Protein AF-0000000076785376 (afdb_homodimer)

Organism: Aegilops tauschii subsp. strangulata (NCBI:txid200361)

pLDDT: mean 77.71, std 25.61, range [21.28, 98.88]

Sequence (686 aa):
MATMLSRPASMRMRMTMRSIGTHSRRLLGVQDGGGGRSLLPSRWKSSQPQLDPVDRSDEEGGGDIDWDNLGFGLTPTDYMYVMRCTQEEGGFSRGELARYGNIELSPSSGVLNYGQGLFEGLKAYRRADGPGYTLFRPEENARRMQHGAGRMCMPSPSVEQFVHAVKQTVLANKRWVPPQGKGALYLRPLLIGSGAILGLAPAPEYTFMIYAAPVGTYFKEGMAAINLLVEEEIHRAMPGGTGGVKTISNYAPVLKAQMDARSKGFADVLYLDSVHKRYVEEASSCNLFVVKGGAVATPATAGTILPGVTRRSIIELARDSGYQVDRSLHSTPPLLSITQLCRMATMLSRPASMRMRMTMRSIGTHSRRLLGVQDGGGGRSLLPSRWKSSQPQLDPVDRSDEEGGGDIDWDNLGFGLTPTDYMYVMRCTQEEGGFSRGELARYGNIELSPSSGVLNYGQGLFEGLKAYRRADGPGYTLFRPEENARRMQHGAGRMCMPSPSVEQFVHAVKQTVLANKRWVPPQGKGALYLRPLLIGSGAILGLAPAPEYTFMIYAAPVGTYFKEGMAAINLLVEEEIHRAMPGGTGGVKTISNYAPVLKAQMDARSKGFADVLYLDSVHKRYVEEASSCNLFVVKGGAVATPATAGTILPGVTRRSIIELARDSGYQVDRSLHSTPPLLSITQLCR

Structure (mmCIF, N/CA/C/O backbone):
data_AF-0000000076785376-model_v1
#
loop_
_entity.id
_entity.type
_entity.pdbx_description
1 polymer 'Branched-chain-amino-acid aminotransferase'
#
loop_
_atom_site.group_PDB
_atom_site.id
_atom_site.type_symbol
_atom_site.label_atom_id
_atom_site.label_alt_id
_atom_site.label_comp_id
_atom_site.label_asym_id
_atom_site.label_entity_id
_atom_site.label_seq_id
_atom_site.pdbx_PDB_ins_code
_atom_site.Cartn_x
_atom_site.Cartn_y
_atom_site.Cartn_z
_atom_site.occupancy
_atom_site.B_iso_or_equiv
_atom_site.auth_seq_id
_atom_site.auth_comp_id
_atom_site.auth_asym_id
_atom_site.auth_atom_id
_atom_site.pdbx_PDB_model_num
ATOM 1 N N . MET A 1 1 ? 43.75 -15.617 16.797 1 21.53 1 MET A N 1
ATOM 2 C CA . MET A 1 1 ? 43.594 -14.344 17.484 1 21.53 1 MET A CA 1
ATOM 3 C C . MET A 1 1 ? 42.438 -13.523 16.891 1 21.53 1 MET A C 1
ATOM 5 O O . MET A 1 1 ? 42.562 -12.977 15.797 1 21.53 1 MET A O 1
ATOM 9 N N . ALA A 1 2 ? 41.188 -14.047 16.984 1 23.12 2 ALA A N 1
ATOM 10 C CA . ALA A 1 2 ? 39.906 -13.781 16.359 1 23.12 2 ALA A CA 1
ATOM 11 C C . ALA A 1 2 ? 39.406 -12.375 16.703 1 23.12 2 ALA A C 1
ATOM 13 O O . ALA A 1 2 ? 39.156 -12.062 17.875 1 23.12 2 ALA A O 1
ATOM 14 N N . THR A 1 3 ? 40 -11.32 16.109 1 22.09 3 THR A N 1
ATOM 15 C CA . THR A 1 3 ? 39.719 -9.914 16.359 1 22.09 3 THR A CA 1
ATOM 16 C C . THR A 1 3 ? 38.219 -9.633 16.25 1 22.09 3 THR A C 1
ATOM 18 O O . THR A 1 3 ? 37.594 -9.945 15.25 1 22.09 3 THR A O 1
ATOM 21 N N . MET A 1 4 ? 37.531 -9.703 17.344 1 22.89 4 MET A N 1
ATOM 22 C CA . MET A 1 4 ? 36.125 -9.43 17.625 1 22.89 4 MET A CA 1
ATOM 23 C C . MET A 1 4 ? 35.688 -8.086 17.047 1 22.89 4 MET A C 1
ATOM 25 O O . MET A 1 4 ? 36.219 -7.043 17.438 1 22.89 4 MET A O 1
ATOM 29 N N . LEU A 1 5 ? 35.562 -7.957 15.75 1 25.41 5 LEU A N 1
ATOM 30 C CA . LEU A 1 5 ? 35.125 -6.73 15.102 1 25.41 5 LEU A CA 1
ATOM 31 C C . LEU A 1 5 ? 33.938 -6.125 15.844 1 25.41 5 LEU A C 1
ATOM 33 O O . LEU A 1 5 ? 32.906 -6.793 16.047 1 25.41 5 LEU A O 1
ATOM 37 N N . SER A 1 6 ? 34.188 -5.215 16.812 1 24.45 6 SER A N 1
ATOM 38 C CA . SER A 1 6 ? 33.312 -4.43 17.672 1 24.45 6 SER A CA 1
ATOM 39 C C . SER A 1 6 ? 32.156 -3.848 16.875 1 24.45 6 SER A C 1
ATOM 41 O O . SER A 1 6 ? 32.344 -3.322 15.781 1 24.45 6 SER A O 1
ATOM 43 N N . ARG A 1 7 ? 31 -4.324 17.062 1 30.31 7 ARG A N 1
ATOM 44 C CA . ARG A 1 7 ? 29.719 -3.848 16.547 1 30.31 7 ARG A CA 1
ATOM 45 C C . ARG A 1 7 ? 29.578 -2.34 16.734 1 30.31 7 ARG A C 1
ATOM 47 O O . ARG A 1 7 ? 29.781 -1.818 17.828 1 30.31 7 ARG A O 1
ATOM 54 N N . PRO A 1 8 ? 29.812 -1.505 15.695 1 30.31 8 PRO A N 1
ATOM 55 C CA . PRO A 1 8 ? 29.656 -0.062 15.898 1 30.31 8 PRO A CA 1
ATOM 56 C C . PRO A 1 8 ? 28.438 0.291 16.734 1 30.31 8 PRO A C 1
ATOM 58 O O . PRO A 1 8 ? 27.453 -0.446 16.734 1 30.31 8 PRO A O 1
ATOM 61 N N . ALA A 1 9 ? 28.5 0.9 17.922 1 29.77 9 ALA A N 1
ATOM 62 C CA . ALA A 1 9 ? 27.531 1.416 18.891 1 29.77 9 ALA A CA 1
ATOM 63 C C . ALA A 1 9 ? 26.391 2.135 18.203 1 29.77 9 ALA A C 1
ATOM 65 O O . ALA A 1 9 ? 26.609 2.947 17.297 1 29.77 9 ALA A O 1
ATOM 66 N N . SER A 1 10 ? 25.156 1.561 18.156 1 34.41 10 SER A N 1
ATOM 67 C CA . SER A 1 10 ? 23.906 2.184 17.766 1 34.41 10 SER A CA 1
ATOM 68 C C . SER A 1 10 ? 23.812 3.627 18.25 1 34.41 10 SER A C 1
ATOM 70 O O . SER A 1 10 ? 23.984 3.893 19.438 1 34.41 10 SER A O 1
ATOM 72 N N . MET A 1 11 ? 24.219 4.582 17.547 1 35.09 11 MET A N 1
ATOM 73 C CA . MET A 1 11 ? 24.219 6 17.906 1 35.09 11 MET A CA 1
ATOM 74 C C . MET A 1 11 ? 22.844 6.465 18.328 1 35.09 11 MET A C 1
ATOM 76 O O . MET A 1 11 ? 21.859 6.254 17.609 1 35.09 11 MET A O 1
ATOM 80 N N . ARG A 1 12 ? 22.625 6.688 19.594 1 38.91 12 ARG A N 1
ATOM 81 C CA . ARG A 1 12 ? 21.453 7.293 20.234 1 38.91 12 ARG A CA 1
ATOM 82 C C . ARG A 1 12 ? 21.422 8.797 20.016 1 38.91 12 ARG A C 1
ATOM 84 O O . ARG A 1 12 ? 22.406 9.484 20.281 1 38.91 12 ARG A O 1
ATOM 91 N N . MET A 1 13 ? 20.531 9.391 19.109 1 38.62 13 MET A N 1
ATOM 92 C CA . MET A 1 13 ? 20.391 10.836 18.922 1 38.62 13 MET A CA 1
ATOM 93 C C . MET A 1 13 ? 19.219 11.367 19.75 1 38.62 13 MET A C 1
ATOM 95 O O . MET A 1 13 ? 18.141 10.781 19.75 1 38.62 13 MET A O 1
ATOM 99 N N . ARG A 1 14 ? 19.469 12.328 20.672 1 39.38 14 ARG A N 1
ATOM 100 C CA . ARG A 1 14 ? 18.438 13.016 21.438 1 39.38 14 ARG A CA 1
ATOM 101 C C . ARG A 1 14 ? 17.906 14.234 20.688 1 39.38 14 ARG A C 1
ATOM 103 O O . ARG A 1 14 ? 18.688 15.039 20.188 1 39.38 14 ARG A O 1
ATOM 110 N N . MET A 1 15 ? 16.719 14.18 20.203 1 41.31 15 MET A N 1
ATOM 111 C CA . MET A 1 15 ? 16.141 15.297 19.469 1 41.31 15 MET A CA 1
ATOM 112 C C . MET A 1 15 ? 14.977 15.914 20.234 1 41.31 15 MET A C 1
ATOM 114 O O . MET A 1 15 ? 14.234 15.211 20.922 1 41.31 15 MET A O 1
ATOM 118 N N . THR A 1 16 ? 15.031 17.266 20.438 1 34.59 16 THR A N 1
ATOM 119 C CA . THR A 1 16 ? 13.898 18 21 1 34.59 16 THR A CA 1
ATOM 120 C C . THR A 1 16 ? 12.852 18.281 19.922 1 34.59 16 THR A C 1
ATOM 122 O O . THR A 1 16 ? 13.195 18.734 18.828 1 34.59 16 THR A O 1
ATOM 125 N N . MET A 1 17 ? 11.773 17.766 20.031 1 38.75 17 MET A N 1
ATOM 126 C CA . MET A 1 17 ? 10.672 18.031 19.109 1 38.75 17 MET A CA 1
ATOM 127 C C . MET A 1 17 ? 9.938 19.312 19.469 1 38.75 17 MET A C 1
ATOM 129 O O . MET A 1 17 ? 9.453 19.453 20.594 1 38.75 17 MET A O 1
ATOM 133 N N . ARG A 1 18 ? 10.266 20.484 18.938 1 33.56 18 ARG A N 1
ATOM 134 C CA . ARG A 1 18 ? 9.484 21.688 19.156 1 33.56 18 ARG A CA 1
ATOM 135 C C . ARG A 1 18 ? 8.328 21.781 18.156 1 33.56 18 ARG A C 1
ATOM 137 O O . ARG A 1 18 ? 8.508 21.562 16.969 1 33.56 18 ARG A O 1
ATOM 144 N N . SER A 1 19 ? 7.215 21.703 18.641 1 32.38 19 SER A N 1
ATOM 145 C CA . SER A 1 19 ? 6.059 22.062 17.828 1 32.38 19 SER A CA 1
ATOM 146 C C . SER A 1 19 ? 6.094 23.531 17.438 1 32.38 19 SER A C 1
ATOM 148 O O . SER A 1 19 ? 6.23 24.406 18.297 1 32.38 19 SER A O 1
ATOM 150 N N . ILE A 1 20 ? 6.656 23.922 16.375 1 31.25 20 ILE A N 1
ATOM 151 C CA . ILE A 1 20 ? 6.535 25.328 15.977 1 31.25 20 ILE A CA 1
ATOM 152 C C . ILE A 1 20 ? 5.062 25.703 15.883 1 31.25 20 ILE A C 1
ATOM 154 O O . ILE A 1 20 ? 4.316 25.141 15.078 1 31.25 20 ILE A O 1
ATOM 158 N N . GLY A 1 21 ? 4.496 26.188 16.859 1 28.48 21 GLY A N 1
ATOM 159 C CA . GLY A 1 21 ? 3.189 26.828 16.812 1 28.48 21 GLY A CA 1
ATOM 160 C C . GLY A 1 21 ? 3.059 27.828 15.672 1 28.48 21 GLY A C 1
ATOM 161 O O . GLY A 1 21 ? 3.914 28.688 15.5 1 28.48 21 GLY A O 1
ATOM 162 N N . THR A 1 22 ? 2.496 27.453 14.516 1 31.03 22 THR A N 1
ATOM 163 C CA . THR A 1 22 ? 2.139 28.266 13.367 1 31.03 22 THR A CA 1
ATOM 164 C C . THR A 1 22 ? 1.575 29.609 13.812 1 31.03 22 THR A C 1
ATOM 166 O O . THR A 1 22 ? 0.605 29.672 14.57 1 31.03 22 THR A O 1
ATOM 169 N N . HIS A 1 23 ? 2.295 30.672 13.891 1 26.09 23 HIS A N 1
ATOM 170 C CA . HIS A 1 23 ? 1.718 32 13.977 1 26.09 23 HIS A CA 1
ATOM 171 C C . HIS A 1 23 ? 0.646 32.219 12.906 1 26.09 23 HIS A C 1
ATOM 173 O O . HIS A 1 23 ? 0.729 31.641 11.82 1 26.09 23 HIS A O 1
ATOM 179 N N . SER A 1 24 ? -0.482 33.094 13.164 1 29.61 24 SER A N 1
ATOM 180 C CA . SER A 1 24 ? -1.864 33.344 12.773 1 29.61 24 SER A CA 1
ATOM 181 C C . SER A 1 24 ? -1.94 33.938 11.367 1 29.61 24 SER A C 1
ATOM 183 O O . SER A 1 24 ? -2.986 34.438 10.953 1 29.61 24 SER A O 1
ATOM 185 N N . ARG A 1 25 ? -0.874 34.25 10.5 1 31.3 25 ARG A N 1
ATOM 186 C CA . ARG A 1 25 ? -1.379 35.281 9.617 1 31.3 25 ARG A CA 1
ATOM 187 C C . ARG A 1 25 ? -2.504 34.75 8.734 1 31.3 25 ARG A C 1
ATOM 189 O O . ARG A 1 25 ? -3.588 35.344 8.68 1 31.3 25 ARG A O 1
ATOM 196 N N . ARG A 1 26 ? -2.166 34.406 7.395 1 30.62 26 ARG A N 1
ATOM 197 C CA . ARG A 1 26 ? -3.156 34.562 6.336 1 30.62 26 ARG A CA 1
ATOM 198 C C . ARG A 1 26 ? -4.176 33.438 6.355 1 30.62 26 ARG A C 1
ATOM 200 O O . ARG A 1 26 ? -3.939 32.375 5.785 1 30.62 26 ARG A O 1
ATOM 207 N N . LEU A 1 27 ? -4.707 33.188 7.488 1 31.56 27 LEU A N 1
ATOM 208 C CA . LEU A 1 27 ? -5.773 32.219 7.695 1 31.56 27 LEU A CA 1
ATOM 209 C C . LEU A 1 27 ? -6.98 32.531 6.824 1 31.56 27 LEU A C 1
ATOM 211 O O . LEU A 1 27 ? -7.473 33.656 6.828 1 31.56 27 LEU A O 1
ATOM 215 N N . LEU A 1 28 ? -7.109 31.844 5.723 1 30.52 28 LEU A N 1
ATOM 216 C CA . LEU A 1 28 ? -8.344 32.031 4.965 1 30.52 28 LEU A CA 1
ATOM 217 C C . LEU A 1 28 ? -9.562 31.938 5.879 1 30.52 28 LEU A C 1
ATOM 219 O O . LEU A 1 28 ? -9.781 30.906 6.512 1 30.52 28 LEU A O 1
ATOM 223 N N . GLY A 1 29 ? -9.914 33.125 6.293 1 28.19 29 GLY A N 1
ATOM 224 C CA . GLY A 1 29 ? -11.148 33.219 7.047 1 28.19 29 GLY A CA 1
ATOM 225 C C . GLY A 1 29 ? -12.375 32.812 6.246 1 28.19 29 GLY A C 1
ATOM 226 O O . GLY A 1 29 ? -12.539 33.25 5.102 1 28.19 29 GLY A O 1
ATOM 227 N N . VAL A 1 30 ? -12.852 31.734 6.332 1 33.38 30 VAL A N 1
ATOM 228 C CA . VAL A 1 30 ? -14.094 31.359 5.672 1 33.38 30 VAL A CA 1
ATOM 229 C C . VAL A 1 30 ? -15.211 32.312 6.109 1 33.38 30 VAL A C 1
ATOM 231 O O . VAL A 1 30 ? -15.641 32.281 7.266 1 33.38 30 VAL A O 1
ATOM 234 N N . GLN A 1 31 ? -15.172 33.812 5.488 1 23.45 31 GLN A N 1
ATOM 235 C CA . GLN A 1 31 ? -16.25 34.75 5.75 1 23.45 31 GLN A CA 1
ATOM 236 C C . GLN A 1 31 ? -17.516 34.375 4.969 1 23.45 31 GLN A C 1
ATOM 238 O O . GLN A 1 31 ? -17.422 33.75 3.918 1 23.45 31 GLN A O 1
ATOM 243 N N . ASP A 1 32 ? -18.797 35.031 5.293 1 27.19 32 ASP A N 1
ATOM 244 C CA . ASP A 1 32 ? -20.172 34.969 4.797 1 27.19 32 ASP A CA 1
ATOM 245 C C . ASP A 1 32 ? -20.406 36 3.688 1 27.19 32 ASP A C 1
ATOM 247 O O . ASP A 1 32 ? -20.484 37.188 3.947 1 27.19 32 ASP A O 1
ATOM 251 N N . GLY A 1 33 ? -19.812 36.312 2.463 1 23.89 33 GLY A N 1
ATOM 252 C CA . GLY A 1 33 ? -19.906 37.375 1.465 1 23.89 33 GLY A CA 1
ATOM 253 C C . GLY A 1 33 ? -21.328 37.562 0.956 1 23.89 33 GLY A C 1
ATOM 254 O O . GLY A 1 33 ? -22.062 36.594 0.733 1 23.89 33 GLY A O 1
ATOM 255 N N . GLY A 1 34 ? -22.078 38.906 1.021 1 21.66 34 GLY A N 1
ATOM 256 C CA . GLY A 1 34 ? -23.281 39.562 0.505 1 21.66 34 GLY A CA 1
ATOM 257 C C . GLY A 1 34 ? -23.297 39.656 -1.008 1 21.66 34 GLY A C 1
ATOM 258 O O . GLY A 1 34 ? -22.25 39.562 -1.65 1 21.66 34 GLY A O 1
ATOM 259 N N . GLY A 1 35 ? -24.656 39.812 -1.836 1 23.88 35 GLY A N 1
ATOM 260 C CA . GLY A 1 35 ? -25.266 39.531 -3.131 1 23.88 35 GLY A CA 1
ATOM 261 C C . GLY A 1 35 ? -25.016 40.656 -4.145 1 23.88 35 GLY A C 1
ATOM 262 O O . GLY A 1 35 ? -25.672 40.688 -5.191 1 23.88 35 GLY A O 1
ATOM 263 N N . GLY A 1 36 ? -24.141 41.562 -4.273 1 23.39 36 GLY A N 1
ATOM 264 C CA . GLY A 1 36 ? -24.406 42.594 -5.246 1 23.39 36 GLY A CA 1
ATOM 265 C C . GLY A 1 36 ? -24.641 42.094 -6.648 1 23.39 36 GLY A C 1
ATOM 266 O O . GLY A 1 36 ? -23.984 41.125 -7.07 1 23.39 36 GLY A O 1
ATOM 267 N N . ARG A 1 37 ? -25.859 42.562 -7.469 1 23.09 37 ARG A N 1
ATOM 268 C CA . ARG A 1 37 ? -26.75 42.188 -8.555 1 23.09 37 ARG A CA 1
ATOM 269 C C . ARG A 1 37 ? -26.094 42.406 -9.914 1 23.09 37 ARG A C 1
ATOM 271 O O . ARG A 1 37 ? -26.75 42.344 -10.953 1 23.09 37 ARG A O 1
ATOM 278 N N . SER A 1 38 ? -24.938 42.812 -10.188 1 24.83 38 SER A N 1
ATOM 279 C CA . SER A 1 38 ? -24.75 43.344 -11.539 1 24.83 38 SER A CA 1
ATOM 280 C C . SER A 1 38 ? -25.172 42.312 -12.594 1 24.83 38 SER A C 1
ATOM 282 O O . SER A 1 38 ? -24.938 41.125 -12.438 1 24.83 38 SER A O 1
ATOM 284 N N . LEU A 1 39 ? -26.156 42.688 -13.672 1 23.2 39 LEU A N 1
ATOM 285 C CA . LEU A 1 39 ? -27.141 42.125 -14.617 1 23.2 39 LEU A CA 1
ATOM 286 C C . LEU A 1 39 ? -26.453 41.312 -15.711 1 23.2 39 LEU A C 1
ATOM 288 O O . LEU A 1 39 ? -27.109 40.844 -16.641 1 23.2 39 LEU A O 1
ATOM 292 N N . LEU A 1 40 ? -25.297 41.594 -16.156 1 25.27 40 LEU A N 1
ATOM 293 C CA . LEU A 1 40 ? -25.047 41.031 -17.469 1 25.27 40 LEU A CA 1
ATOM 294 C C . LEU A 1 40 ? -25.562 39.594 -17.562 1 25.27 40 LEU A C 1
ATOM 296 O O . LEU A 1 40 ? -25.391 38.812 -16.625 1 25.27 40 LEU A O 1
ATOM 300 N N . PRO A 1 41 ? -26.641 39.312 -18.594 1 24.88 41 PRO A N 1
ATOM 301 C CA . PRO A 1 41 ? -27.609 38.188 -18.609 1 24.88 41 PRO A CA 1
ATOM 302 C C . PRO A 1 41 ? -26.938 36.812 -18.609 1 24.88 41 PRO A C 1
ATOM 304 O O . PRO A 1 41 ? -27.625 35.812 -18.688 1 24.88 41 PRO A O 1
ATOM 307 N N . SER A 1 42 ? -25.75 36.812 -18.594 1 24.28 42 SER A N 1
ATOM 308 C CA . SER A 1 42 ? -25.172 35.531 -19.031 1 24.28 42 SER A CA 1
ATOM 309 C C . SER A 1 42 ? -25.891 34.375 -18.359 1 24.28 42 SER A C 1
ATOM 311 O O . SER A 1 42 ? -26.047 34.344 -17.141 1 24.28 42 SER A O 1
ATOM 313 N N . ARG A 1 43 ? -26.844 33.656 -19.156 1 25.61 43 ARG A N 1
ATOM 314 C CA . ARG A 1 43 ? -27.844 32.656 -18.828 1 25.61 43 ARG A CA 1
ATOM 315 C C . ARG A 1 43 ? -27.297 31.625 -17.859 1 25.61 43 ARG A C 1
ATOM 317 O O . ARG A 1 43 ? -27.922 30.594 -17.625 1 25.61 43 ARG A O 1
ATOM 324 N N . TRP A 1 44 ? -26 31.641 -17.984 1 22.11 44 TRP A N 1
ATOM 325 C CA . TRP A 1 44 ? -25.562 30.359 -17.438 1 22.11 44 TRP A CA 1
ATOM 326 C C . TRP A 1 44 ? -26.062 30.188 -16 1 22.11 44 TRP A C 1
ATOM 328 O O . TRP A 1 44 ? -25.594 30.859 -15.086 1 22.11 44 TRP A O 1
ATOM 338 N N . LYS A 1 45 ? -27.375 30.281 -15.969 1 23.09 45 LYS A N 1
ATOM 339 C CA . LYS A 1 45 ? -28.016 30.312 -14.656 1 23.09 45 LYS A CA 1
ATOM 340 C C . LYS A 1 45 ? -27.516 29.156 -13.781 1 23.09 45 LYS A C 1
ATOM 342 O O . LYS A 1 45 ? -27.625 28 -14.156 1 23.09 45 LYS A O 1
ATOM 347 N N . SER A 1 46 ? -26.406 29.406 -13.344 1 23.02 46 SER A N 1
ATOM 348 C CA . SER A 1 46 ? -25.734 28.484 -12.422 1 23.02 46 SER A CA 1
ATOM 349 C C . SER A 1 46 ? -26.703 27.969 -11.359 1 23.02 46 SER A C 1
ATOM 351 O O . SER A 1 46 ? -27.219 28.75 -10.562 1 23.02 46 SER A O 1
ATOM 353 N N . SER A 1 47 ? -27.781 27.25 -11.906 1 24.2 47 SER A N 1
ATOM 354 C CA . SER A 1 47 ? -28.844 26.828 -10.984 1 24.2 47 SER A CA 1
ATOM 355 C C . SER A 1 47 ? -28.25 26.328 -9.664 1 24.2 47 SER A C 1
ATOM 357 O O . SER A 1 47 ? -27.375 25.453 -9.664 1 24.2 47 SER A O 1
ATOM 359 N N . GLN A 1 48 ? -28.062 27.141 -8.773 1 23.25 48 GLN A N 1
ATOM 360 C CA . GLN A 1 48 ? -27.625 27.078 -7.387 1 23.25 48 GLN A CA 1
ATOM 361 C C . GLN A 1 48 ? -28.406 26.047 -6.602 1 23.25 48 GLN A C 1
ATOM 363 O O . GLN A 1 48 ? -29.594 26.234 -6.332 1 23.25 48 GLN A O 1
ATOM 368 N N . PRO A 1 49 ? -28.344 24.734 -7.031 1 25.53 49 PRO A N 1
ATOM 369 C CA . PRO A 1 49 ? -29.391 24 -6.32 1 25.53 49 PRO A CA 1
ATOM 370 C C . PRO A 1 49 ? -29.406 24.281 -4.82 1 25.53 49 PRO A C 1
ATOM 372 O O . PRO A 1 49 ? -28.344 24.531 -4.234 1 25.53 49 PRO A O 1
ATOM 375 N N . GLN A 1 50 ? -30.375 24.859 -4.246 1 23.77 50 GLN A N 1
ATOM 376 C CA . GLN A 1 50 ? -30.672 25.156 -2.85 1 23.77 50 GLN A CA 1
ATOM 377 C C . GLN A 1 50 ? -30.578 23.906 -1.987 1 23.77 50 GLN A C 1
ATOM 379 O O . GLN A 1 50 ? -31.125 22.859 -2.348 1 23.77 50 GLN A O 1
ATOM 384 N N . LEU A 1 51 ? -29.438 23.609 -1.558 1 27.97 51 LEU A N 1
ATOM 385 C CA . LEU A 1 51 ? -29.266 22.453 -0.685 1 27.97 51 LEU A CA 1
ATOM 386 C C . LEU A 1 51 ? -30.234 22.531 0.5 1 27.97 51 LEU A C 1
ATOM 388 O O . LEU A 1 51 ? -30.344 23.578 1.142 1 27.97 51 LEU A O 1
ATOM 392 N N . ASP A 1 52 ? -31.406 21.984 0.444 1 28.92 52 ASP A N 1
ATOM 393 C CA . ASP A 1 52 ? -32.406 22.047 1.513 1 28.92 52 ASP A CA 1
ATOM 394 C C . ASP A 1 52 ? -31.766 21.75 2.871 1 28.92 52 ASP A C 1
ATOM 396 O O . ASP A 1 52 ? -30.859 20.922 2.977 1 28.92 52 ASP A O 1
ATOM 400 N N . PRO A 1 53 ? -31.797 22.625 3.893 1 31.77 53 PRO A N 1
ATOM 401 C CA . PRO A 1 53 ? -31.328 22.609 5.277 1 31.77 53 PRO A CA 1
ATOM 402 C C . PRO A 1 53 ? -31.688 21.312 6.004 1 31.77 53 PRO A C 1
ATOM 404 O O . PRO A 1 53 ? -32.844 20.875 5.969 1 31.77 53 PRO A O 1
ATOM 407 N N . VAL A 1 54 ? -31.062 20.234 5.785 1 33.38 54 VAL A N 1
ATOM 408 C CA . VAL A 1 54 ? -31.562 19.219 6.707 1 33.38 54 VAL A CA 1
ATOM 409 C C . VAL A 1 54 ? -31.469 19.734 8.141 1 33.38 54 VAL A C 1
ATOM 411 O O . VAL A 1 54 ? -30.422 20.234 8.562 1 33.38 54 VAL A O 1
ATOM 414 N N . ASP A 1 55 ? -32.406 20.219 8.773 1 32.97 55 ASP A N 1
ATOM 415 C CA . ASP A 1 55 ? -32.625 20.719 10.125 1 32.97 55 ASP A CA 1
ATOM 416 C C . ASP A 1 55 ? -32.094 19.75 11.164 1 32.97 55 ASP A C 1
ATOM 418 O O . ASP A 1 55 ? -32.781 18.781 11.539 1 32.97 55 ASP A O 1
ATOM 422 N N . ARG A 1 56 ? -30.938 19.047 10.945 1 37.78 56 ARG A N 1
ATOM 423 C CA . ARG A 1 56 ? -30.547 18.062 11.953 1 37.78 56 ARG A CA 1
ATOM 424 C C . ARG A 1 56 ? -30.156 18.734 13.258 1 37.78 56 ARG A C 1
ATOM 426 O O . ARG A 1 56 ? -28.984 19.047 13.477 1 37.78 56 ARG A O 1
ATOM 433 N N . SER A 1 57 ? -30.797 19.5 13.969 1 35.91 57 SER A N 1
ATOM 434 C CA . SER A 1 57 ? -30.797 20.281 15.203 1 35.91 57 SER A CA 1
ATOM 435 C C . SER A 1 57 ? -30.344 19.438 16.391 1 35.91 57 SER A C 1
ATOM 437 O O . SER A 1 57 ? -29.641 19.922 17.281 1 35.91 57 SER A O 1
ATOM 439 N N . ASP A 1 58 ? -31.031 18.219 16.703 1 37.06 58 ASP A N 1
ATOM 440 C CA . ASP A 1 58 ? -31.156 17.688 18.047 1 37.06 58 ASP A CA 1
ATOM 441 C C . ASP A 1 58 ? -29.859 17.016 18.5 1 37.06 58 ASP A C 1
ATOM 443 O O . ASP A 1 58 ? -29.734 16.578 19.641 1 37.06 58 ASP A O 1
ATOM 447 N N . GLU A 1 59 ? -29.062 16.297 17.672 1 40.38 59 GLU A N 1
ATOM 448 C CA . GLU A 1 59 ? -28.047 15.453 18.281 1 40.38 59 GLU A CA 1
ATOM 449 C C . GLU A 1 59 ? -26.906 16.297 18.875 1 40.38 59 GLU A C 1
ATOM 451 O O . GLU A 1 59 ? -25.781 16.234 18.406 1 40.38 59 GLU A O 1
ATOM 456 N N . GLU A 1 60 ? -27.047 17.391 19.156 1 40.53 60 GLU A N 1
ATOM 457 C CA . GLU A 1 60 ? -26.188 18.188 20.031 1 40.53 60 GLU A CA 1
ATOM 458 C C . GLU A 1 60 ? -25.812 17.406 21.297 1 40.53 60 GLU A C 1
ATOM 460 O O . GLU A 1 60 ? -25.25 17.984 22.234 1 40.53 60 GLU A O 1
ATOM 465 N N . GLY A 1 61 ? -26.531 16.328 21.531 1 43.41 61 GLY A N 1
ATOM 466 C CA . GLY A 1 61 ? -26.141 15.633 22.75 1 43.41 61 GLY A CA 1
ATOM 467 C C . GLY A 1 61 ? -24.703 15.164 22.719 1 43.41 61 GLY A C 1
ATOM 468 O O . GLY A 1 61 ? -24.422 13.992 22.469 1 43.41 61 GLY A O 1
ATOM 469 N N . GLY A 1 62 ? -23.797 15.773 22.094 1 46.56 62 GLY A N 1
ATOM 470 C CA . GLY A 1 62 ? -22.406 15.375 22.219 1 46.56 62 GLY A CA 1
ATOM 471 C C . GLY A 1 62 ? -22.062 14.852 23.594 1 46.56 62 GLY A C 1
ATOM 472 O O . GLY A 1 62 ? -22.359 15.5 24.609 1 46.56 62 GLY A O 1
ATOM 473 N N . GLY A 1 63 ? -22.328 13.648 23.891 1 53.41 63 GLY A N 1
ATOM 474 C CA . GLY A 1 63 ? -21.766 13.133 25.141 1 53.41 63 GLY A CA 1
ATOM 475 C C . GLY A 1 63 ? -20.547 13.898 25.594 1 53.41 63 GLY A C 1
ATOM 476 O O . GLY A 1 63 ? -19.984 14.695 24.844 1 53.41 63 GLY A O 1
ATOM 477 N N . ASP A 1 64 ? -20.203 14.016 26.891 1 68.62 64 ASP A N 1
ATOM 478 C CA . ASP A 1 64 ? -19.094 14.68 27.562 1 68.62 64 ASP A CA 1
ATOM 479 C C . ASP A 1 64 ? -17.75 14.211 27.016 1 68.62 64 ASP A C 1
ATOM 481 O O . ASP A 1 64 ? -17.359 13.055 27.219 1 68.62 64 ASP A O 1
ATOM 485 N N . ILE A 1 65 ? -17.391 14.82 25.781 1 81.19 65 ILE A N 1
ATOM 486 C CA . ILE A 1 65 ? -16.047 14.555 25.297 1 81.19 65 ILE A CA 1
ATOM 487 C C . ILE A 1 65 ? -15.023 15.039 26.328 1 81.19 65 ILE A C 1
ATOM 489 O O . ILE A 1 65 ? -15.102 16.172 26.797 1 81.19 65 ILE A O 1
ATOM 493 N N . ASP A 1 66 ? -14.211 14.156 26.703 1 88.31 66 ASP A N 1
ATOM 494 C CA . ASP A 1 66 ? -13.133 14.508 27.625 1 88.31 66 ASP A CA 1
ATOM 495 C C . ASP A 1 66 ? -11.977 15.172 26.875 1 88.31 66 ASP A C 1
ATOM 497 O O . ASP A 1 66 ? -10.969 14.523 26.578 1 88.31 66 ASP A O 1
ATOM 501 N N . TRP A 1 67 ? -12.07 16.422 26.688 1 89.19 67 TRP A N 1
ATOM 502 C CA . TRP A 1 67 ? -11.125 17.188 25.891 1 89.19 67 TRP A CA 1
ATOM 503 C C . TRP A 1 67 ? -9.742 17.188 26.531 1 89.19 67 TRP A C 1
ATOM 505 O O . TRP A 1 67 ? -8.734 17.391 25.859 1 89.19 67 TRP A O 1
ATOM 515 N N . ASP A 1 68 ? -9.641 16.969 27.781 1 86.19 68 ASP A N 1
ATOM 516 C CA . ASP A 1 68 ? -8.383 17.109 28.516 1 86.19 68 ASP A CA 1
ATOM 517 C C . ASP A 1 68 ? -7.512 15.867 28.344 1 86.19 68 ASP A C 1
ATOM 519 O O . ASP A 1 68 ? -6.305 15.906 28.594 1 86.19 68 ASP A O 1
ATOM 523 N N . ASN A 1 69 ? -8.102 14.852 27.906 1 84.31 69 ASN A N 1
ATOM 524 C CA . ASN A 1 69 ? -7.348 13.609 27.828 1 84.31 69 ASN A CA 1
ATOM 525 C C . ASN A 1 69 ? -7.348 13.055 26.406 1 84.31 69 ASN A C 1
ATOM 527 O O . ASN A 1 69 ? -7.277 11.836 26.203 1 84.31 69 ASN A O 1
ATOM 531 N N . LEU A 1 70 ? -7.406 13.938 25.547 1 85.25 70 LEU A N 1
ATOM 532 C CA . LEU A 1 70 ? -7.344 13.492 24.156 1 85.25 70 LEU A CA 1
ATOM 533 C C . LEU A 1 70 ? -5.93 13.062 23.781 1 85.25 70 LEU A C 1
ATOM 535 O O . LEU A 1 70 ? -4.957 13.727 24.141 1 85.25 70 LEU A O 1
ATOM 539 N N . GLY A 1 71 ? -5.711 11.898 23.281 1 81.69 71 GLY A N 1
ATOM 540 C CA . GLY A 1 71 ? -4.492 11.461 22.625 1 81.69 71 GLY A CA 1
ATOM 541 C C . GLY A 1 71 ? -4.598 11.5 21.109 1 81.69 71 GLY A C 1
ATOM 542 O O . GLY A 1 71 ? -5.391 12.266 20.547 1 81.69 71 GLY A O 1
ATOM 543 N N . PHE A 1 72 ? -3.648 10.898 20.469 1 82.44 72 PHE A N 1
ATOM 544 C CA . PHE A 1 72 ? -3.74 10.688 19.031 1 82.44 72 PHE A CA 1
ATOM 545 C C . PHE A 1 72 ? -4.336 9.32 18.719 1 82.44 72 PHE A C 1
ATOM 547 O O . PHE A 1 72 ? -3.604 8.344 18.562 1 82.44 72 PHE A O 1
ATOM 554 N N . GLY A 1 73 ? -5.656 9.273 18.766 1 84.81 73 GLY A N 1
ATOM 555 C CA . GLY A 1 73 ? -6.379 8.031 18.547 1 84.81 73 GLY A CA 1
ATOM 556 C C . GLY A 1 73 ? -7.684 8.227 17.797 1 84.81 73 GLY A C 1
ATOM 557 O O . GLY A 1 73 ? -8.062 9.359 17.484 1 84.81 73 GLY A O 1
ATOM 558 N N . LEU A 1 74 ? -8.242 7.09 17.562 1 89.25 74 LEU A N 1
ATOM 559 C CA . LEU A 1 74 ? -9.469 7.121 16.766 1 89.25 74 LEU A CA 1
ATOM 560 C C . LEU A 1 74 ? -10.688 7.305 17.656 1 89.25 74 LEU A C 1
ATOM 562 O O . LEU A 1 74 ? -10.844 6.609 18.672 1 89.25 74 LEU A O 1
ATOM 566 N N . THR A 1 75 ? -11.414 8.32 17.391 1 87.94 75 THR A N 1
ATOM 567 C CA . THR A 1 75 ? -12.781 8.523 17.859 1 87.94 75 THR A CA 1
ATOM 568 C C . THR A 1 75 ? -13.734 8.703 16.688 1 87.94 75 THR A C 1
ATOM 570 O O . THR A 1 75 ? -13.578 9.617 15.875 1 87.94 75 THR A O 1
ATOM 573 N N . PRO A 1 76 ? -14.625 7.773 16.578 1 86.94 76 PRO A N 1
ATOM 574 C CA . PRO A 1 76 ? -15.562 7.941 15.469 1 86.94 76 PRO A CA 1
ATOM 575 C C . PRO A 1 76 ? -16.359 9.234 15.562 1 86.94 76 PRO A C 1
ATOM 577 O O . PRO A 1 76 ? -16.953 9.523 16.609 1 86.94 76 PRO A O 1
ATOM 580 N N . THR A 1 77 ? -16.281 9.961 14.484 1 95.25 77 THR A N 1
ATOM 581 C CA . THR A 1 77 ? -17.062 11.195 14.406 1 95.25 77 THR A CA 1
ATOM 582 C C . THR A 1 77 ? -18.391 10.953 13.695 1 95.25 77 THR A C 1
ATOM 584 O O . THR A 1 77 ? -18.812 9.812 13.523 1 95.25 77 THR A O 1
ATOM 587 N N . ASP A 1 78 ? -19.109 12.016 13.414 1 96.31 78 ASP A N 1
ATOM 588 C CA . ASP A 1 78 ? -20.484 11.867 12.953 1 96.31 78 ASP A CA 1
ATOM 589 C C . ASP A 1 78 ? -20.531 11.547 11.453 1 96.31 78 ASP A C 1
ATOM 591 O O . ASP A 1 78 ? -21.281 10.664 11.031 1 96.31 78 ASP A O 1
ATOM 595 N N . TYR A 1 79 ? -19.656 12.266 10.719 1 97.81 79 TYR A N 1
ATOM 596 C CA . TYR A 1 79 ? -19.797 12.156 9.273 1 97.81 79 TYR A CA 1
ATOM 597 C C . TYR A 1 79 ? -18.438 11.969 8.609 1 97.81 79 TYR A C 1
ATOM 599 O O . TYR A 1 79 ? -17.406 12.336 9.18 1 97.81 79 TYR A O 1
ATOM 607 N N . MET A 1 80 ? -18.516 11.336 7.453 1 98.19 80 MET A N 1
ATOM 608 C CA . MET A 1 80 ? -17.406 11.336 6.508 1 98.19 80 MET A CA 1
ATOM 609 C C . MET A 1 80 ? -17.844 11.859 5.145 1 98.19 80 MET A C 1
ATOM 611 O O . MET A 1 80 ? -19.047 11.992 4.887 1 98.19 80 MET A O 1
ATOM 615 N N . TYR A 1 81 ? -16.922 12.273 4.406 1 98.38 81 TYR A N 1
ATOM 616 C CA . TYR A 1 81 ? -17.172 12.727 3.045 1 98.38 81 TYR A CA 1
ATOM 617 C C . TYR A 1 81 ? -16.719 11.688 2.027 1 98.38 81 TYR A C 1
ATOM 619 O O . TYR A 1 81 ? -15.664 11.07 2.193 1 98.38 81 TYR A O 1
ATOM 627 N N . VAL A 1 82 ? -17.531 11.477 0.916 1 97.75 82 VAL A N 1
ATOM 628 C CA . VAL A 1 82 ? -17.188 10.461 -0.076 1 97.75 82 VAL A CA 1
ATOM 629 C C . VAL A 1 82 ? -17.469 10.992 -1.479 1 97.75 82 VAL A C 1
ATOM 631 O O . VAL A 1 82 ? -18.5 11.609 -1.719 1 97.75 82 VAL A O 1
ATOM 634 N N . MET A 1 83 ? -16.5 10.805 -2.326 1 96.69 83 MET A N 1
ATOM 635 C CA . MET A 1 83 ? -16.594 11.055 -3.762 1 96.69 83 MET A CA 1
ATOM 636 C C . MET A 1 83 ? -16.031 9.891 -4.559 1 96.69 83 MET A C 1
ATOM 638 O O . MET A 1 83 ? -15.07 9.25 -4.133 1 96.69 83 MET A O 1
ATOM 642 N N . ARG A 1 84 ? -16.578 9.664 -5.727 1 95.31 84 ARG A N 1
ATOM 643 C CA . ARG A 1 84 ? -16.125 8.555 -6.559 1 95.31 84 ARG A CA 1
ATOM 644 C C . ARG A 1 84 ? -15.789 9.023 -7.969 1 95.31 84 ARG A C 1
ATOM 646 O O . ARG A 1 84 ? -16.281 10.055 -8.422 1 95.31 84 ARG A O 1
ATOM 653 N N . CYS A 1 85 ? -14.883 8.305 -8.547 1 94.25 85 CYS A N 1
ATOM 654 C CA . CYS A 1 85 ? -14.477 8.531 -9.93 1 94.25 85 CYS A CA 1
ATOM 655 C C . CYS A 1 85 ? -14.398 7.219 -10.695 1 94.25 85 CYS A C 1
ATOM 657 O O . CYS A 1 85 ? -13.68 6.301 -10.289 1 94.25 85 CYS A O 1
ATOM 659 N N . THR A 1 86 ? -15.211 7.195 -11.758 1 86.88 86 THR A N 1
ATOM 660 C CA . THR A 1 86 ? -15.109 6.039 -12.641 1 86.88 86 THR A CA 1
ATOM 661 C C . THR A 1 86 ? -14.352 6.398 -13.914 1 86.88 86 THR A C 1
ATOM 663 O O . THR A 1 86 ? -14.375 7.551 -14.352 1 86.88 86 THR A O 1
ATOM 666 N N . GLN A 1 87 ? -13.578 5.496 -14.383 1 74.62 87 GLN A N 1
ATOM 667 C CA . GLN A 1 87 ? -12.805 5.715 -15.602 1 74.62 87 GLN A CA 1
ATOM 668 C C . GLN A 1 87 ? -13.695 6.219 -16.734 1 74.62 87 GLN A C 1
ATOM 670 O O . GLN A 1 87 ? -13.25 7 -17.578 1 74.62 87 GLN A O 1
ATOM 675 N N . GLU A 1 88 ? -14.867 5.91 -16.641 1 68.62 88 GLU A N 1
ATOM 676 C CA . GLU A 1 88 ? -15.773 6.309 -17.719 1 68.62 88 GLU A CA 1
ATOM 677 C C . GLU A 1 88 ? -16.156 7.781 -17.594 1 68.62 88 GLU A C 1
ATOM 679 O O . GLU A 1 88 ? -16.375 8.453 -18.609 1 68.62 88 GLU A O 1
ATOM 684 N N . GLU A 1 89 ? -16.219 8.336 -16.5 1 67.44 89 GLU A N 1
ATOM 685 C CA . GLU A 1 89 ? -16.766 9.664 -16.281 1 67.44 89 GLU A CA 1
ATOM 686 C C . GLU A 1 89 ? -15.672 10.734 -16.344 1 67.44 89 GLU A C 1
ATOM 688 O O . GLU A 1 89 ? -15.961 11.914 -16.531 1 67.44 89 GLU A O 1
ATOM 693 N N . GLY A 1 90 ? -14.5 10.391 -16.578 1 67.25 90 GLY A N 1
ATOM 694 C CA . GLY A 1 90 ? -13.383 11.305 -16.75 1 67.25 90 GLY A CA 1
ATOM 695 C C . GLY A 1 90 ? -13.109 12.141 -15.508 1 67.25 90 GLY A C 1
ATOM 696 O O . GLY A 1 90 ? -12.203 12.984 -15.516 1 67.25 90 GLY A O 1
ATOM 697 N N . GLY A 1 91 ? -13.984 12.125 -14.438 1 84.25 91 GLY A N 1
ATOM 698 C CA . GLY A 1 91 ? -13.742 12.938 -13.266 1 84.25 91 GLY A CA 1
ATOM 699 C C . GLY A 1 91 ? -14.523 12.484 -12.047 1 84.25 91 GLY A C 1
ATOM 700 O O . GLY A 1 91 ? -15.273 11.508 -12.117 1 84.25 91 GLY A O 1
ATOM 701 N N . PHE A 1 92 ? -14.203 13.172 -10.945 1 92.62 92 PHE A N 1
ATOM 702 C CA . PHE A 1 92 ? -14.875 12.82 -9.703 1 92.62 92 PHE A CA 1
ATOM 703 C C . PHE A 1 92 ? -16.297 13.359 -9.688 1 92.62 92 PHE A C 1
ATOM 705 O O . PHE A 1 92 ? -16.562 14.469 -10.164 1 92.62 92 PHE A O 1
ATOM 712 N N . SER A 1 93 ? -17.234 12.586 -9.188 1 85.19 93 SER A N 1
ATOM 713 C CA . SER A 1 93 ? -18.625 12.961 -9.023 1 85.19 93 SER A CA 1
ATOM 714 C C . SER A 1 93 ? -18.797 14.055 -7.973 1 85.19 93 SER A C 1
ATOM 716 O O . SER A 1 93 ? -17.812 14.492 -7.371 1 85.19 93 SER A O 1
ATOM 718 N N . ARG A 1 94 ? -20.078 14.391 -7.902 1 85.38 94 ARG A N 1
ATOM 719 C CA . ARG A 1 94 ? -20.391 15.258 -6.766 1 85.38 94 ARG A CA 1
ATOM 720 C C . ARG A 1 94 ? -20.281 14.492 -5.449 1 85.38 94 ARG A C 1
ATOM 722 O O . ARG A 1 94 ? -20.828 13.398 -5.305 1 85.38 94 ARG A O 1
ATOM 729 N N . GLY A 1 95 ? -19.547 14.93 -4.617 1 93.12 95 GLY A N 1
ATOM 730 C CA . GLY A 1 95 ? -19.344 14.32 -3.311 1 93.12 95 GLY A CA 1
ATOM 731 C C . GLY A 1 95 ? -20.547 14.453 -2.398 1 93.12 95 GLY A C 1
ATOM 732 O O . GLY A 1 95 ? -21.469 15.234 -2.672 1 93.12 95 GLY A O 1
ATOM 733 N N . GLU A 1 96 ? -20.562 13.602 -1.384 1 95.19 96 GLU A N 1
ATOM 734 C CA . GLU A 1 96 ? -21.641 13.641 -0.393 1 95.19 96 GLU A CA 1
ATOM 735 C C . GLU A 1 96 ? -21.109 13.336 1.006 1 95.19 96 GLU A C 1
ATOM 737 O O . GLU A 1 96 ? -20.094 12.648 1.156 1 95.19 96 GLU A O 1
ATOM 742 N N . LEU A 1 97 ? -21.781 13.922 1.918 1 97.75 97 LEU A N 1
ATOM 743 C CA . LEU A 1 97 ? -21.562 13.523 3.305 1 97.75 97 LEU A CA 1
ATOM 744 C C . LEU A 1 97 ? -22.297 12.227 3.627 1 97.75 97 LEU A C 1
ATOM 746 O O . LEU A 1 97 ? -23.422 12.023 3.182 1 97.75 97 LEU A O 1
ATOM 750 N N . ALA A 1 98 ? -21.641 11.359 4.289 1 95.94 98 ALA A N 1
ATOM 751 C CA . ALA A 1 98 ? -22.219 10.125 4.805 1 95.94 98 ALA A CA 1
ATOM 752 C C . ALA A 1 98 ? -21.906 9.945 6.289 1 95.94 98 ALA A C 1
ATOM 754 O O . ALA A 1 98 ? -20.922 10.5 6.789 1 95.94 98 ALA A O 1
ATOM 755 N N . ARG A 1 99 ? -22.797 9.266 6.949 1 96.38 99 ARG A N 1
ATOM 756 C CA . ARG A 1 99 ? -22.453 8.93 8.328 1 96.38 99 ARG A CA 1
ATOM 757 C C . ARG A 1 99 ? -21.141 8.156 8.383 1 96.38 99 ARG A C 1
ATOM 759 O O . ARG A 1 99 ? -20.875 7.316 7.52 1 96.38 99 ARG A O 1
ATOM 766 N N . TYR A 1 100 ? -20.406 8.477 9.414 1 95.94 100 TYR A N 1
ATOM 767 C CA . TYR A 1 100 ? -19.172 7.711 9.586 1 95.94 100 TYR A CA 1
ATOM 768 C C . TYR A 1 100 ? -19.469 6.223 9.734 1 95.94 100 TYR A C 1
ATOM 770 O O . TYR A 1 100 ? -20.375 5.836 10.492 1 95.94 100 TYR A O 1
ATOM 778 N N . GLY A 1 101 ? -18.703 5.395 9.008 1 94.94 101 GLY A N 1
ATOM 779 C CA . GLY A 1 101 ? -18.906 3.957 9.07 1 94.94 101 GLY A CA 1
ATOM 780 C C . GLY A 1 101 ? -18 3.186 8.133 1 94.94 101 GLY A C 1
ATOM 781 O O . GLY A 1 101 ? -17.188 3.777 7.422 1 94.94 101 GLY A O 1
ATOM 782 N N . ASN A 1 102 ? -18.172 1.928 8.203 1 96.12 102 ASN A N 1
ATOM 783 C CA . ASN A 1 102 ? -17.375 1.059 7.34 1 96.12 102 ASN A CA 1
ATOM 784 C C . ASN A 1 102 ? -17.719 1.264 5.867 1 96.12 102 ASN A C 1
ATOM 786 O O . ASN A 1 102 ? -18.844 1.663 5.535 1 96.12 102 ASN A O 1
ATOM 790 N N . ILE A 1 103 ? -16.75 0.997 5.07 1 96.19 103 ILE A N 1
ATOM 791 C CA . ILE A 1 103 ? -16.953 1.076 3.629 1 96.19 103 ILE A CA 1
ATOM 792 C C . ILE A 1 103 ? -16.922 -0.325 3.023 1 96.19 103 ILE A C 1
ATOM 794 O O . ILE A 1 103 ? -16.359 -1.248 3.615 1 96.19 103 ILE A O 1
ATOM 798 N N . GLU A 1 104 ? -17.484 -0.408 1.84 1 95.62 104 GLU A N 1
ATOM 799 C CA . GLU A 1 104 ? -17.5 -1.669 1.104 1 95.62 104 GLU A CA 1
ATOM 800 C C . GLU A 1 104 ? -16.5 -1.644 -0.049 1 95.62 104 GLU A C 1
ATOM 802 O O . GLU A 1 104 ? -16.469 -0.695 -0.835 1 95.62 104 GLU A O 1
ATOM 807 N N . LEU A 1 105 ? -15.695 -2.686 -0.143 1 97.19 105 LEU A N 1
ATOM 808 C CA . LEU A 1 105 ? -14.719 -2.842 -1.221 1 97.19 105 LEU A CA 1
ATOM 809 C C . LEU A 1 105 ? -14.711 -4.277 -1.739 1 97.19 105 LEU A C 1
ATOM 811 O O . LEU A 1 105 ? -14.844 -5.223 -0.96 1 97.19 105 LEU A O 1
ATOM 815 N N . SER A 1 106 ? -14.578 -4.332 -3.004 1 97.44 106 SER A N 1
ATOM 816 C CA . SER A 1 106 ? -14.273 -5.656 -3.529 1 97.44 106 SER A CA 1
ATOM 817 C C . SER A 1 106 ? -12.969 -6.195 -2.947 1 97.44 106 SER A C 1
ATOM 819 O O . SER A 1 106 ? -12 -5.453 -2.801 1 97.44 106 SER A O 1
ATOM 821 N N . PRO A 1 107 ? -12.945 -7.512 -2.65 1 97.31 107 PRO A N 1
ATOM 822 C CA . PRO A 1 107 ? -11.656 -8.086 -2.236 1 97.31 107 PRO A CA 1
ATOM 823 C C . PRO A 1 107 ? -10.57 -7.93 -3.299 1 97.31 107 PRO A C 1
ATOM 825 O O . PRO A 1 107 ? -9.383 -8.008 -2.984 1 97.31 107 PRO A O 1
ATOM 828 N N . SER A 1 108 ? -10.961 -7.648 -4.539 1 97.81 108 SER A N 1
ATOM 829 C CA . SER A 1 108 ? -10.008 -7.523 -5.633 1 97.81 108 SER A CA 1
ATOM 830 C C . SER A 1 108 ? -9.734 -6.062 -5.969 1 97.81 108 SER A C 1
ATOM 832 O O . SER A 1 108 ? -9.203 -5.75 -7.039 1 97.81 108 SER A O 1
ATOM 834 N N . SER A 1 109 ? -10.109 -5.152 -5.098 1 98.38 109 SER A N 1
ATOM 835 C CA . SER A 1 109 ? -9.898 -3.736 -5.379 1 98.38 109 SER A CA 1
ATOM 836 C C . SER A 1 109 ? -8.414 -3.424 -5.543 1 98.38 109 SER A C 1
ATOM 838 O O . SER A 1 109 ? -7.562 -4.074 -4.93 1 98.38 109 SER A O 1
ATOM 840 N N . GLY A 1 110 ? -8.117 -2.42 -6.293 1 98.38 110 GLY A N 1
ATOM 841 C CA . GLY A 1 110 ? -6.746 -2.018 -6.574 1 98.38 110 GLY A CA 1
ATOM 842 C C . GLY A 1 110 ? -5.965 -1.666 -5.324 1 98.38 110 GLY A C 1
ATOM 843 O O . GLY A 1 110 ? -4.773 -1.971 -5.223 1 98.38 110 GLY A O 1
ATOM 844 N N . VAL A 1 111 ? -6.613 -1.056 -4.395 1 98.81 111 VAL A N 1
ATOM 845 C CA . VAL A 1 111 ? -5.922 -0.637 -3.178 1 98.81 111 VAL A CA 1
ATOM 846 C C . VAL A 1 111 ? -5.559 -1.862 -2.344 1 98.81 111 VAL A C 1
ATOM 848 O O . VAL A 1 111 ? -4.484 -1.909 -1.736 1 98.81 111 VAL A O 1
ATOM 851 N N . LEU A 1 112 ? -6.359 -2.906 -2.326 1 98.81 112 LEU A N 1
ATOM 852 C CA . LEU A 1 112 ? -6.133 -4.059 -1.458 1 98.81 112 LEU A CA 1
ATOM 853 C C . LEU A 1 112 ? -5.109 -5.008 -2.072 1 98.81 112 LEU A C 1
ATOM 855 O O . LEU A 1 112 ? -4.496 -5.809 -1.363 1 98.81 112 LEU A O 1
ATOM 859 N N . ASN A 1 113 ? -4.961 -4.926 -3.361 1 98.44 113 ASN A N 1
ATOM 860 C CA . ASN A 1 113 ? -4.121 -5.91 -4.039 1 98.44 113 ASN A CA 1
ATOM 861 C C . ASN A 1 113 ? -2.807 -5.293 -4.508 1 98.44 113 ASN A C 1
ATOM 863 O O . ASN A 1 113 ? -1.787 -5.98 -4.582 1 98.44 113 ASN A O 1
ATOM 867 N N . TYR A 1 114 ? -2.838 -3.98 -4.734 1 98.19 114 TYR A N 1
ATOM 868 C CA . TYR A 1 114 ? -1.647 -3.41 -5.355 1 98.19 114 TYR A CA 1
ATOM 869 C C . TYR A 1 114 ? -1.245 -2.111 -4.672 1 98.19 114 TYR A C 1
ATOM 871 O O . TYR A 1 114 ? -0.302 -1.441 -5.102 1 98.19 114 TYR A O 1
ATOM 879 N N . GLY A 1 115 ? -1.925 -1.709 -3.648 1 98.5 115 GLY A N 1
ATOM 880 C CA . GLY A 1 115 ? -1.521 -0.58 -2.828 1 98.5 115 GLY A CA 1
ATOM 881 C C . GLY A 1 115 ? -1.737 0.76 -3.506 1 98.5 115 GLY A C 1
ATOM 882 O O . GLY A 1 115 ? -1.02 1.724 -3.232 1 98.5 115 GLY A O 1
ATOM 883 N N . GLN A 1 116 ? -2.684 0.823 -4.391 1 98.44 116 GLN A N 1
ATOM 884 C CA . GLN A 1 116 ? -2.979 2.105 -5.02 1 98.44 116 GLN A CA 1
ATOM 885 C C . GLN A 1 116 ? -3.744 3.021 -4.066 1 98.44 116 GLN A C 1
ATOM 887 O O . GLN A 1 116 ? -4.969 3.119 -4.145 1 98.44 116 GLN A O 1
ATOM 892 N N . GLY A 1 117 ? -3.006 3.734 -3.273 1 98.81 117 GLY A N 1
ATOM 893 C CA . GLY A 1 117 ? -3.605 4.586 -2.26 1 98.81 117 GLY A CA 1
ATOM 894 C C . GLY A 1 117 ? -2.736 5.773 -1.885 1 98.81 117 GLY A C 1
ATOM 895 O O . GLY A 1 117 ? -1.512 5.652 -1.81 1 98.81 117 GLY A O 1
ATOM 896 N N . LEU A 1 118 ? -3.387 6.887 -1.717 1 98.88 118 LEU A N 1
ATOM 897 C CA . LEU A 1 118 ? -2.805 8.133 -1.227 1 98.88 118 LEU A CA 1
ATOM 898 C C . LEU A 1 118 ? -3.576 8.656 -0.022 1 98.88 118 LEU A C 1
ATOM 900 O O . LEU A 1 118 ? -4.77 8.383 0.125 1 98.88 118 LEU A O 1
ATOM 904 N N . PHE A 1 119 ? -2.889 9.391 0.788 1 98.56 119 PHE A N 1
ATOM 905 C CA . PHE A 1 119 ? -3.602 10.055 1.873 1 98.56 119 PHE A CA 1
ATOM 906 C C . PHE A 1 119 ? -2.994 11.422 2.166 1 98.56 119 PHE A C 1
ATOM 908 O O . PHE A 1 119 ? -1.93 11.758 1.644 1 98.56 119 PHE A O 1
ATOM 915 N N . GLU A 1 120 ? -3.678 12.219 2.838 1 98.19 120 GLU A N 1
ATOM 916 C CA . GLU A 1 120 ? -3.24 13.492 3.412 1 98.19 120 GLU A CA 1
ATOM 917 C C . GLU A 1 120 ? -3.607 13.586 4.891 1 98.19 120 GLU A C 1
ATOM 919 O O . GLU A 1 120 ? -4.266 12.688 5.43 1 98.19 120 GLU A O 1
ATOM 924 N N . GLY A 1 121 ? -3.115 14.578 5.523 1 96.19 121 GLY A N 1
ATOM 925 C CA . GLY A 1 121 ? -3.42 14.922 6.902 1 96.19 121 GLY A CA 1
ATOM 926 C C . GLY A 1 121 ? -3.422 16.406 7.16 1 96.19 121 GLY A C 1
ATOM 927 O O . GLY A 1 121 ? -2.486 17.109 6.773 1 96.19 121 GLY A O 1
ATOM 928 N N . LEU A 1 122 ? -4.449 16.812 7.719 1 95.75 122 LEU A N 1
ATOM 929 C CA . LEU A 1 122 ? -4.496 18.219 8.125 1 95.75 122 LEU A CA 1
ATOM 930 C C . LEU A 1 122 ? -5.387 18.391 9.352 1 95.75 122 LEU A C 1
ATOM 932 O O . LEU A 1 122 ? -6.031 17.438 9.797 1 95.75 122 LEU A O 1
ATOM 936 N N . LYS A 1 123 ? -5.344 19.547 9.906 1 94.69 123 LYS A N 1
ATOM 937 C CA . LYS A 1 123 ? -6.047 19.797 11.164 1 94.69 123 LYS A CA 1
ATOM 938 C C . LYS A 1 123 ? -6.934 21.047 11.055 1 94.69 123 LYS A C 1
ATOM 940 O O . LYS A 1 123 ? -6.562 22.016 10.398 1 94.69 123 LYS A O 1
ATOM 945 N N . ALA A 1 124 ? -8.031 20.969 11.695 1 96.88 124 ALA A N 1
ATOM 946 C CA . ALA A 1 124 ? -8.93 22.109 11.875 1 96.88 124 ALA A CA 1
ATOM 947 C C . ALA A 1 124 ? -8.953 22.562 13.336 1 96.88 124 ALA A C 1
ATOM 949 O O . ALA A 1 124 ? -9.023 21.734 14.25 1 96.88 124 ALA A O 1
ATOM 950 N N . TYR A 1 125 ? -8.906 23.875 13.492 1 94.44 125 TYR A N 1
ATOM 951 C CA . TYR A 1 125 ? -8.922 24.484 14.812 1 94.44 125 TYR A CA 1
ATOM 952 C C . TYR A 1 125 ? -10.078 25.469 14.938 1 94.44 125 TYR A C 1
ATOM 954 O O . TYR A 1 125 ? -10.484 26.094 13.961 1 94.44 125 TYR A O 1
ATOM 962 N N . ARG A 1 126 ? -10.516 25.562 16.172 1 93.25 126 ARG A N 1
ATOM 963 C CA . ARG A 1 126 ? -11.43 26.672 16.438 1 93.25 126 ARG A CA 1
ATOM 964 C C . ARG A 1 126 ? -10.695 28.016 16.375 1 93.25 126 ARG A C 1
ATOM 966 O O . ARG A 1 126 ? -9.578 28.125 16.875 1 93.25 126 ARG A O 1
ATOM 973 N N . ARG A 1 127 ? -11.383 28.922 15.758 1 90.44 127 ARG A N 1
ATOM 974 C CA . ARG A 1 127 ? -10.773 30.25 15.68 1 90.44 127 ARG A CA 1
ATOM 975 C C . ARG A 1 127 ? -10.703 30.906 17.047 1 90.44 127 ARG A C 1
ATOM 977 O O . ARG A 1 127 ? -11.633 30.781 17.859 1 90.44 127 ARG A O 1
ATOM 984 N N . ALA A 1 128 ? -9.664 31.688 17.266 1 85.25 128 ALA A N 1
ATOM 985 C CA . ALA A 1 128 ? -9.469 32.375 18.547 1 85.25 128 ALA A CA 1
ATOM 986 C C . ALA A 1 128 ? -10.336 33.625 18.625 1 85.25 128 ALA A C 1
ATOM 988 O O . ALA A 1 128 ? -10.812 33.969 19.703 1 85.25 128 ALA A O 1
ATOM 989 N N . ASP A 1 129 ? -10.508 34.281 17.625 1 85.69 129 ASP A N 1
ATOM 990 C CA . ASP A 1 129 ? -11.109 35.625 17.641 1 85.69 129 ASP A CA 1
ATOM 991 C C . ASP A 1 129 ? -12.555 35.562 17.156 1 85.69 129 ASP A C 1
ATOM 993 O O . ASP A 1 129 ? -13.078 36.562 16.656 1 85.69 129 ASP A O 1
ATOM 997 N N . GLY A 1 130 ? -13.25 34.531 17.25 1 80 130 GLY A N 1
ATOM 998 C CA . GLY A 1 130 ? -14.633 34.531 16.797 1 80 130 GLY A CA 1
ATOM 999 C C . GLY A 1 130 ? -15.094 33.156 16.344 1 80 130 GLY A C 1
ATOM 1000 O O . GLY A 1 130 ? -14.391 32.156 16.547 1 80 130 GLY A O 1
ATOM 1001 N N . PRO A 1 131 ? -16.344 33.188 15.789 1 85.75 131 PRO A N 1
ATOM 1002 C CA . PRO A 1 131 ? -16.891 31.938 15.312 1 85.75 131 PRO A CA 1
ATOM 1003 C C . PRO A 1 131 ? -16.188 31.422 14.055 1 85.75 131 PRO A C 1
ATOM 1005 O O . PRO A 1 131 ? -15.688 32.219 13.258 1 85.75 131 PRO A O 1
ATOM 1008 N N . GLY A 1 132 ? -16.031 30.188 14.016 1 91.06 132 GLY A N 1
ATOM 1009 C CA . GLY A 1 132 ? -15.477 29.594 12.812 1 91.06 132 GLY A CA 1
ATOM 1010 C C . GLY A 1 132 ? -14.281 28.703 13.078 1 91.06 132 GLY A C 1
ATOM 1011 O O . GLY A 1 132 ? -13.953 28.422 14.234 1 91.06 132 GLY A O 1
ATOM 1012 N N . TYR A 1 133 ? -13.766 28.156 11.984 1 95.12 133 TYR A N 1
ATOM 1013 C CA . TYR A 1 133 ? -12.672 27.203 12.055 1 95.12 133 TYR A CA 1
ATOM 1014 C C . TYR A 1 133 ? -11.539 27.594 11.117 1 95.12 133 TYR A C 1
ATOM 1016 O O . TYR A 1 133 ? -11.758 28.281 10.117 1 95.12 133 TYR A O 1
ATOM 1024 N N . THR A 1 134 ? -10.336 27.188 11.523 1 94.38 134 THR A N 1
ATOM 1025 C CA . THR A 1 134 ? -9.164 27.484 10.703 1 94.38 134 THR A CA 1
ATOM 1026 C C . THR A 1 134 ? -8.531 26.203 10.18 1 94.38 134 THR A C 1
ATOM 1028 O O . THR A 1 134 ? -8.445 25.203 10.906 1 94.38 134 THR A O 1
ATOM 1031 N N . LEU A 1 135 ? -8.227 26.219 8.906 1 94.75 135 LEU A N 1
ATOM 1032 C CA . LEU A 1 135 ? -7.465 25.172 8.227 1 94.75 135 LEU A CA 1
ATOM 1033 C C . LEU A 1 135 ? -6.121 25.719 7.742 1 94.75 135 LEU A C 1
ATOM 1035 O O . LEU A 1 135 ? -6.035 26.844 7.27 1 94.75 135 LEU A O 1
ATOM 1039 N N . PHE A 1 136 ? -5.129 24.906 7.879 1 91.56 136 PHE A N 1
ATOM 1040 C CA . PHE A 1 136 ? -3.799 25.328 7.465 1 91.56 136 PHE A CA 1
ATOM 1041 C C . PHE A 1 136 ? -3.502 24.875 6.043 1 91.56 136 PHE A C 1
ATOM 1043 O O . PHE A 1 136 ? -3.129 23.719 5.82 1 91.56 136 PHE A O 1
ATOM 1050 N N . ARG A 1 137 ? -3.6 25.625 5.062 1 93.38 137 ARG A N 1
ATOM 1051 C CA . ARG A 1 137 ? -3.221 25.547 3.656 1 93.38 137 ARG A CA 1
ATOM 1052 C C . ARG A 1 137 ? -3.736 24.266 3.023 1 93.38 137 ARG A C 1
ATOM 1054 O O . ARG A 1 137 ? -2.971 23.516 2.41 1 93.38 137 ARG A O 1
ATOM 1061 N N . PRO A 1 138 ? -5.047 24.062 3.092 1 97.5 138 PRO A N 1
ATOM 1062 C CA . PRO A 1 138 ? -5.598 22.828 2.504 1 97.5 138 PRO A CA 1
ATOM 1063 C C . PRO A 1 138 ? -5.348 22.734 1 1 97.5 138 PRO A C 1
ATOM 1065 O O . PRO A 1 138 ? -5.316 21.641 0.444 1 97.5 138 PRO A O 1
ATOM 1068 N N . GLU A 1 139 ? -5.113 23.844 0.307 1 97.88 139 GLU A N 1
ATOM 1069 C CA . GLU A 1 139 ? -4.828 23.844 -1.125 1 97.88 139 GLU A CA 1
ATOM 1070 C C . GLU A 1 139 ? -3.5 23.156 -1.425 1 97.88 139 GLU A C 1
ATOM 1072 O O . GLU A 1 139 ? -3.344 22.531 -2.477 1 97.88 139 GLU A O 1
ATOM 1077 N N . GLU A 1 140 ? -2.549 23.297 -0.482 1 96.75 140 GLU A N 1
ATOM 1078 C CA . GLU A 1 140 ? -1.255 22.656 -0.66 1 96.75 140 GLU A CA 1
ATOM 1079 C C . GLU A 1 140 ? -1.375 21.141 -0.505 1 96.75 140 GLU A C 1
ATOM 1081 O O . GLU A 1 140 ? -0.696 20.375 -1.203 1 96.75 140 GLU A O 1
ATOM 1086 N N . ASN A 1 141 ? -2.229 20.719 0.424 1 97.88 141 ASN A N 1
ATOM 1087 C CA . ASN A 1 141 ? -2.527 19.297 0.516 1 97.88 141 ASN A CA 1
ATOM 1088 C C . ASN A 1 141 ? -3.133 18.766 -0.781 1 97.88 141 ASN A C 1
ATOM 1090 O O . ASN A 1 141 ? -2.768 17.688 -1.245 1 97.88 141 ASN A O 1
ATOM 1094 N N . ALA A 1 142 ? -4.016 19.562 -1.331 1 98.62 142 ALA A N 1
ATOM 1095 C CA . ALA A 1 142 ? -4.668 19.172 -2.58 1 98.62 142 ALA A CA 1
ATOM 1096 C C . ALA A 1 142 ? -3.65 19.016 -3.705 1 98.62 142 ALA A C 1
ATOM 1098 O O . ALA A 1 142 ? -3.676 18.031 -4.441 1 98.62 142 ALA A O 1
ATOM 1099 N N . ARG A 1 143 ? -2.811 19.938 -3.82 1 98.06 143 ARG A N 1
ATOM 1100 C CA . ARG A 1 143 ? -1.802 19.906 -4.875 1 98.06 143 ARG A CA 1
ATOM 1101 C C . ARG A 1 143 ? -0.838 18.75 -4.684 1 98.06 143 ARG A C 1
ATOM 1103 O O . ARG A 1 143 ? -0.419 18.109 -5.656 1 98.06 143 ARG A O 1
ATOM 1110 N N . ARG A 1 144 ? -0.472 18.531 -3.459 1 97.44 144 ARG A N 1
ATOM 1111 C CA . ARG A 1 144 ? 0.404 17.406 -3.184 1 97.44 144 ARG A CA 1
ATOM 1112 C C . ARG A 1 144 ? -0.272 16.094 -3.555 1 97.44 144 ARG A C 1
ATOM 1114 O O . ARG A 1 144 ? 0.369 15.188 -4.102 1 97.44 144 ARG A O 1
ATOM 1121 N N . MET A 1 145 ? -1.527 15.992 -3.25 1 98.44 145 MET A N 1
ATOM 1122 C CA . MET A 1 145 ? -2.246 14.781 -3.639 1 98.44 145 MET A CA 1
ATOM 1123 C C . MET A 1 145 ? -2.295 14.641 -5.156 1 98.44 145 MET A C 1
ATOM 1125 O O . MET A 1 145 ? -2.148 13.539 -5.688 1 98.44 145 MET A O 1
ATOM 1129 N N . GLN A 1 146 ? -2.502 15.719 -5.84 1 98.19 146 GLN A N 1
ATOM 1130 C CA . GLN A 1 146 ? -2.516 15.688 -7.301 1 98.19 146 GLN A CA 1
ATOM 1131 C C . GLN A 1 146 ? -1.184 15.195 -7.852 1 98.19 146 GLN A C 1
ATOM 1133 O O . GLN A 1 146 ? -1.154 14.375 -8.773 1 98.19 146 GLN A O 1
ATOM 1138 N N . HIS A 1 147 ? -0.159 15.688 -7.277 1 97.44 147 HIS A N 1
ATOM 1139 C CA . HIS A 1 147 ? 1.168 15.25 -7.695 1 97.44 147 HIS A CA 1
ATOM 1140 C C . HIS A 1 147 ? 1.354 13.758 -7.461 1 97.44 147 HIS A C 1
ATOM 1142 O O . HIS A 1 147 ? 1.823 13.039 -8.344 1 97.44 147 HIS A O 1
ATOM 1148 N N . GLY A 1 148 ? 1.018 13.344 -6.301 1 98.12 148 GLY A N 1
ATOM 1149 C CA . GLY A 1 148 ? 1.115 11.93 -5.984 1 98.12 148 GLY A CA 1
ATOM 1150 C C . GLY A 1 148 ? 0.246 11.055 -6.871 1 98.12 148 GLY A C 1
ATOM 1151 O O . GLY A 1 148 ? 0.659 9.969 -7.281 1 98.12 148 GLY A O 1
ATOM 1152 N N . ALA A 1 149 ? -0.933 11.531 -7.117 1 98.06 149 ALA A N 1
ATOM 1153 C CA . ALA A 1 149 ? -1.853 10.789 -7.977 1 98.06 149 ALA A CA 1
ATOM 1154 C C . ALA A 1 149 ? -1.258 10.586 -9.367 1 98.06 149 ALA A C 1
ATOM 1156 O O . ALA A 1 149 ? -1.37 9.5 -9.938 1 98.06 149 ALA A O 1
ATOM 1157 N N . GLY A 1 150 ? -0.676 11.578 -9.883 1 97.31 150 GLY A N 1
ATOM 1158 C CA . GLY A 1 150 ? 0.006 11.43 -11.164 1 97.31 150 GLY A CA 1
ATOM 1159 C C . GLY A 1 150 ? 1.061 10.344 -11.156 1 97.31 150 GLY A C 1
ATOM 1160 O O . GLY A 1 150 ? 1.103 9.5 -12.055 1 97.31 150 GLY A O 1
ATOM 1161 N N . ARG A 1 151 ? 1.868 10.312 -10.125 1 97 151 ARG A N 1
ATOM 1162 C CA . ARG A 1 151 ? 2.939 9.328 -9.992 1 97 151 ARG A CA 1
ATOM 1163 C C . ARG A 1 151 ? 2.377 7.926 -9.812 1 97 151 ARG A C 1
ATOM 1165 O O . ARG A 1 151 ? 2.98 6.949 -10.266 1 97 151 ARG A O 1
ATOM 1172 N N . MET A 1 152 ? 1.208 7.828 -9.242 1 97.69 152 MET A N 1
ATOM 1173 C CA . MET A 1 152 ? 0.617 6.531 -8.922 1 97.69 152 MET A CA 1
ATOM 1174 C C . MET A 1 152 ? -0.418 6.137 -9.969 1 97.69 152 MET A C 1
ATOM 1176 O O . MET A 1 152 ? -1.187 5.195 -9.766 1 97.69 152 MET A O 1
ATOM 1180 N N . CYS A 1 153 ? -0.493 6.875 -11.078 1 96.75 153 CYS A N 1
ATOM 1181 C CA . CYS A 1 153 ? -1.419 6.613 -12.172 1 96.75 153 CYS A CA 1
ATOM 1182 C C . CYS A 1 153 ? -2.861 6.605 -11.672 1 96.75 153 CYS A C 1
ATOM 1184 O O . CYS A 1 153 ? -3.615 5.676 -11.969 1 96.75 153 CYS A O 1
ATOM 1186 N N . MET A 1 154 ? -3.232 7.609 -10.969 1 96.94 154 MET A N 1
ATOM 1187 C CA . MET A 1 154 ? -4.578 7.805 -10.438 1 96.94 154 MET A CA 1
ATOM 1188 C C . MET A 1 154 ? -5.145 9.156 -10.867 1 96.94 154 MET A C 1
ATOM 1190 O O . MET A 1 154 ? -4.395 10.117 -11.055 1 96.94 154 MET A O 1
ATOM 1194 N N . PRO A 1 155 ? -6.453 9.195 -10.992 1 96.56 155 PRO A N 1
ATOM 1195 C CA . PRO A 1 155 ? -7.051 10.531 -11.008 1 96.56 155 PRO A CA 1
ATOM 1196 C C . PRO A 1 155 ? -7.066 11.195 -9.633 1 96.56 155 PRO A C 1
ATOM 1198 O O . PRO A 1 155 ? -6.832 10.523 -8.625 1 96.56 155 PRO A O 1
ATOM 1201 N N . SER A 1 156 ? -7.258 12.469 -9.617 1 96.56 156 SER A N 1
ATOM 1202 C CA . SER A 1 156 ? -7.352 13.188 -8.352 1 96.56 156 SER A CA 1
ATOM 1203 C C . SER A 1 156 ? -8.453 14.242 -8.398 1 96.56 156 SER A C 1
ATOM 1205 O O . SER A 1 156 ? -8.773 14.773 -9.469 1 96.56 156 SER A O 1
ATOM 1207 N N . PRO A 1 157 ? -9.047 14.531 -7.254 1 97.38 157 PRO A N 1
ATOM 1208 C CA . PRO A 1 157 ? -9.914 15.711 -7.223 1 97.38 157 PRO A CA 1
ATOM 1209 C C . PRO A 1 157 ? -9.172 17 -7.578 1 97.38 157 PRO A C 1
ATOM 1211 O O . PRO A 1 157 ? -7.961 17.094 -7.371 1 97.38 157 PRO A O 1
ATOM 1214 N N . SER A 1 158 ? -9.945 17.922 -8.133 1 96.88 158 SER A N 1
ATOM 1215 C CA . SER A 1 158 ? -9.375 19.266 -8.281 1 96.88 158 SER A CA 1
ATOM 1216 C C . SER A 1 158 ? -9.094 19.891 -6.926 1 96.88 158 SER A C 1
ATOM 1218 O O . SER A 1 158 ? -9.57 19.422 -5.898 1 96.88 158 SER A O 1
ATOM 1220 N N . VAL A 1 159 ? -8.305 20.984 -6.969 1 98.19 159 VAL A N 1
ATOM 1221 C CA . VAL A 1 159 ? -8.023 21.719 -5.734 1 98.19 159 VAL A CA 1
ATOM 1222 C C . VAL A 1 159 ? -9.328 22.188 -5.105 1 98.19 159 VAL A C 1
ATOM 1224 O O . VAL A 1 159 ? -9.523 22.062 -3.896 1 98.19 159 VAL A O 1
ATOM 1227 N N . GLU A 1 160 ? -10.242 22.656 -5.922 1 97.44 160 GLU A N 1
ATOM 1228 C CA . GLU A 1 160 ? -11.531 23.156 -5.445 1 97.44 160 GLU A CA 1
ATOM 1229 C C . GLU A 1 160 ? -12.367 22.047 -4.82 1 97.44 160 GLU A C 1
ATOM 1231 O O . GLU A 1 160 ? -12.961 22.234 -3.758 1 97.44 160 GLU A O 1
ATOM 1236 N N . GLN A 1 161 ? -12.406 20.922 -5.473 1 97.31 161 GLN A N 1
ATOM 1237 C CA . GLN A 1 161 ? -13.156 19.781 -4.957 1 97.31 161 GLN A CA 1
ATOM 1238 C C . GLN A 1 161 ? -12.594 19.312 -3.617 1 97.31 161 GLN A C 1
ATOM 1240 O O . GLN A 1 161 ? -13.352 19.016 -2.686 1 97.31 161 GLN A O 1
ATOM 1245 N N . PHE A 1 162 ? -11.305 19.266 -3.574 1 98.56 162 PHE A N 1
ATOM 1246 C CA . PHE A 1 162 ? -10.625 18.828 -2.357 1 98.56 162 PHE A CA 1
ATOM 1247 C C . PHE A 1 162 ? -10.938 19.766 -1.201 1 98.56 162 PHE A C 1
ATOM 1249 O O . PHE A 1 162 ? -11.359 19.328 -0.13 1 98.56 162 PHE A O 1
ATOM 1256 N N . VAL A 1 163 ? -10.727 21.016 -1.424 1 98.56 163 VAL A N 1
ATOM 1257 C CA . VAL A 1 163 ? -10.914 22.016 -0.381 1 98.56 163 VAL A CA 1
ATOM 1258 C C . VAL A 1 163 ? -12.375 22.047 0.048 1 98.56 163 VAL A C 1
ATOM 1260 O O . VAL A 1 163 ? -12.68 22.141 1.24 1 98.56 163 VAL A O 1
ATOM 1263 N N . HIS A 1 164 ? -13.242 21.953 -0.896 1 98.19 164 HIS A N 1
ATOM 1264 C CA . HIS A 1 164 ? -14.664 21.891 -0.583 1 98.19 164 HIS A CA 1
ATOM 1265 C C . HIS A 1 164 ? -14.984 20.703 0.312 1 98.19 164 HIS A C 1
ATOM 1267 O O . HIS A 1 164 ? -15.711 20.828 1.3 1 98.19 164 HIS A O 1
ATOM 1273 N N . ALA A 1 165 ? -14.484 19.578 -0.052 1 98.62 165 ALA A N 1
ATOM 1274 C CA . ALA A 1 165 ? -14.711 18.359 0.724 1 98.62 165 ALA A CA 1
ATOM 1275 C C . ALA A 1 165 ? -14.203 18.531 2.154 1 98.62 165 ALA A C 1
ATOM 1277 O O . ALA A 1 165 ? -14.875 18.109 3.105 1 98.62 165 ALA A O 1
ATOM 1278 N N . VAL A 1 166 ? -13.031 19.094 2.295 1 98.69 166 VAL A N 1
ATOM 1279 C CA . VAL A 1 166 ? -12.438 19.328 3.609 1 98.69 166 VAL A CA 1
ATOM 1280 C C . VAL A 1 166 ? -13.344 20.234 4.438 1 98.69 166 VAL A C 1
ATOM 1282 O O . VAL A 1 166 ? -13.664 19.922 5.586 1 98.69 166 VAL A O 1
ATOM 1285 N N . LYS A 1 167 ? -13.781 21.297 3.885 1 98.31 167 LYS A N 1
ATOM 1286 C CA . LYS A 1 167 ? -14.641 22.25 4.582 1 98.31 167 LYS A CA 1
ATOM 1287 C C . LYS A 1 167 ? -15.953 21.609 5.004 1 98.31 167 LYS A C 1
ATOM 1289 O O . LYS A 1 167 ? -16.391 21.766 6.148 1 98.31 167 LYS A O 1
ATOM 1294 N N . GLN A 1 168 ? -16.547 20.844 4.098 1 98.25 168 GLN A N 1
ATOM 1295 C CA . GLN A 1 168 ? -17.797 20.172 4.406 1 98.25 168 GLN A CA 1
ATOM 1296 C C . GLN A 1 168 ? -17.625 19.172 5.551 1 98.25 168 GLN A C 1
ATOM 1298 O O . GLN A 1 168 ? -18.5 19.062 6.41 1 98.25 168 GLN A O 1
ATOM 1303 N N . THR A 1 169 ? -16.562 18.531 5.523 1 98.56 169 THR A N 1
ATOM 1304 C CA . THR A 1 169 ? -16.297 17.547 6.566 1 98.56 169 THR A CA 1
ATOM 1305 C C . THR A 1 169 ? -16.141 18.219 7.926 1 98.56 169 THR A C 1
ATOM 1307 O O . THR A 1 169 ? -16.688 17.734 8.93 1 98.56 169 THR A O 1
ATOM 1310 N N . VAL A 1 170 ? -15.375 19.297 7.973 1 98.19 170 VAL A N 1
ATOM 1311 C CA . VAL A 1 170 ? -15.18 20.031 9.219 1 98.19 170 VAL A CA 1
ATOM 1312 C C . VAL A 1 170 ? -16.531 20.531 9.742 1 98.19 170 VAL A C 1
ATOM 1314 O O . VAL A 1 170 ? -16.859 20.312 10.914 1 98.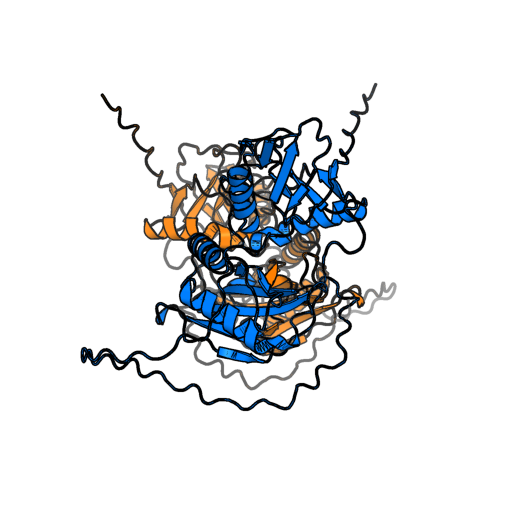19 170 VAL A O 1
ATOM 1317 N N . LEU A 1 171 ? -17.312 21.109 8.883 1 97.5 171 LEU A N 1
ATOM 1318 C CA . LEU A 1 171 ? -18.594 21.688 9.297 1 97.5 171 LEU A CA 1
ATOM 1319 C C . LEU A 1 171 ? -19.547 20.609 9.773 1 97.5 171 LEU A C 1
ATOM 1321 O O . LEU A 1 171 ? -20.297 20.812 10.734 1 97.5 171 LEU A O 1
ATOM 1325 N N . ALA A 1 172 ? -19.547 19.484 9.141 1 97.75 172 ALA A N 1
ATOM 1326 C CA . ALA A 1 172 ? -20.422 18.391 9.5 1 97.75 172 ALA A CA 1
ATOM 1327 C C . ALA A 1 172 ? -20.016 17.75 10.82 1 97.75 172 ALA A C 1
ATOM 1329 O O . ALA A 1 172 ? -20.781 17.031 11.438 1 97.75 172 ALA A O 1
ATOM 1330 N N . ASN A 1 173 ? -18.781 17.984 11.195 1 97.5 173 ASN A N 1
ATOM 1331 C CA . ASN A 1 173 ? -18.25 17.438 12.438 1 97.5 173 ASN A CA 1
ATOM 1332 C C . ASN A 1 173 ? -17.844 18.547 13.406 1 97.5 173 ASN A C 1
ATOM 1334 O O . ASN A 1 173 ? -16.891 18.375 14.172 1 97.5 173 ASN A O 1
ATOM 1338 N N . LYS A 1 174 ? -18.422 19.641 13.359 1 95.62 174 LYS A N 1
ATOM 1339 C CA . LYS A 1 174 ? -18 20.828 14.086 1 95.62 174 LYS A CA 1
ATOM 1340 C C . LYS A 1 174 ? -18 20.578 15.594 1 95.62 174 LYS A C 1
ATOM 1342 O O . LYS A 1 174 ? -17.172 21.141 16.312 1 95.62 174 LYS A O 1
ATOM 1347 N N . ARG A 1 175 ? -18.859 19.766 16.109 1 94.19 175 ARG A N 1
ATOM 1348 C CA . ARG A 1 175 ? -18.938 19.516 17.547 1 94.19 175 ARG A CA 1
ATOM 1349 C C . ARG A 1 175 ? -17.688 18.781 18.031 1 94.19 175 ARG A C 1
ATOM 1351 O O . ARG A 1 175 ? -17.406 18.734 19.219 1 94.19 175 ARG A O 1
ATOM 1358 N N . TRP A 1 176 ? -17 18.172 17.109 1 95.62 176 TRP A N 1
ATOM 1359 C CA . TRP A 1 176 ? -15.828 17.375 17.469 1 95.62 176 TRP A CA 1
ATOM 1360 C C . TRP A 1 176 ? -14.555 18.203 17.391 1 95.62 176 TRP A C 1
ATOM 1362 O O . TRP A 1 176 ? -13.469 17.703 17.688 1 95.62 176 TRP A O 1
ATOM 1372 N N . VAL A 1 177 ? -14.641 19.453 16.969 1 95.81 177 VAL A N 1
ATOM 1373 C CA . VAL A 1 177 ? -13.469 20.312 17.016 1 95.81 177 VAL A CA 1
ATOM 1374 C C . VAL A 1 177 ? -13.188 20.75 18.453 1 95.81 177 VAL A C 1
ATOM 1376 O O . VAL A 1 177 ? -14.016 21.406 19.094 1 95.81 177 VAL A O 1
ATOM 1379 N N . PRO A 1 178 ? -12.07 20.406 18.938 1 94 178 PRO A N 1
ATOM 1380 C CA . PRO A 1 178 ? -11.781 20.719 20.344 1 94 178 PRO A CA 1
ATOM 1381 C C . PRO A 1 178 ? -11.789 22.219 20.625 1 94 178 PRO A C 1
ATOM 1383 O O . PRO A 1 178 ? -11.555 23.031 19.719 1 94 178 PRO A O 1
ATOM 1386 N N . PRO A 1 179 ? -12.062 22.516 21.938 1 91.88 179 PRO A N 1
ATOM 1387 C CA . PRO A 1 179 ? -11.883 23.922 22.328 1 91.88 179 PRO A CA 1
ATOM 1388 C C . PRO A 1 179 ? -10.453 24.406 22.156 1 91.88 179 PRO A C 1
ATOM 1390 O O . PRO A 1 179 ? -9.531 23.594 22.047 1 91.88 179 PRO A O 1
ATOM 1393 N N . GLN A 1 180 ? -10.344 25.688 22.141 1 88.94 180 GLN A N 1
ATOM 1394 C CA . GLN A 1 180 ? -9.023 26.281 21.969 1 88.94 180 GLN A CA 1
ATOM 1395 C C . GLN A 1 180 ? -8.031 25.75 23 1 88.94 180 GLN A C 1
ATOM 1397 O O . GLN A 1 180 ? -8.344 25.703 24.188 1 88.94 180 GLN A O 1
ATOM 1402 N N . GLY A 1 181 ? -6.898 25.344 22.484 1 86.31 181 GLY A N 1
ATOM 1403 C CA . GLY A 1 181 ? -5.828 24.891 23.359 1 86.31 181 GLY A CA 1
ATOM 1404 C C . GLY A 1 181 ? -5.934 23.422 23.734 1 86.31 181 GLY A C 1
ATOM 1405 O O . GLY A 1 181 ? -5.02 22.859 24.328 1 86.31 181 GLY A O 1
ATOM 1406 N N . LYS A 1 182 ? -6.957 22.766 23.391 1 89.31 182 LYS A N 1
ATOM 1407 C CA . LYS A 1 182 ? -7.168 21.391 23.828 1 89.31 182 LYS A CA 1
ATOM 1408 C C . LYS A 1 182 ? -6.883 20.406 22.703 1 89.31 182 LYS A C 1
ATOM 1410 O O . LYS A 1 182 ? -6.965 19.188 22.906 1 89.31 182 LYS A O 1
ATOM 1415 N N . GLY A 1 183 ? -6.605 20.953 21.562 1 92.12 183 GLY A N 1
ATOM 1416 C CA . GLY A 1 183 ? -6.32 20.078 20.438 1 92.12 183 GLY A CA 1
ATOM 1417 C C . GLY A 1 183 ? -6.906 20.562 19.125 1 92.12 183 GLY A C 1
ATOM 1418 O O . GLY A 1 183 ? -7 21.766 18.891 1 92.12 183 GLY A O 1
ATOM 1419 N N . ALA A 1 184 ? -7.133 19.594 18.188 1 94.81 184 ALA A N 1
ATOM 1420 C CA . ALA A 1 184 ? -7.645 19.906 16.844 1 94.81 184 ALA A CA 1
ATOM 1421 C C . ALA A 1 184 ? -8.492 18.75 16.312 1 94.81 184 ALA A C 1
ATOM 1423 O O . ALA A 1 184 ? -8.469 17.641 16.859 1 94.81 184 ALA A O 1
ATOM 1424 N N . LEU A 1 185 ? -9.305 19.031 15.367 1 96.69 185 LEU A N 1
ATOM 1425 C CA . LEU A 1 185 ? -9.906 17.969 14.57 1 96.69 185 LEU A CA 1
ATOM 1426 C C . LEU A 1 185 ? -8.984 17.547 13.438 1 96.69 185 LEU A C 1
ATOM 1428 O O . LEU A 1 185 ? -8.727 18.328 12.516 1 96.69 185 LEU A O 1
ATOM 1432 N N . TYR A 1 186 ? -8.5 16.406 13.602 1 96.75 186 TYR A N 1
ATOM 1433 C CA . TYR A 1 186 ? -7.637 15.844 12.562 1 96.75 186 TYR A CA 1
ATOM 1434 C C . TYR A 1 186 ? -8.469 15.305 11.398 1 96.75 186 TYR A C 1
ATOM 1436 O O . TYR A 1 186 ? -9.438 14.57 11.609 1 96.75 186 TYR A O 1
ATOM 1444 N N . LEU A 1 187 ? -8.133 15.703 10.18 1 98.06 187 LEU A N 1
ATOM 1445 C CA . LEU A 1 187 ? -8.781 15.234 8.961 1 98.06 187 LEU A CA 1
ATOM 1446 C C . LEU A 1 187 ? -7.844 14.336 8.164 1 98.06 187 LEU A C 1
ATOM 1448 O O . LEU A 1 187 ? -6.668 14.656 7.984 1 98.06 187 LEU A O 1
ATOM 1452 N N . ARG A 1 188 ? -8.398 13.219 7.688 1 98.19 188 ARG A N 1
ATOM 1453 C CA . ARG A 1 188 ? -7.648 12.25 6.891 1 98.19 188 ARG A CA 1
ATOM 1454 C C . ARG A 1 188 ? -8.289 12.055 5.523 1 98.19 188 ARG A C 1
ATOM 1456 O O . ARG A 1 188 ? -9.07 11.125 5.324 1 98.19 188 ARG A O 1
ATOM 1463 N N . PRO A 1 189 ? -7.918 12.914 4.531 1 98.75 189 PRO A N 1
ATOM 1464 C CA . PRO A 1 189 ? -8.305 12.586 3.152 1 98.75 189 PRO A CA 1
ATOM 1465 C C . PRO A 1 189 ? -7.602 11.336 2.625 1 98.75 189 PRO A C 1
ATOM 1467 O O . PRO A 1 189 ? -6.387 11.188 2.785 1 98.75 189 PRO A O 1
ATOM 1470 N N . LEU A 1 190 ? -8.367 10.453 2.014 1 98.81 190 LEU A N 1
ATOM 1471 C CA . LEU A 1 190 ? -7.875 9.234 1.374 1 98.81 190 LEU A CA 1
ATOM 1472 C C . LEU A 1 190 ? -8.312 9.18 -0.087 1 98.81 190 LEU A C 1
ATOM 1474 O O . LEU A 1 190 ? -9.445 9.516 -0.416 1 98.81 190 LEU A O 1
ATOM 1478 N N . LEU A 1 191 ? -7.418 8.859 -0.934 1 98.81 191 LEU A N 1
ATOM 1479 C CA . LEU A 1 191 ? -7.691 8.516 -2.324 1 98.81 191 LEU A CA 1
ATOM 1480 C C . LEU A 1 191 ? -7.246 7.09 -2.633 1 98.81 191 LEU A C 1
ATOM 1482 O O . LEU A 1 191 ? -6.051 6.793 -2.613 1 98.81 191 LEU A O 1
ATOM 1486 N N . ILE A 1 192 ? -8.242 6.199 -3 1 98.81 192 ILE A N 1
ATOM 1487 C CA . ILE A 1 192 ? -7.879 4.793 -3.123 1 98.81 192 ILE A CA 1
ATOM 1488 C C . ILE A 1 192 ? -8.414 4.234 -4.438 1 98.81 192 ILE A C 1
ATOM 1490 O O . ILE A 1 192 ? -9.469 4.656 -4.914 1 98.81 192 ILE A O 1
ATOM 1494 N N . GLY A 1 193 ? -7.629 3.328 -5.051 1 98.5 193 GLY A N 1
ATOM 1495 C CA . GLY A 1 193 ? -8.172 2.52 -6.129 1 98.5 193 GLY A CA 1
ATOM 1496 C C . GLY A 1 193 ? -9.203 1.51 -5.66 1 98.5 193 GLY A C 1
ATOM 1497 O O . GLY A 1 193 ? -8.852 0.389 -5.281 1 98.5 193 GLY A O 1
ATOM 1498 N N . SER A 1 194 ? -10.469 1.874 -5.793 1 98.06 194 SER A N 1
ATOM 1499 C CA . SER A 1 194 ? -11.539 1.08 -5.199 1 98.06 194 SER A CA 1
ATOM 1500 C C . SER A 1 194 ? -12.078 0.054 -6.191 1 98.06 194 SER A C 1
ATOM 1502 O O . SER A 1 194 ? -12.766 -0.893 -5.797 1 98.06 194 SER A O 1
ATOM 1504 N N . GLY A 1 195 ? -11.781 0.226 -7.434 1 96.88 195 GLY A N 1
ATOM 1505 C CA . GLY A 1 195 ? -12.297 -0.682 -8.445 1 96.88 195 GLY A CA 1
ATOM 1506 C C . GLY A 1 195 ? -11.633 -2.045 -8.422 1 96.88 195 GLY A C 1
ATOM 1507 O O . GLY A 1 195 ? -10.438 -2.154 -8.133 1 96.88 195 GLY A O 1
ATOM 1508 N N . ALA A 1 196 ? -12.398 -3.027 -8.82 1 96.5 196 ALA A N 1
ATOM 1509 C CA . ALA A 1 196 ? -11.914 -4.402 -8.891 1 96.5 196 ALA A CA 1
ATOM 1510 C C . ALA A 1 196 ? -11.008 -4.609 -10.094 1 96.5 196 ALA A C 1
ATOM 1512 O O . ALA A 1 196 ? -11.312 -4.141 -11.195 1 96.5 196 ALA A O 1
ATOM 1513 N N . ILE A 1 197 ? -9.906 -5.336 -9.836 1 95.06 197 ILE A N 1
ATOM 1514 C CA . ILE A 1 197 ? -8.945 -5.586 -10.906 1 95.06 197 ILE A CA 1
ATOM 1515 C C . ILE A 1 197 ? -8.062 -6.773 -10.531 1 95.06 197 ILE A C 1
ATOM 1517 O O . ILE A 1 197 ? -7.598 -6.879 -9.398 1 95.06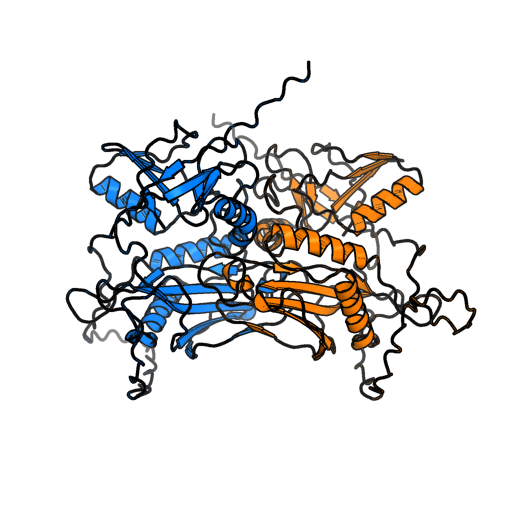 197 ILE A O 1
ATOM 1521 N N . LEU A 1 198 ? -7.828 -7.648 -11.445 1 94.06 198 LEU A N 1
ATOM 1522 C CA . LEU A 1 198 ? -7.012 -8.82 -11.148 1 94.06 198 LEU A CA 1
ATOM 1523 C C . LEU A 1 198 ? -5.562 -8.594 -11.562 1 94.06 198 LEU A C 1
ATOM 1525 O O . LEU A 1 198 ? -4.645 -8.82 -10.773 1 94.06 198 LEU A O 1
ATOM 1529 N N . GLY A 1 199 ? -5.375 -8.133 -12.805 1 91.69 199 GLY A N 1
ATOM 1530 C CA . GLY A 1 199 ? -4.031 -7.875 -13.297 1 91.69 199 GLY A CA 1
ATOM 1531 C C . GLY A 1 199 ? -3.459 -6.555 -12.812 1 91.69 199 GLY A C 1
ATOM 1532 O O . GLY A 1 199 ? -4.207 -5.641 -12.453 1 91.69 199 GLY A O 1
ATOM 1533 N N . LEU A 1 200 ? -2.189 -6.461 -12.844 1 91.69 200 LEU A N 1
ATOM 1534 C CA . LEU A 1 200 ? -1.527 -5.234 -12.406 1 91.69 200 LEU A CA 1
ATOM 1535 C C . LEU A 1 200 ? -1.771 -4.102 -13.398 1 91.69 200 LEU A C 1
ATOM 1537 O O . LEU A 1 200 ? -1.228 -4.113 -14.508 1 91.69 200 LEU A O 1
ATOM 1541 N N . ALA A 1 201 ? -2.557 -3.195 -13.023 1 94.06 201 ALA A N 1
ATOM 1542 C CA . ALA A 1 201 ? -2.932 -2.008 -13.789 1 94.06 201 ALA A CA 1
ATOM 1543 C C . ALA A 1 201 ? -3.67 -1.001 -12.906 1 94.06 201 ALA A C 1
ATOM 1545 O O . ALA A 1 201 ? -4.102 -1.332 -11.797 1 94.06 201 ALA A O 1
ATOM 1546 N N . PRO A 1 202 ? -3.738 0.249 -13.406 1 95.69 202 PRO A N 1
ATOM 1547 C CA . PRO A 1 202 ? -4.551 1.202 -12.648 1 95.69 202 PRO A CA 1
ATOM 1548 C C . PRO A 1 202 ? -5.988 0.73 -12.453 1 95.69 202 PRO A C 1
ATOM 1550 O O . PRO A 1 202 ? -6.574 0.138 -13.367 1 95.69 202 PRO A O 1
ATOM 1553 N N . ALA A 1 203 ? -6.508 0.941 -11.266 1 96.88 203 ALA A N 1
ATOM 1554 C CA . ALA A 1 203 ? -7.867 0.514 -10.945 1 96.88 203 ALA A CA 1
ATOM 1555 C C . ALA A 1 203 ? -8.883 1.169 -11.875 1 96.88 203 ALA A C 1
ATOM 1557 O O . ALA A 1 203 ? -8.656 2.279 -12.367 1 96.88 203 ALA A O 1
ATOM 1558 N N . PRO A 1 204 ? -10.008 0.51 -12.078 1 95.69 204 PRO A N 1
ATOM 1559 C CA . PRO A 1 204 ? -11.023 1.087 -12.961 1 95.69 204 PRO A CA 1
ATOM 1560 C C . PRO A 1 204 ? -11.906 2.111 -12.258 1 95.69 204 PRO A C 1
ATOM 1562 O O . PRO A 1 204 ? -12.656 2.842 -12.906 1 95.69 204 PRO A O 1
ATOM 1565 N N . GLU A 1 205 ? -11.898 2.082 -10.945 1 96.19 205 GLU A N 1
ATOM 1566 C CA . GLU A 1 205 ? -12.664 3.027 -10.141 1 96.19 205 GLU A CA 1
ATOM 1567 C C . GLU A 1 205 ? -11.852 3.531 -8.953 1 96.19 205 GLU A C 1
ATOM 1569 O O . GLU A 1 205 ? -11.023 2.799 -8.406 1 96.19 205 GLU A O 1
ATOM 1574 N N . TYR A 1 206 ? -12.211 4.812 -8.547 1 97.62 206 TYR A N 1
ATOM 1575 C CA . TYR A 1 206 ? -11.5 5.438 -7.441 1 97.62 206 TYR A CA 1
ATOM 1576 C C . TYR A 1 206 ? -12.477 6.086 -6.465 1 97.62 206 TYR A C 1
ATOM 1578 O O . TYR A 1 206 ? -13.531 6.582 -6.867 1 97.62 206 TYR A O 1
ATOM 1586 N N . THR A 1 207 ? -12.117 6.027 -5.23 1 98 207 THR A N 1
ATOM 1587 C CA . THR A 1 207 ? -12.883 6.672 -4.168 1 98 207 THR A CA 1
ATOM 1588 C C . THR A 1 207 ? -12.016 7.664 -3.402 1 98 207 THR A C 1
ATOM 1590 O O . THR A 1 207 ? -10.898 7.336 -2.99 1 98 207 THR A O 1
ATOM 1593 N N . PHE A 1 208 ? -12.484 8.898 -3.373 1 98.62 208 PHE A N 1
ATOM 1594 C CA . PHE A 1 208 ? -11.961 9.906 -2.465 1 98.62 208 PHE A CA 1
ATOM 1595 C C . PHE A 1 208 ? -12.852 10.055 -1.238 1 98.62 208 PHE A C 1
ATOM 1597 O O . PHE A 1 208 ? -14.062 10.203 -1.362 1 98.62 208 PHE A O 1
ATOM 1604 N N . MET A 1 209 ? -12.211 9.945 -0.059 1 98.62 209 MET A N 1
ATOM 1605 C CA . MET A 1 209 ? -13.008 10.086 1.153 1 98.62 209 MET A CA 1
ATOM 1606 C C . MET A 1 209 ? -12.227 10.812 2.244 1 98.62 209 MET A C 1
ATOM 1608 O O . MET A 1 209 ? -10.992 10.82 2.225 1 98.62 209 MET A O 1
ATOM 1612 N N . ILE A 1 210 ? -12.93 11.445 3.139 1 98.75 210 ILE A N 1
ATOM 1613 C CA . ILE A 1 210 ? -12.328 12.117 4.285 1 98.75 210 ILE A CA 1
ATOM 1614 C C . ILE A 1 210 ? -13.016 11.664 5.57 1 98.75 210 ILE A C 1
ATOM 1616 O O . ILE A 1 210 ? -14.242 11.75 5.688 1 98.75 210 ILE A O 1
ATOM 1620 N N . TYR A 1 211 ? -12.258 11.148 6.461 1 98.25 211 TYR A N 1
ATOM 1621 C CA . TYR A 1 211 ? -12.758 10.961 7.82 1 98.25 211 TYR A CA 1
ATOM 1622 C C . TYR A 1 211 ? -11.984 11.82 8.812 1 98.25 211 TYR A C 1
ATOM 1624 O O . TYR A 1 211 ? -10.961 12.414 8.453 1 98.25 211 TYR A O 1
ATOM 1632 N N . ALA A 1 212 ? -12.516 11.953 10.016 1 97.88 212 ALA A N 1
ATOM 1633 C CA . ALA A 1 212 ? -11.922 12.867 10.984 1 97.88 212 ALA A CA 1
ATOM 1634 C C . ALA A 1 212 ? -11.906 12.242 12.375 1 97.88 212 ALA A C 1
ATOM 1636 O O . ALA A 1 212 ? -12.609 11.273 12.641 1 97.88 212 ALA A O 1
ATOM 1637 N N . ALA A 1 213 ? -11.031 12.781 13.195 1 96.38 213 ALA A N 1
ATOM 1638 C CA . ALA A 1 213 ? -10.938 12.414 14.609 1 96.38 213 ALA A CA 1
ATOM 1639 C C . ALA A 1 213 ? -10.375 13.562 15.438 1 96.38 213 ALA A C 1
ATOM 1641 O O . ALA A 1 213 ? -9.375 14.18 15.062 1 96.38 213 ALA A O 1
ATOM 1642 N N . PRO A 1 214 ? -11.047 13.836 16.594 1 96.06 214 PRO A N 1
ATOM 1643 C CA . PRO A 1 214 ? -10.414 14.805 17.484 1 96.06 214 PRO A CA 1
ATOM 1644 C C . PRO A 1 214 ? -9.125 14.266 18.109 1 96.06 214 PRO A C 1
ATOM 1646 O O . PRO A 1 214 ? -9.078 13.117 18.547 1 96.06 214 PRO A O 1
ATOM 1649 N N . VAL A 1 215 ? -8.109 15.102 18.141 1 93.38 215 VAL A N 1
ATOM 1650 C CA . VAL A 1 215 ? -6.82 14.68 18.688 1 93.38 215 VAL A CA 1
ATOM 1651 C C . VAL A 1 215 ? -6.281 15.758 19.625 1 93.38 215 VAL A C 1
ATOM 1653 O O . VAL A 1 215 ? -6.586 16.938 19.469 1 93.38 215 VAL A O 1
ATOM 1656 N N . GLY A 1 216 ? -5.57 15.242 20.578 1 88.88 216 GLY A N 1
ATOM 1657 C CA . GLY A 1 216 ? -4.965 16.141 21.531 1 88.88 216 GLY A CA 1
ATOM 1658 C C . GLY A 1 216 ? -3.711 16.828 21 1 88.88 216 GLY A C 1
ATOM 1659 O O . GLY A 1 216 ? -3.289 16.562 19.875 1 88.88 216 GLY A O 1
ATOM 1660 N N . THR A 1 217 ? -3.314 17.734 21.906 1 77.25 217 THR A N 1
ATOM 1661 C CA . THR A 1 217 ? -2.062 18.406 21.578 1 77.25 217 THR A CA 1
ATOM 1662 C C . THR A 1 217 ? -0.87 17.484 21.828 1 77.25 217 THR A C 1
ATOM 1664 O O . THR A 1 217 ? -0.897 16.656 22.75 1 77.25 217 THR A O 1
ATOM 1667 N N . TYR A 1 218 ? -0.158 17.156 20.875 1 58.59 218 TYR A N 1
ATOM 1668 C CA . TYR A 1 218 ? 0.987 16.25 21 1 58.59 218 TYR A CA 1
ATOM 1669 C C . TYR A 1 218 ? 1.853 16.625 22.188 1 58.59 218 TYR A C 1
ATOM 1671 O O . TYR A 1 218 ? 2.438 15.742 22.828 1 58.59 218 TYR A O 1
ATOM 1679 N N . PHE A 1 219 ? 2.064 17.953 22.453 1 51.34 219 PHE A N 1
ATOM 1680 C CA . PHE A 1 219 ? 3.082 18.344 23.406 1 51.34 219 PHE A CA 1
ATOM 1681 C C . PHE A 1 219 ? 2.445 18.766 24.734 1 51.34 219 PHE A C 1
ATOM 1683 O O . PHE A 1 219 ? 1.947 19.891 24.859 1 51.34 219 PHE A O 1
ATOM 1690 N N . LYS A 1 220 ? 1.658 17.719 25.375 1 47.62 220 LYS A N 1
ATOM 1691 C CA . LYS A 1 220 ? 1.242 18.203 26.688 1 47.62 220 LYS A CA 1
ATOM 1692 C C . LYS A 1 220 ? 2.334 19.047 27.344 1 47.62 220 LYS A C 1
ATOM 1694 O O . LYS A 1 220 ? 3.168 19.625 26.641 1 47.62 220 LYS A O 1
ATOM 1699 N N . GLU A 1 221 ? 2.85 18.422 28.578 1 39.38 221 GLU A N 1
ATOM 1700 C CA . GLU A 1 221 ? 3.814 19.062 29.469 1 39.38 221 GLU A CA 1
ATOM 1701 C C . GLU A 1 221 ? 5.23 18.953 28.906 1 39.38 221 GLU A C 1
ATOM 1703 O O . GLU A 1 221 ? 5.738 17.844 28.703 1 39.38 221 GLU A O 1
ATOM 1708 N N . GLY A 1 222 ? 5.961 19.938 28.406 1 45.16 222 GLY A N 1
ATOM 1709 C CA . GLY A 1 222 ? 7.348 20.344 28.234 1 45.16 222 GLY A CA 1
ATOM 1710 C C . GLY A 1 222 ? 8.023 19.672 27.047 1 45.16 222 GLY A C 1
ATOM 1711 O O . GLY A 1 222 ? 7.508 18.688 26.516 1 45.16 222 GLY A O 1
ATOM 1712 N N . MET A 1 223 ? 8.75 20.406 26.219 1 50.91 223 MET A N 1
ATOM 1713 C CA . MET A 1 223 ? 9.703 20.047 25.188 1 50.91 223 MET A CA 1
ATOM 1714 C C . MET A 1 223 ? 10.516 18.828 25.578 1 50.91 223 MET A C 1
ATOM 1716 O O . MET A 1 223 ? 11.539 18.938 26.266 1 50.91 223 MET A O 1
ATOM 1720 N N . ALA A 1 224 ? 9.898 17.734 25.844 1 55.06 224 ALA A N 1
ATOM 1721 C CA . ALA A 1 224 ? 10.812 16.656 26.219 1 55.06 224 ALA A CA 1
ATOM 1722 C C . ALA A 1 224 ? 11.586 16.141 25 1 55.06 224 ALA A C 1
ATOM 1724 O O . ALA A 1 224 ? 11.016 15.977 23.922 1 55.06 224 ALA A O 1
ATOM 1725 N N . ALA A 1 225 ? 12.828 16.172 25.094 1 65.62 225 ALA A N 1
ATOM 1726 C CA . ALA A 1 225 ? 13.758 15.609 24.109 1 65.62 225 ALA A CA 1
ATOM 1727 C C . ALA A 1 225 ? 13.406 14.164 23.781 1 65.62 225 ALA A C 1
ATOM 1729 O O . ALA A 1 225 ? 12.93 13.422 24.656 1 65.62 225 ALA A O 1
ATOM 1730 N N . ILE A 1 226 ? 13.25 13.82 22.422 1 73.62 226 ILE A N 1
ATOM 1731 C CA . ILE A 1 226 ? 13.039 12.422 22.047 1 73.62 226 ILE A CA 1
ATOM 1732 C C . ILE A 1 226 ? 14.336 11.828 21.516 1 73.62 226 ILE A C 1
ATOM 1734 O O . ILE A 1 226 ? 15.211 12.555 21.031 1 73.62 226 ILE A O 1
ATOM 1738 N N . ASN A 1 227 ? 14.531 10.547 21.797 1 81.19 227 ASN A N 1
ATOM 1739 C CA . ASN A 1 227 ? 15.664 9.789 21.266 1 81.19 227 ASN A CA 1
ATOM 1740 C C . ASN A 1 227 ? 15.297 9.062 19.969 1 81.19 227 ASN A C 1
ATOM 1742 O O . ASN A 1 227 ? 14.25 8.422 19.891 1 81.19 227 ASN A O 1
ATOM 1746 N N . LEU A 1 228 ? 16.125 9.305 18.984 1 85.62 228 LEU A N 1
ATOM 1747 C CA . LEU A 1 228 ? 15.914 8.648 17.703 1 85.62 228 LEU A CA 1
ATOM 1748 C C . LEU A 1 228 ? 17 7.621 17.438 1 85.62 228 LEU A C 1
ATOM 1750 O O . LEU A 1 228 ? 18.156 7.832 17.797 1 85.62 228 LEU A O 1
ATOM 1754 N N . LEU A 1 229 ? 16.641 6.516 16.828 1 88.12 229 LEU A N 1
ATOM 1755 C CA . LEU A 1 229 ? 17.594 5.504 16.391 1 88.12 229 LEU A CA 1
ATOM 1756 C C . LEU A 1 229 ? 17.938 5.699 14.914 1 88.12 229 LEU A C 1
ATOM 1758 O O . LEU A 1 229 ? 17.047 5.82 14.07 1 88.12 229 LEU A O 1
ATOM 1762 N N . VAL A 1 230 ? 19.203 5.789 14.594 1 88.19 230 VAL A N 1
ATOM 1763 C CA . VAL A 1 230 ? 19.625 5.863 13.195 1 88.19 230 VAL A CA 1
ATOM 1764 C C . VAL A 1 230 ? 19.578 4.469 12.578 1 88.19 230 VAL A C 1
ATOM 1766 O O . VAL A 1 230 ? 20.234 3.545 13.062 1 88.19 230 VAL A O 1
ATOM 1769 N N . GLU A 1 231 ? 18.797 4.312 11.539 1 86.94 231 GLU A N 1
ATOM 1770 C CA . GLU A 1 231 ? 18.625 3.029 10.867 1 86.94 231 GLU A CA 1
ATOM 1771 C C . GLU A 1 231 ? 19.594 2.879 9.703 1 86.94 231 GLU A C 1
ATOM 1773 O O . GLU A 1 231 ? 19.609 3.701 8.789 1 86.94 231 GLU A O 1
ATOM 1778 N N . GLU A 1 232 ? 20.297 1.781 9.648 1 82.75 232 GLU A N 1
ATOM 1779 C CA . GLU A 1 232 ? 21.312 1.605 8.617 1 82.75 232 GLU A CA 1
ATOM 1780 C C . GLU A 1 232 ? 20.953 0.466 7.668 1 82.75 232 GLU A C 1
ATOM 1782 O O . GLU A 1 232 ? 21.516 0.362 6.574 1 82.75 232 GLU A O 1
ATOM 1787 N N . GLU A 1 233 ? 20.109 -0.352 8.055 1 87.25 233 GLU A N 1
ATOM 1788 C CA . GLU A 1 233 ? 19.828 -1.555 7.273 1 87.25 233 GLU A CA 1
ATOM 1789 C C . GLU A 1 233 ? 18.531 -1.419 6.484 1 87.25 233 GLU A C 1
ATOM 1791 O O . GLU A 1 233 ? 18.453 -1.859 5.336 1 87.25 233 GLU A O 1
ATOM 1796 N N . ILE A 1 234 ? 17.594 -0.865 7.133 1 90.62 234 ILE A N 1
ATOM 1797 C CA . ILE A 1 234 ? 16.297 -0.646 6.484 1 90.62 234 ILE A CA 1
ATOM 1798 C C . ILE A 1 234 ? 16.188 0.811 6.035 1 90.62 234 ILE A C 1
ATOM 1800 O O . ILE A 1 234 ? 16.453 1.728 6.816 1 90.62 234 ILE A O 1
ATOM 1804 N N . HIS A 1 235 ? 15.828 0.977 4.805 1 89.75 235 HIS A N 1
ATOM 1805 C CA . HIS A 1 235 ? 15.711 2.326 4.266 1 89.75 235 HIS A CA 1
ATOM 1806 C C . HIS A 1 235 ? 14.266 2.682 3.965 1 89.75 235 HIS A C 1
ATOM 1808 O O . HIS A 1 235 ? 13.484 1.82 3.549 1 89.75 235 HIS A O 1
ATOM 1814 N N . ARG A 1 236 ? 13.977 3.92 4.109 1 88.25 236 ARG A N 1
ATOM 1815 C CA . ARG A 1 236 ? 12.609 4.398 3.93 1 88.25 236 ARG A CA 1
ATOM 1816 C C . ARG A 1 236 ? 12.297 4.609 2.451 1 88.25 236 ARG A C 1
ATOM 1818 O O . ARG A 1 236 ? 11.156 4.391 2.018 1 88.25 236 ARG A O 1
ATOM 1825 N N . ALA A 1 237 ? 13.242 5.102 1.744 1 90.56 237 ALA A N 1
ATOM 1826 C CA . ALA A 1 237 ? 13.023 5.484 0.352 1 90.56 237 ALA A CA 1
ATOM 1827 C C . ALA A 1 237 ? 14.312 5.371 -0.458 1 90.56 237 ALA A C 1
ATOM 1829 O O . ALA A 1 237 ? 15.398 5.242 0.109 1 90.56 237 ALA A O 1
ATOM 1830 N N . MET A 1 238 ? 14.133 5.371 -1.727 1 90.38 238 MET A N 1
ATOM 1831 C CA . MET A 1 238 ? 15.258 5.352 -2.654 1 90.38 238 MET A CA 1
ATOM 1832 C C . MET A 1 238 ? 15.008 6.277 -3.838 1 90.38 238 MET A C 1
ATOM 1834 O O . MET A 1 238 ? 13.859 6.512 -4.219 1 90.38 238 MET A O 1
ATOM 1838 N N . PRO A 1 239 ? 16.172 6.793 -4.371 1 90.38 239 PRO A N 1
ATOM 1839 C CA . PRO A 1 239 ? 15.977 7.531 -5.621 1 90.38 239 PRO A CA 1
ATOM 1840 C C . PRO A 1 239 ? 15.25 6.711 -6.684 1 90.38 239 PRO A C 1
ATOM 1842 O O . PRO A 1 239 ? 15.547 5.527 -6.863 1 90.38 239 PRO A O 1
ATOM 1845 N N . GLY A 1 240 ? 14.289 7.332 -7.32 1 91.62 240 GLY A N 1
ATOM 1846 C CA . GLY A 1 240 ? 13.508 6.617 -8.32 1 91.62 240 GLY A CA 1
ATOM 1847 C C . GLY A 1 240 ? 12.273 5.938 -7.738 1 91.62 240 GLY A C 1
ATOM 1848 O O . GLY A 1 240 ? 11.406 5.48 -8.477 1 91.62 240 GLY A O 1
ATOM 1849 N N . GLY A 1 241 ? 12.211 5.887 -6.441 1 93.88 241 GLY A N 1
ATOM 1850 C CA . GLY A 1 241 ? 11.047 5.328 -5.777 1 93.88 241 GLY A CA 1
ATOM 1851 C C . GLY A 1 241 ? 9.977 6.363 -5.492 1 93.88 241 GLY A C 1
ATOM 1852 O O . GLY A 1 241 ? 9.867 7.367 -6.195 1 93.88 241 GLY A O 1
ATOM 1853 N N . THR A 1 242 ? 9.172 6.02 -4.488 1 95.81 242 THR A N 1
ATOM 1854 C CA . THR A 1 242 ? 8.031 6.891 -4.223 1 95.81 242 THR A CA 1
ATOM 1855 C C . THR A 1 242 ? 8.203 7.621 -2.893 1 95.81 242 THR A C 1
ATOM 1857 O O . THR A 1 242 ? 7.223 7.988 -2.246 1 95.81 242 THR A O 1
ATOM 1860 N N . GLY A 1 243 ? 9.336 7.855 -2.508 1 94 243 GLY A N 1
ATOM 1861 C CA . GLY A 1 243 ? 9.594 8.547 -1.257 1 94 243 GLY A CA 1
ATOM 1862 C C . GLY A 1 243 ? 9.031 9.961 -1.225 1 94 243 GLY A C 1
ATOM 1863 O O . GLY A 1 243 ? 8.703 10.477 -0.156 1 94 243 GLY A O 1
ATOM 1864 N N . GLY A 1 244 ? 8.898 10.57 -2.299 1 94.56 244 GLY A N 1
ATOM 1865 C CA . GLY A 1 244 ? 8.383 11.922 -2.391 1 94.56 244 GLY A CA 1
ATOM 1866 C C . GLY A 1 244 ? 6.875 11.977 -2.564 1 94.56 244 GLY A C 1
ATOM 1867 O O . GLY A 1 244 ? 6.305 13.047 -2.754 1 94.56 244 GLY A O 1
ATOM 1868 N N . VAL A 1 245 ? 6.277 10.859 -2.551 1 96.75 245 VAL A N 1
ATOM 1869 C CA . VAL A 1 245 ? 4.832 10.727 -2.697 1 96.75 245 VAL A CA 1
ATOM 1870 C C . VAL A 1 245 ? 4.219 10.266 -1.378 1 96.75 245 VAL A C 1
ATOM 1872 O O . VAL A 1 245 ? 4.738 9.352 -0.732 1 96.75 245 VAL A O 1
ATOM 1875 N N . LYS A 1 246 ? 3.15 10.938 -0.969 1 97.19 246 LYS A N 1
ATOM 1876 C CA . LYS A 1 246 ? 2.502 10.508 0.266 1 97.19 246 LYS A CA 1
ATOM 1877 C C . LYS A 1 246 ? 1.562 9.336 0.012 1 97.19 246 LYS A C 1
ATOM 1879 O O . LYS A 1 246 ? 0.359 9.43 0.27 1 97.19 246 LYS A O 1
ATOM 1884 N N . THR A 1 247 ? 2.078 8.258 -0.391 1 98.19 247 THR A N 1
ATOM 1885 C CA . THR A 1 247 ? 1.36 7.027 -0.694 1 98.19 247 THR A CA 1
ATOM 1886 C C . THR A 1 247 ? 1.377 6.082 0.505 1 98.19 247 THR A C 1
ATOM 1888 O O . THR A 1 247 ? 2.326 6.086 1.291 1 98.19 247 THR A O 1
ATOM 1891 N N . ILE A 1 248 ? 0.346 5.266 0.597 1 98.38 248 ILE A N 1
ATOM 1892 C CA . ILE A 1 248 ? 0.254 4.289 1.677 1 98.38 248 ILE A CA 1
ATOM 1893 C C . ILE A 1 248 ? 1.396 3.281 1.56 1 98.38 248 ILE A C 1
ATOM 1895 O O . ILE A 1 248 ? 1.799 2.672 2.553 1 98.38 248 ILE A O 1
ATOM 1899 N N . SER A 1 249 ? 1.984 3.141 0.445 1 97.31 249 SER A N 1
ATOM 1900 C CA . SER A 1 249 ? 2.988 2.129 0.131 1 97.31 249 SER A CA 1
ATOM 1901 C C . SER A 1 249 ? 4.312 2.432 0.824 1 97.31 249 SER A C 1
ATOM 1903 O O . SER A 1 249 ? 5.203 1.581 0.868 1 97.31 249 SER A O 1
ATOM 1905 N N . ASN A 1 250 ? 4.441 3.602 1.44 1 96.19 250 ASN A N 1
ATOM 1906 C CA . ASN A 1 250 ? 5.707 3.982 2.053 1 96.19 250 ASN A CA 1
ATOM 1907 C C . ASN A 1 250 ? 5.719 3.686 3.549 1 96.19 250 ASN A C 1
ATOM 1909 O O . ASN A 1 2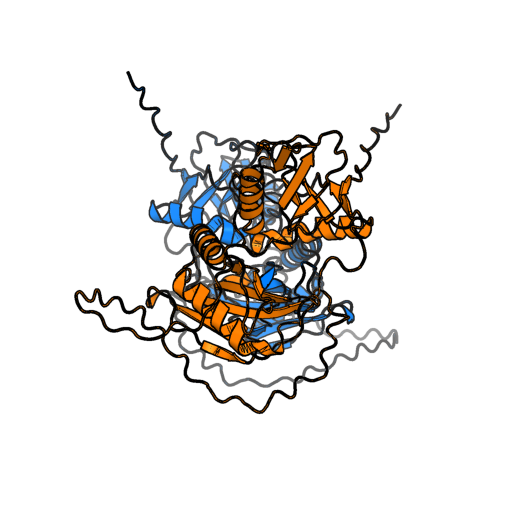50 ? 6.738 3.871 4.215 1 96.19 250 ASN A O 1
ATOM 1913 N N . TYR A 1 251 ? 4.676 3.174 4.102 1 96.5 251 TYR A N 1
ATOM 1914 C CA . TYR A 1 251 ? 4.574 3.273 5.555 1 96.5 251 TYR A CA 1
ATOM 1915 C C . TYR A 1 251 ? 4.664 1.897 6.203 1 96.5 251 TYR A C 1
ATOM 1917 O O . TYR A 1 251 ? 5.441 1.694 7.137 1 96.5 251 TYR A O 1
ATOM 1925 N N . ALA A 1 252 ? 3.961 0.933 5.676 1 96.62 252 ALA A N 1
ATOM 1926 C CA . ALA A 1 252 ? 4.07 -0.403 6.254 1 96.62 252 ALA A CA 1
ATOM 1927 C C . ALA A 1 252 ? 5.488 -0.946 6.117 1 96.62 252 ALA A C 1
ATOM 1929 O O . ALA A 1 252 ? 6.004 -1.595 7.035 1 96.62 252 ALA A O 1
ATOM 1930 N N . PRO A 1 253 ? 6.168 -0.69 5.027 1 95.56 253 PRO A N 1
ATOM 1931 C CA . PRO A 1 253 ? 7.512 -1.238 4.84 1 95.56 253 PRO A CA 1
ATOM 1932 C C . PRO A 1 253 ? 8.492 -0.775 5.914 1 95.56 253 PRO A C 1
ATOM 1934 O O . PRO A 1 253 ? 9.539 -1.398 6.109 1 95.56 253 PRO A O 1
ATOM 1937 N N . VAL A 1 254 ? 8.195 0.289 6.609 1 94.62 254 VAL A N 1
ATOM 1938 C CA . VAL A 1 254 ? 9.172 0.785 7.578 1 94.62 254 VAL A CA 1
ATOM 1939 C C . VAL A 1 254 ? 8.695 0.462 8.992 1 94.62 254 VAL A C 1
ATOM 1941 O O . VAL A 1 254 ? 9.344 0.847 9.969 1 94.62 254 VAL A O 1
ATOM 1944 N N . LEU A 1 255 ? 7.629 -0.251 9.117 1 96.25 255 LEU A N 1
ATOM 1945 C CA . LEU A 1 255 ? 7.105 -0.587 10.438 1 96.25 255 LEU A CA 1
ATOM 1946 C C . LEU A 1 255 ? 8.117 -1.407 11.234 1 96.25 255 LEU A C 1
ATOM 1948 O O . LEU A 1 255 ? 8.266 -1.218 12.445 1 96.25 255 LEU A O 1
ATOM 1952 N N . LYS A 1 256 ? 8.789 -2.326 10.531 1 96.25 256 LYS A N 1
ATOM 1953 C CA . LYS A 1 256 ? 9.758 -3.172 11.227 1 96.25 256 LYS A CA 1
ATOM 1954 C C . LYS A 1 256 ? 10.844 -2.334 11.891 1 96.25 256 LYS A C 1
ATOM 1956 O O . LYS A 1 256 ? 11.211 -2.572 13.039 1 96.25 256 LYS A O 1
ATOM 1961 N N . ALA A 1 257 ? 11.375 -1.38 11.148 1 94.88 257 ALA A N 1
ATOM 1962 C CA . ALA A 1 257 ? 12.391 -0.487 11.703 1 94.88 257 ALA A CA 1
ATOM 1963 C C . ALA A 1 257 ? 11.852 0.287 12.898 1 94.88 257 ALA A C 1
ATOM 1965 O O . ALA A 1 257 ? 12.531 0.433 13.914 1 94.88 257 ALA A O 1
ATOM 1966 N N . GLN A 1 258 ? 10.672 0.709 12.805 1 94.5 258 GLN A N 1
ATOM 1967 C CA . GLN A 1 258 ? 10.047 1.486 13.875 1 94.5 258 GLN A CA 1
ATOM 1968 C C . GLN A 1 258 ? 9.82 0.63 15.117 1 94.5 258 GLN A C 1
ATOM 1970 O O . GLN A 1 258 ? 10.109 1.056 16.234 1 94.5 258 GLN A O 1
ATOM 1975 N N . MET A 1 259 ? 9.266 -0.525 14.875 1 95.12 259 MET A N 1
ATOM 1976 C CA . MET A 1 259 ? 8.992 -1.416 16 1 95.12 259 MET A CA 1
ATOM 1977 C C . MET A 1 259 ? 10.281 -1.847 16.688 1 95.12 259 MET A C 1
ATOM 1979 O O . MET A 1 259 ? 10.336 -1.938 17.906 1 95.12 259 MET A O 1
ATOM 1983 N N . ASP A 1 260 ? 11.336 -2.135 15.914 1 94.5 260 ASP A N 1
ATOM 1984 C CA . ASP A 1 260 ? 12.641 -2.475 16.469 1 94.5 260 ASP A CA 1
ATOM 1985 C C . ASP A 1 260 ? 13.188 -1.325 17.312 1 94.5 260 ASP A C 1
ATOM 1987 O O . ASP A 1 260 ? 13.711 -1.545 18.406 1 94.5 260 ASP A O 1
ATOM 1991 N N . ALA A 1 261 ? 13.086 -0.107 16.859 1 92.94 261 ALA A N 1
ATOM 1992 C CA . ALA A 1 261 ? 13.539 1.071 17.594 1 92.94 261 ALA A CA 1
ATOM 1993 C C . ALA A 1 261 ? 12.773 1.235 18.906 1 92.94 261 ALA A C 1
ATOM 1995 O O . ALA A 1 261 ? 13.375 1.477 19.953 1 92.94 261 ALA A O 1
ATOM 1996 N N . ARG A 1 262 ? 11.492 1.051 18.797 1 92.56 262 ARG A N 1
ATOM 1997 C CA . ARG A 1 262 ? 10.656 1.182 19.984 1 92.56 262 ARG A CA 1
ATOM 1998 C C . ARG A 1 262 ? 11.016 0.129 21.031 1 92.56 262 ARG A C 1
ATOM 2000 O O . ARG A 1 262 ? 11.047 0.421 22.234 1 92.56 262 ARG A O 1
ATOM 2007 N N . SER A 1 263 ? 11.25 -1.046 20.562 1 94.5 263 SER A N 1
ATOM 2008 C CA . SER A 1 263 ? 11.594 -2.131 21.469 1 94.5 263 SER A CA 1
ATOM 2009 C C . SER A 1 263 ? 12.914 -1.848 22.188 1 94.5 263 SER A C 1
ATOM 2011 O O . SER A 1 263 ? 13.172 -2.404 23.25 1 94.5 263 SER A O 1
ATOM 2013 N N . LYS A 1 264 ? 13.711 -0.955 21.641 1 93.62 264 LYS A N 1
ATOM 2014 C CA . LYS A 1 264 ? 14.992 -0.583 22.234 1 93.62 264 LYS A CA 1
ATOM 2015 C C . LYS A 1 264 ? 14.883 0.726 23 1 93.62 264 LYS A C 1
ATOM 2017 O O . LYS A 1 264 ? 15.891 1.273 23.453 1 93.62 264 LYS A O 1
ATOM 2022 N N . GLY A 1 265 ? 13.625 1.285 23.031 1 90.75 265 GLY A N 1
ATOM 2023 C CA . GLY A 1 265 ? 13.375 2.455 23.859 1 90.75 265 GLY A CA 1
ATOM 2024 C C . GLY A 1 265 ? 13.484 3.76 23.094 1 90.75 265 GLY A C 1
ATOM 2025 O O . GLY A 1 265 ? 13.492 4.836 23.688 1 90.75 265 GLY A O 1
ATOM 2026 N N . PHE A 1 266 ? 13.633 3.674 21.844 1 88.31 266 PHE A N 1
ATOM 2027 C CA . PHE A 1 266 ? 13.703 4.887 21.047 1 88.31 266 PHE A CA 1
ATOM 2028 C C . PHE A 1 266 ? 12.312 5.309 20.578 1 88.31 266 PHE A C 1
ATOM 2030 O O . PHE A 1 266 ? 11.438 4.469 20.375 1 88.31 266 PHE A O 1
ATOM 2037 N N . ALA A 1 267 ? 12.094 6.594 20.375 1 84.12 267 ALA A N 1
ATOM 2038 C CA . ALA A 1 267 ? 10.781 7.133 20.031 1 84.12 267 ALA A CA 1
ATOM 2039 C C . ALA A 1 267 ? 10.508 6.969 18.531 1 84.12 267 ALA A C 1
ATOM 2041 O O . ALA A 1 267 ? 9.359 6.84 18.125 1 84.12 267 ALA A O 1
ATOM 2042 N N . ASP A 1 268 ? 11.555 7.074 17.75 1 88.62 268 ASP A N 1
ATOM 2043 C CA . ASP A 1 268 ? 11.414 6.98 16.297 1 88.62 268 ASP A CA 1
ATOM 2044 C C . ASP A 1 268 ? 12.742 6.629 15.641 1 88.62 268 ASP A C 1
ATOM 2046 O O . ASP A 1 268 ? 13.727 6.352 16.328 1 88.62 268 ASP A O 1
ATOM 2050 N N . VAL A 1 269 ? 12.648 6.523 14.336 1 90.31 269 VAL A N 1
ATOM 2051 C CA . VAL A 1 269 ? 13.812 6.145 13.539 1 90.31 269 VAL A CA 1
ATOM 2052 C C . VAL A 1 269 ? 14.242 7.32 12.664 1 90.31 269 VAL A C 1
ATOM 2054 O O . VAL A 1 269 ? 13.406 8.023 12.102 1 90.31 269 VAL A O 1
ATOM 2057 N N . LEU A 1 270 ? 15.5 7.57 12.633 1 89.31 270 LEU A N 1
ATOM 2058 C CA . LEU A 1 270 ? 16.094 8.484 11.664 1 89.31 270 LEU A CA 1
ATOM 2059 C C . LEU A 1 270 ? 16.703 7.723 10.5 1 89.31 270 LEU A C 1
ATOM 2061 O O . LEU A 1 270 ? 17.641 6.941 10.68 1 89.31 270 LEU A O 1
ATOM 2065 N N . TYR A 1 271 ? 16.266 8.008 9.344 1 90.31 271 TYR A N 1
ATOM 2066 C CA . TYR A 1 271 ? 16.703 7.25 8.18 1 90.31 271 TYR A CA 1
ATOM 2067 C C . TYR A 1 271 ? 17.812 7.984 7.434 1 90.31 271 TYR A C 1
ATOM 2069 O O . TYR A 1 271 ? 17.766 9.203 7.281 1 90.31 271 TYR A O 1
ATOM 2077 N N . LEU A 1 272 ? 18.734 7.16 6.941 1 88.62 272 LEU A N 1
ATOM 2078 C CA . LEU A 1 272 ? 19.797 7.652 6.059 1 88.62 272 LEU A CA 1
ATOM 2079 C C . LEU A 1 272 ? 19.438 7.391 4.598 1 88.62 272 LEU A C 1
ATOM 2081 O O . LEU A 1 272 ? 18.516 6.617 4.305 1 88.62 272 LEU A O 1
ATOM 2085 N N . ASP A 1 273 ? 20.125 8.109 3.766 1 88.06 273 ASP A N 1
ATOM 2086 C CA . ASP A 1 273 ? 19.953 7.852 2.34 1 88.06 273 ASP A CA 1
ATOM 2087 C C . ASP A 1 273 ? 20.328 6.41 1.994 1 88.06 273 ASP A C 1
ATOM 2089 O O . ASP A 1 273 ? 21.25 5.848 2.572 1 88.06 273 ASP A O 1
ATOM 2093 N N . SER A 1 274 ? 19.734 5.902 1.03 1 87.75 274 SER A N 1
ATOM 2094 C CA . SER A 1 274 ? 19.859 4.48 0.731 1 87.75 274 SER A CA 1
ATOM 2095 C C . SER A 1 274 ? 21.047 4.207 -0.171 1 87.75 274 SER A C 1
ATOM 2097 O O . SER A 1 274 ? 21.469 3.059 -0.323 1 87.75 274 SER A O 1
ATOM 2099 N N . VAL A 1 275 ? 21.547 5.156 -0.77 1 85.88 275 VAL A N 1
ATOM 2100 C CA . VAL A 1 275 ? 22.609 4.957 -1.733 1 85.88 275 VAL A CA 1
ATOM 2101 C C . VAL A 1 275 ? 23.969 5 -1.019 1 85.88 275 VAL A C 1
ATOM 2103 O O . VAL A 1 275 ? 24.75 4.047 -1.087 1 85.88 275 VAL A O 1
ATOM 2106 N N . HIS A 1 276 ? 24.172 6.078 -0.272 1 85.75 276 HIS A N 1
ATOM 2107 C CA . HIS A 1 276 ? 25.469 6.281 0.373 1 85.75 276 HIS A CA 1
ATOM 2108 C C . HIS A 1 276 ? 25.422 5.844 1.834 1 85.75 276 HIS A C 1
ATOM 2110 O O . HIS A 1 276 ? 26.469 5.66 2.459 1 85.75 276 HIS A O 1
ATOM 2116 N N . LYS A 1 277 ? 24.219 5.766 2.385 1 87.38 277 LYS A N 1
ATOM 2117 C CA . LYS A 1 277 ? 24 5.414 3.785 1 87.38 277 LYS A CA 1
ATOM 2118 C C . LYS A 1 277 ? 24.766 6.359 4.711 1 87.38 277 LYS A C 1
ATOM 2120 O O . LYS A 1 277 ? 25.406 5.918 5.66 1 87.38 277 LYS A O 1
ATOM 2125 N N . ARG A 1 278 ? 24.719 7.621 4.352 1 85.81 278 ARG A N 1
ATOM 2126 C CA . ARG A 1 278 ? 25.531 8.602 5.074 1 85.81 278 ARG A CA 1
ATOM 2127 C C . ARG A 1 278 ? 24.719 9.852 5.383 1 85.81 278 ARG A C 1
ATOM 2129 O O . ARG A 1 278 ? 24.922 10.492 6.418 1 85.81 278 ARG A O 1
ATOM 2136 N N . TYR A 1 279 ? 23.828 10.148 4.594 1 86.19 279 TYR A N 1
ATOM 2137 C CA . TYR A 1 279 ? 23.109 11.406 4.711 1 86.19 279 TYR A CA 1
ATOM 2138 C C . TYR A 1 279 ? 21.75 11.203 5.359 1 86.19 279 TYR A C 1
ATOM 2140 O O . TYR A 1 279 ? 20.984 10.312 4.961 1 86.19 279 TYR A O 1
ATOM 2148 N N . VAL A 1 280 ? 21.438 12.086 6.281 1 85.94 280 VAL A N 1
ATOM 2149 C CA . VAL A 1 280 ? 20.172 12.016 6.984 1 85.94 280 VAL A CA 1
ATOM 2150 C C . VAL A 1 280 ? 19.047 12.484 6.066 1 85.94 280 VAL A C 1
ATOM 2152 O O . VAL A 1 280 ? 19.188 13.5 5.371 1 85.94 280 VAL A O 1
ATOM 2155 N N . GLU A 1 281 ? 18.031 11.805 6.059 1 88.19 281 GLU A N 1
ATOM 2156 C CA . GLU A 1 281 ? 16.875 12.195 5.246 1 88.19 281 GLU A CA 1
ATOM 2157 C C . GLU A 1 281 ? 15.703 12.617 6.117 1 88.19 281 GLU A C 1
ATOM 2159 O O . GLU A 1 281 ? 15.453 13.805 6.305 1 88.19 281 GLU A O 1
ATOM 2164 N N . GLU A 1 282 ? 15 11.695 6.707 1 86.56 282 GLU A N 1
ATOM 2165 C CA . GLU A 1 282 ? 13.828 12.047 7.512 1 86.56 282 GLU A CA 1
ATOM 2166 C C . GLU A 1 282 ? 13.516 10.961 8.531 1 86.56 282 GLU A C 1
ATOM 2168 O O . GLU A 1 282 ? 14.141 9.898 8.531 1 86.56 282 GLU A O 1
ATOM 2173 N N . ALA A 1 283 ? 12.664 11.359 9.453 1 86.12 283 ALA A N 1
ATOM 2174 C CA . ALA A 1 283 ? 12.125 10.352 10.359 1 86.12 283 ALA A CA 1
ATOM 2175 C C . ALA A 1 283 ? 10.984 9.578 9.711 1 86.12 283 ALA A C 1
ATOM 2177 O O . ALA A 1 283 ? 10.758 9.695 8.5 1 86.12 283 ALA A O 1
ATOM 2178 N N . SER A 1 284 ? 10.359 8.703 10.469 1 80.12 284 SER A N 1
ATOM 2179 C CA . SER A 1 284 ? 9.352 7.809 9.906 1 80.12 284 SER A CA 1
ATOM 2180 C C . SER A 1 284 ? 8.172 8.586 9.336 1 80.12 284 SER A C 1
ATOM 2182 O O . SER A 1 284 ? 7.602 8.203 8.312 1 80.12 284 SER A O 1
ATOM 2184 N N . SER A 1 285 ? 7.836 9.672 9.953 1 76.25 285 SER A N 1
ATOM 2185 C CA . SER A 1 285 ? 6.648 10.383 9.484 1 76.25 285 SER A CA 1
ATOM 2186 C C . SER A 1 285 ? 6.859 11.891 9.531 1 76.25 285 SER A C 1
ATOM 2188 O O . SER A 1 285 ? 5.895 12.656 9.484 1 76.25 285 SER A O 1
ATOM 2190 N N . CYS A 1 286 ? 8.141 12.297 9.672 1 81.44 286 CYS A N 1
ATOM 2191 C CA . CYS A 1 286 ? 8.359 13.719 9.867 1 81.44 286 CYS A CA 1
ATOM 2192 C C . CYS A 1 286 ? 9.609 14.188 9.133 1 81.44 286 CYS A C 1
ATOM 2194 O O . CYS A 1 286 ? 10.594 13.453 9.031 1 81.44 286 CYS A O 1
ATOM 2196 N N . ASN A 1 287 ? 9.531 15.453 8.703 1 83.88 287 ASN A N 1
ATOM 2197 C CA . ASN A 1 287 ? 10.727 16.094 8.172 1 83.88 287 ASN A CA 1
ATOM 2198 C C . ASN A 1 287 ? 11.664 16.547 9.289 1 83.88 287 ASN A C 1
ATOM 2200 O O . ASN A 1 287 ? 11.234 16.75 10.422 1 83.88 287 ASN A O 1
ATOM 2204 N N . LEU A 1 288 ? 12.906 16.688 8.906 1 83.88 288 LEU A N 1
ATOM 2205 C CA . LEU A 1 288 ? 13.914 17.062 9.891 1 83.88 288 LEU A CA 1
ATOM 2206 C C . LEU A 1 288 ? 14.43 18.469 9.633 1 83.88 288 LEU A C 1
ATOM 2208 O O . LEU A 1 288 ? 14.68 18.844 8.484 1 83.88 288 LEU A O 1
ATOM 2212 N N . PHE A 1 289 ? 14.516 19.234 10.719 1 84.69 289 PHE A N 1
ATOM 2213 C CA . PHE A 1 289 ? 15.172 20.531 10.703 1 84.69 289 PHE A CA 1
ATOM 2214 C C . PHE A 1 289 ? 16.234 20.625 11.797 1 84.69 289 PHE A C 1
ATOM 2216 O O . PHE A 1 289 ? 16.016 20.141 12.914 1 84.69 289 PHE A O 1
ATOM 2223 N N . VAL A 1 290 ? 17.359 21.141 11.445 1 80.44 290 VAL A N 1
ATOM 2224 C CA . VAL A 1 290 ? 18.406 21.469 12.414 1 80.44 290 VAL A CA 1
ATOM 2225 C C . VAL A 1 290 ? 18.594 22.969 12.484 1 80.44 290 VAL A C 1
ATOM 2227 O O . VAL A 1 290 ? 18.828 23.625 11.461 1 80.44 290 VAL A O 1
ATOM 2230 N N . VAL A 1 291 ? 18.359 23.438 13.68 1 81.56 291 VAL A N 1
ATOM 2231 C CA . VAL A 1 291 ? 18.516 24.875 13.875 1 81.56 291 VAL A CA 1
ATOM 2232 C C . VAL A 1 291 ? 19.781 25.156 14.695 1 81.56 291 VAL A C 1
ATOM 2234 O O . VAL A 1 291 ? 19.969 24.578 15.766 1 81.56 291 VAL A O 1
ATOM 2237 N N . LYS A 1 292 ? 20.625 25.922 14.148 1 77.69 292 LYS A N 1
ATOM 2238 C CA . LYS A 1 292 ? 21.828 26.375 14.836 1 77.69 292 LYS A CA 1
ATOM 2239 C C . LYS A 1 292 ? 22.094 27.859 14.57 1 77.69 292 LYS A C 1
ATOM 2241 O O . LYS A 1 292 ? 22.391 28.25 13.445 1 77.69 292 LYS A O 1
ATOM 2246 N N . GLY A 1 293 ? 21.969 28.625 15.734 1 79.62 293 GLY A N 1
ATOM 2247 C CA . GLY A 1 293 ? 22.141 30.062 15.57 1 79.62 293 GLY A CA 1
ATOM 2248 C C . GLY A 1 293 ? 21.172 30.672 14.586 1 79.62 293 GLY A C 1
ATOM 2249 O O . GLY A 1 293 ? 19.953 30.469 14.703 1 79.62 293 GLY A O 1
ATOM 2250 N N . GLY A 1 294 ? 21.531 31.219 13.617 1 81.81 294 GLY A N 1
ATOM 2251 C CA . GLY A 1 294 ? 20.703 31.875 12.617 1 81.81 294 GLY A CA 1
ATOM 2252 C C . GLY A 1 294 ? 20.516 31.047 11.359 1 81.81 294 GLY A C 1
ATOM 2253 O O . GLY A 1 294 ? 20.078 31.547 10.328 1 81.81 294 GLY A O 1
ATOM 2254 N N . ALA A 1 295 ? 20.828 29.781 11.555 1 84.88 295 ALA A N 1
ATOM 2255 C CA . ALA A 1 295 ? 20.75 28.922 10.375 1 84.88 295 ALA A CA 1
ATOM 2256 C C . ALA A 1 295 ? 19.828 27.734 10.633 1 84.88 295 ALA A C 1
ATOM 2258 O O . ALA A 1 295 ? 19.797 27.203 11.742 1 84.88 295 ALA A O 1
ATOM 2259 N N . VAL A 1 296 ? 19.047 27.453 9.602 1 85.94 296 VAL A N 1
ATOM 2260 C CA . VAL A 1 296 ? 18.188 26.266 9.602 1 85.94 296 VAL A CA 1
ATOM 2261 C C . VAL A 1 296 ? 18.609 25.328 8.477 1 85.94 296 VAL A C 1
ATOM 2263 O O . VAL A 1 296 ? 18.766 25.734 7.328 1 85.94 296 VAL A O 1
ATOM 2266 N N . ALA A 1 297 ? 18.891 24.047 8.875 1 85.56 297 ALA A N 1
ATOM 2267 C CA . ALA A 1 297 ? 19.25 23.031 7.883 1 85.56 297 ALA A CA 1
ATOM 2268 C C . ALA A 1 297 ? 18.172 21.953 7.789 1 85.56 297 ALA A C 1
ATOM 2270 O O . ALA A 1 297 ? 17.625 21.531 8.805 1 85.56 297 ALA A O 1
ATOM 2271 N N . THR A 1 298 ? 17.828 21.625 6.559 1 88 298 THR A N 1
ATOM 2272 C CA . THR A 1 298 ? 16.906 20.531 6.285 1 88 298 THR A CA 1
ATOM 2273 C C . THR A 1 298 ? 17.266 19.828 4.98 1 88 298 THR A C 1
ATOM 2275 O O . THR A 1 298 ? 17.656 20.484 4.004 1 88 298 THR A O 1
ATOM 2278 N N . PRO A 1 299 ? 17.203 18.547 4.953 1 86.62 299 PRO A N 1
ATOM 2279 C CA . PRO A 1 299 ? 17.594 17.844 3.727 1 86.62 299 PRO A CA 1
ATOM 2280 C C . PRO A 1 299 ? 16.719 18.219 2.533 1 86.62 299 PRO A C 1
ATOM 2282 O O . PRO A 1 299 ? 15.523 18.469 2.697 1 86.62 299 PRO A O 1
ATOM 2285 N N . ALA A 1 300 ? 17.359 18.172 1.348 1 83.19 300 ALA A N 1
ATOM 2286 C CA . ALA A 1 300 ? 16.594 18.375 0.123 1 83.19 300 ALA A CA 1
ATOM 2287 C C . ALA A 1 300 ? 15.68 17.203 -0.16 1 83.19 300 ALA A C 1
ATOM 2289 O O . ALA A 1 300 ? 15.992 16.062 0.189 1 83.19 300 ALA A O 1
ATOM 2290 N N . THR A 1 301 ? 14.461 17.344 -0.77 1 81.31 301 THR A N 1
ATOM 2291 C CA . THR A 1 301 ? 13.453 16.312 -0.982 1 81.31 301 THR A CA 1
ATOM 2292 C C . THR A 1 301 ? 13.75 15.531 -2.252 1 81.31 301 THR A C 1
ATOM 2294 O O . THR A 1 301 ? 13.227 14.43 -2.439 1 81.31 301 THR A O 1
ATOM 2297 N N . ALA A 1 302 ? 14.68 15.656 -3.004 1 80.31 302 ALA A N 1
ATOM 2298 C CA . ALA A 1 302 ? 15.07 15.125 -4.309 1 80.31 302 ALA A CA 1
ATOM 2299 C C . ALA A 1 302 ? 14.445 13.75 -4.551 1 80.31 302 ALA A C 1
ATOM 2301 O O . ALA A 1 302 ? 15.141 12.82 -4.973 1 80.31 302 ALA A O 1
ATOM 2302 N N . GLY A 1 303 ? 13.117 13.539 -4.176 1 86.75 303 GLY A N 1
ATOM 2303 C CA . GLY A 1 303 ? 12.391 12.328 -4.523 1 86.75 303 GLY A CA 1
ATOM 2304 C C . GLY A 1 303 ? 12.375 11.305 -3.41 1 86.75 303 GLY A C 1
ATOM 2305 O O . GLY A 1 303 ? 11.609 10.336 -3.459 1 86.75 303 GLY A O 1
ATOM 2306 N N . THR A 1 304 ? 13.148 11.492 -2.404 1 89.81 304 THR A N 1
ATOM 2307 C CA . THR A 1 304 ? 13.242 10.492 -1.348 1 89.81 304 THR A CA 1
ATOM 2308 C C . THR A 1 304 ? 12.617 11.008 -0.055 1 89.81 304 THR A C 1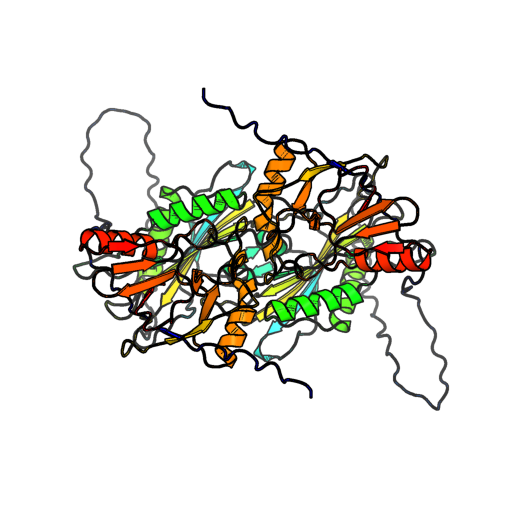
ATOM 2310 O O . THR A 1 304 ? 12.391 10.242 0.882 1 89.81 304 THR A O 1
ATOM 2313 N N . ILE A 1 305 ? 12.344 12.266 0.001 1 89.94 305 ILE A N 1
ATOM 2314 C CA . ILE A 1 305 ? 11.766 12.906 1.176 1 89.94 305 ILE A CA 1
ATOM 2315 C C . ILE A 1 305 ? 10.43 13.555 0.808 1 89.94 305 ILE A C 1
ATOM 2317 O O . ILE A 1 305 ? 10.312 14.18 -0.249 1 89.94 305 ILE A O 1
ATOM 2321 N N . LEU A 1 306 ? 9.492 13.32 1.623 1 92 306 LEU A N 1
ATOM 2322 C CA . LEU A 1 306 ? 8.188 13.914 1.367 1 92 306 LEU A CA 1
ATOM 2323 C C . LEU A 1 306 ? 8.258 15.438 1.422 1 92 306 LEU A C 1
ATOM 2325 O O . LEU A 1 306 ? 8.797 16 2.377 1 92 306 LEU A O 1
ATOM 2329 N N . PRO A 1 307 ? 7.797 16.078 0.361 1 92 307 PRO A N 1
ATOM 2330 C CA . PRO A 1 307 ? 7.691 17.547 0.445 1 92 307 PRO A CA 1
ATOM 2331 C C . PRO A 1 307 ? 6.531 18 1.322 1 92 307 PRO A C 1
ATOM 2333 O O . PRO A 1 307 ? 5.473 18.375 0.808 1 92 307 PRO A O 1
ATOM 2336 N N . GLY A 1 308 ? 6.793 18.094 2.531 1 90.88 308 GLY A N 1
ATOM 2337 C CA . GLY A 1 308 ? 5.754 18.406 3.502 1 90.88 308 GLY A CA 1
ATOM 2338 C C . GLY A 1 308 ? 5.234 19.828 3.398 1 90.88 308 GLY A C 1
ATOM 2339 O O . GLY A 1 308 ? 6 20.75 3.119 1 90.88 308 GLY A O 1
ATOM 2340 N N . VAL A 1 309 ? 3.977 19.938 3.688 1 88.56 309 VAL A N 1
ATOM 2341 C CA . VAL A 1 309 ? 3.346 21.266 3.689 1 88.56 309 VAL A CA 1
ATOM 2342 C C . VAL A 1 309 ? 3.902 22.094 4.84 1 88.56 309 VAL A C 1
ATOM 2344 O O . VAL A 1 309 ? 4.254 23.266 4.648 1 88.56 309 VAL A O 1
ATOM 2347 N N . THR A 1 310 ? 3.994 21.469 6 1 85.25 310 THR A N 1
ATOM 2348 C CA . THR A 1 310 ? 4.574 22.141 7.152 1 85.25 310 THR A CA 1
ATOM 2349 C C . THR A 1 310 ? 6.031 22.516 6.883 1 85.25 310 THR A C 1
ATOM 2351 O O . THR A 1 310 ? 6.469 23.625 7.223 1 85.25 310 THR A O 1
ATOM 2354 N N . ARG A 1 311 ? 6.742 21.609 6.32 1 86.88 311 ARG A N 1
ATOM 2355 C CA . ARG A 1 311 ? 8.141 21.844 5.973 1 86.88 311 ARG A CA 1
ATOM 2356 C C . ARG A 1 311 ? 8.273 23.094 5.105 1 86.88 311 ARG A C 1
ATOM 2358 O O . ARG A 1 311 ? 9.109 23.969 5.383 1 86.88 311 ARG A O 1
ATOM 2365 N N . ARG A 1 312 ? 7.492 23.172 4.102 1 88.06 312 ARG A N 1
ATOM 2366 C CA . ARG A 1 312 ? 7.527 24.312 3.189 1 88.06 312 ARG A CA 1
ATOM 2367 C C . ARG A 1 312 ? 7.23 25.609 3.926 1 88.06 312 ARG A C 1
ATOM 2369 O O . ARG A 1 312 ? 7.875 26.625 3.68 1 88.06 312 ARG A O 1
ATOM 2376 N N . SER A 1 313 ? 6.297 25.547 4.75 1 87.31 313 SER A N 1
ATOM 2377 C CA . SER A 1 313 ? 5.902 26.734 5.504 1 87.31 313 SER A CA 1
ATOM 2378 C C . SER A 1 313 ? 7.012 27.172 6.453 1 87.31 313 SER A C 1
ATOM 2380 O O . SER A 1 313 ? 7.273 28.375 6.586 1 87.31 313 SER A O 1
ATOM 2382 N N . ILE A 1 314 ? 7.625 26.266 7.102 1 86.5 314 ILE A N 1
ATOM 2383 C CA . ILE A 1 314 ? 8.711 26.578 8.023 1 86.5 314 ILE A CA 1
ATOM 2384 C C . ILE A 1 314 ? 9.859 27.219 7.266 1 86.5 314 ILE A C 1
ATOM 2386 O O . ILE A 1 314 ? 10.453 28.203 7.738 1 86.5 314 ILE A O 1
ATOM 2390 N N . ILE A 1 315 ? 10.203 26.688 6.164 1 88.31 315 ILE A N 1
ATOM 2391 C CA . ILE A 1 315 ? 11.281 27.25 5.348 1 88.31 315 ILE A CA 1
ATOM 2392 C C . ILE A 1 315 ? 10.953 28.688 4.969 1 88.31 315 ILE A C 1
ATOM 2394 O O . ILE A 1 315 ? 11.797 29.578 5.098 1 88.31 315 ILE A O 1
ATOM 2398 N N . GLU A 1 316 ? 9.727 28.922 4.512 1 88.94 316 GLU A N 1
ATOM 2399 C CA . GLU A 1 316 ? 9.289 30.25 4.129 1 88.94 316 GLU A CA 1
ATOM 2400 C C . GLU A 1 316 ? 9.344 31.219 5.316 1 88.94 316 GLU A C 1
ATOM 2402 O O . GLU A 1 316 ? 9.859 32.312 5.199 1 88.94 316 GLU A O 1
ATOM 2407 N N . LEU A 1 317 ? 8.844 30.781 6.43 1 88.31 317 LEU A N 1
ATOM 2408 C CA . LEU A 1 317 ? 8.828 31.594 7.633 1 88.31 317 LEU A CA 1
ATOM 2409 C C . LEU A 1 317 ? 10.25 31.891 8.109 1 88.31 317 LEU A C 1
ATOM 2411 O O . LEU A 1 317 ? 10.539 33 8.562 1 88.31 317 LEU A O 1
ATOM 2415 N N . ALA A 1 318 ? 11.078 30.875 8.07 1 89.06 318 ALA A N 1
ATOM 2416 C CA . ALA A 1 318 ? 12.469 31.062 8.484 1 89.06 318 ALA A CA 1
ATOM 2417 C C . ALA A 1 318 ? 13.172 32.094 7.613 1 89.06 318 ALA A C 1
ATOM 2419 O O . ALA A 1 318 ? 13.852 33 8.125 1 89.06 318 ALA A O 1
ATOM 2420 N N . ARG A 1 319 ? 12.953 32.031 6.379 1 91.56 319 ARG A N 1
ATOM 2421 C CA . ARG A 1 319 ? 13.547 33 5.461 1 91.56 319 ARG A CA 1
ATOM 2422 C C . ARG A 1 319 ? 13.016 34.406 5.727 1 91.56 319 ARG A C 1
ATOM 2424 O O . ARG A 1 319 ? 13.781 35.375 5.77 1 91.56 319 ARG A O 1
ATOM 2431 N N . ASP A 1 320 ? 11.766 34.5 5.93 1 92 320 ASP A N 1
ATOM 2432 C CA . ASP A 1 320 ? 11.133 35.781 6.199 1 92 320 ASP A CA 1
ATOM 2433 C C . ASP A 1 320 ? 11.641 36.375 7.508 1 92 320 ASP A C 1
ATOM 2435 O O . ASP A 1 320 ? 11.664 37.594 7.672 1 92 320 ASP A O 1
ATOM 2439 N N . SER A 1 321 ? 12.039 35.531 8.398 1 92.38 321 SER A N 1
ATOM 2440 C CA . SER A 1 321 ? 12.523 35.969 9.703 1 92.38 321 SER A CA 1
ATOM 2441 C C . SER A 1 321 ? 14.031 36.188 9.688 1 92.38 321 SER A C 1
ATOM 2443 O O . SER A 1 321 ? 14.633 36.438 10.727 1 92.38 321 SER A O 1
ATOM 2445 N N . GLY A 1 322 ? 14.648 35.906 8.539 1 91.31 322 GLY A N 1
ATOM 2446 C CA . GLY A 1 322 ? 16.047 36.281 8.375 1 91.31 322 GLY A CA 1
ATOM 2447 C C . GLY A 1 322 ? 17 35.094 8.562 1 91.31 322 GLY A C 1
ATOM 2448 O O . GLY A 1 322 ? 18.219 35.25 8.539 1 91.31 322 GLY A O 1
ATOM 2449 N N . TYR A 1 323 ? 16.422 33.938 8.773 1 90.06 323 TYR A N 1
ATOM 2450 C CA . TYR A 1 323 ? 17.281 32.781 8.898 1 90.06 323 TYR A CA 1
ATOM 2451 C C . TYR A 1 323 ? 17.844 32.375 7.547 1 90.06 323 TYR A C 1
ATOM 2453 O O . TYR A 1 323 ? 17.188 32.5 6.52 1 90.06 323 TYR A O 1
ATOM 2461 N N . GLN A 1 324 ? 19.125 31.875 7.562 1 89.31 324 GLN A N 1
ATOM 2462 C CA . GLN A 1 324 ? 19.672 31.203 6.395 1 89.31 324 GLN A CA 1
ATOM 2463 C C . GLN A 1 324 ? 19.203 29.75 6.336 1 89.31 324 GLN A C 1
ATOM 2465 O O . GLN A 1 324 ? 19.406 28.984 7.285 1 89.31 324 GLN A O 1
ATOM 2470 N N . VAL A 1 325 ? 18.531 29.453 5.285 1 86.56 325 VAL A N 1
ATOM 2471 C CA . VAL A 1 325 ? 18.047 28.094 5.152 1 86.56 325 VAL A CA 1
ATOM 2472 C C . VAL A 1 325 ? 18.938 27.312 4.184 1 86.56 325 VAL A C 1
ATOM 2474 O O . VAL A 1 325 ? 19.125 27.719 3.037 1 86.56 325 VAL A O 1
ATOM 2477 N N . ASP A 1 326 ? 19.531 26.234 4.711 1 83.31 326 ASP A N 1
ATOM 2478 C CA . ASP A 1 326 ? 20.375 25.344 3.928 1 83.31 326 ASP A CA 1
ATOM 2479 C C . ASP A 1 326 ? 19.672 24.016 3.666 1 83.31 326 ASP A C 1
ATOM 2481 O O . ASP A 1 326 ? 19.297 23.312 4.605 1 83.31 326 ASP A O 1
ATOM 2485 N N . ARG A 1 327 ? 19.578 23.656 2.408 1 76.56 327 ARG A N 1
ATOM 2486 C CA . ARG A 1 327 ? 18.859 22.438 2.045 1 76.56 327 ARG A CA 1
ATOM 2487 C C . ARG A 1 327 ? 19.828 21.391 1.502 1 76.56 327 ARG A C 1
ATOM 2489 O O . ARG A 1 327 ? 19.422 20.484 0.761 1 76.56 327 ARG A O 1
ATOM 2496 N N . SER A 1 328 ? 21.062 21.422 1.962 1 73.31 328 SER A N 1
ATOM 2497 C CA . SER A 1 328 ? 22.078 20.5 1.463 1 73.31 328 SER A CA 1
ATOM 2498 C C . SER A 1 328 ? 22.031 19.172 2.217 1 73.31 328 SER A C 1
ATOM 2500 O O . SER A 1 328 ? 21.297 19.047 3.203 1 73.31 328 SER A O 1
ATOM 2502 N N . LEU A 1 329 ? 22.703 18.172 1.609 1 66.81 329 LEU A N 1
ATOM 2503 C CA . LEU A 1 329 ? 22.891 16.875 2.23 1 66.81 329 LEU A CA 1
ATOM 2504 C C . LEU A 1 329 ? 23.812 16.969 3.445 1 66.81 329 LEU A C 1
ATOM 2506 O O . LEU A 1 329 ? 24.859 17.609 3.381 1 66.81 329 LEU A O 1
ATOM 2510 N N . HIS A 1 330 ? 23.297 16.609 4.539 1 68.75 330 HIS A N 1
ATOM 2511 C CA . HIS A 1 330 ? 24.156 16.641 5.719 1 68.75 330 HIS A CA 1
ATOM 2512 C C . HIS A 1 330 ? 24.5 15.227 6.18 1 68.75 330 HIS A C 1
ATOM 2514 O O . HIS A 1 330 ? 23.625 14.359 6.262 1 68.75 330 HIS A O 1
ATOM 2520 N N . SER A 1 331 ? 25.844 14.984 6.078 1 65.44 331 SER A N 1
ATOM 2521 C CA . SER A 1 331 ? 26.312 13.727 6.652 1 65.44 331 SER A CA 1
ATOM 2522 C C . SER A 1 331 ? 25.984 13.641 8.141 1 65.44 331 SER A C 1
ATOM 2524 O O . SER A 1 331 ? 25.719 14.664 8.781 1 65.44 331 SER A O 1
ATOM 2526 N N . THR A 1 332 ? 25.844 12.469 8.625 1 56.12 332 THR A N 1
ATOM 2527 C CA . THR A 1 332 ? 25.594 12.305 10.055 1 56.12 332 THR A CA 1
ATOM 2528 C C . THR A 1 332 ? 26.516 13.203 10.875 1 56.12 332 THR A C 1
ATOM 2530 O O . THR A 1 332 ? 27.734 13.023 10.867 1 56.12 332 THR A O 1
ATOM 2533 N N . PRO A 1 333 ? 26.422 14.398 10.758 1 46.38 333 PRO A N 1
ATOM 2534 C CA . PRO A 1 333 ? 27.312 15.164 11.625 1 46.38 333 PRO A CA 1
ATOM 2535 C C . PRO A 1 333 ? 27.438 14.57 13.023 1 46.38 333 PRO A C 1
ATOM 2537 O O . PRO A 1 333 ? 26.594 13.758 13.43 1 46.38 333 PRO A O 1
ATOM 2540 N N . PRO A 1 334 ? 28.641 14.773 13.75 1 41.81 334 PRO A N 1
ATOM 2541 C CA . PRO A 1 334 ? 28.438 14.664 15.195 1 41.81 334 PRO A CA 1
ATOM 2542 C C . PRO A 1 334 ? 27.031 15.102 15.617 1 41.81 334 PRO A C 1
ATOM 2544 O O . PRO A 1 334 ? 26.672 16.266 15.453 1 41.81 334 PRO A O 1
ATOM 2547 N N . LEU A 1 335 ? 26.078 14.5 15.125 1 46.59 335 LEU A N 1
ATOM 2548 C CA . LEU A 1 335 ? 24.625 14.523 15.336 1 46.59 335 LEU A CA 1
ATOM 2549 C C . LEU A 1 335 ? 24.281 15.172 16.672 1 46.59 335 LEU A C 1
ATOM 2551 O O . LEU A 1 335 ? 24.203 14.492 17.703 1 46.59 335 LEU A O 1
ATOM 2555 N N . LEU A 1 336 ? 25.125 16.078 17.062 1 42.81 336 LEU A N 1
ATOM 2556 C CA . LEU A 1 336 ? 24.781 16.844 18.266 1 42.81 336 LEU A CA 1
ATOM 2557 C C . LEU A 1 336 ? 23.297 17.156 18.297 1 42.81 336 LEU A C 1
ATOM 2559 O O . LEU A 1 336 ? 22.562 16.797 17.359 1 42.81 336 LEU A O 1
ATOM 2563 N N . SER A 1 337 ? 22.953 18.375 18.891 1 43.72 337 SER A N 1
ATOM 2564 C CA . SER A 1 337 ? 21.688 18.906 19.391 1 43.72 337 SER A CA 1
ATOM 2565 C C . SER A 1 337 ? 20.719 19.188 18.266 1 43.72 337 SER A C 1
ATOM 2567 O O . SER A 1 337 ? 20.859 20.188 17.547 1 43.72 337 SER A O 1
ATOM 2569 N N . ILE A 1 338 ? 20.359 18.125 17.5 1 49.94 338 ILE A N 1
ATOM 2570 C CA . ILE A 1 338 ? 19.234 18.328 16.609 1 49.94 338 ILE A CA 1
ATOM 2571 C C . ILE A 1 338 ? 18.062 18.922 17.391 1 49.94 338 ILE A C 1
ATOM 2573 O O . ILE A 1 338 ? 17.609 18.344 18.375 1 49.94 338 ILE A O 1
ATOM 257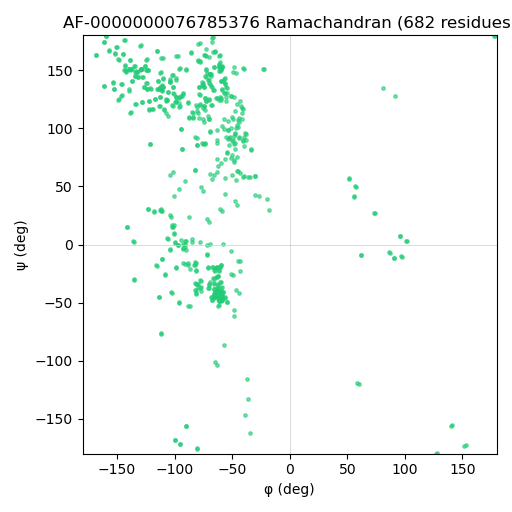7 N N . THR A 1 339 ? 17.719 20.172 17.156 1 46.5 339 THR A N 1
ATOM 2578 C CA . THR A 1 339 ? 16.812 20.938 18.016 1 46.5 339 THR A CA 1
ATOM 2579 C C . THR A 1 339 ? 15.359 20.609 17.672 1 46.5 339 THR A C 1
ATOM 2581 O O . THR A 1 339 ? 14.492 20.625 18.562 1 46.5 339 THR A O 1
ATOM 2584 N N . GLN A 1 340 ? 15 20.281 16.266 1 48.38 340 GLN A N 1
ATOM 2585 C CA . GLN A 1 340 ? 13.547 20.297 16.125 1 48.38 340 GLN A CA 1
ATOM 2586 C C . GLN A 1 340 ? 13.102 19.297 15.047 1 48.38 340 GLN A C 1
ATOM 2588 O O . GLN A 1 340 ? 13.766 19.141 14.023 1 48.38 340 GLN A O 1
ATOM 2593 N N . LEU A 1 341 ? 12.18 18.344 15.414 1 47.75 341 LEU A N 1
ATOM 2594 C CA . LEU A 1 341 ? 11.438 17.516 14.484 1 47.75 341 LEU A CA 1
ATOM 2595 C C . LEU A 1 341 ? 10.07 18.109 14.18 1 47.75 341 LEU A C 1
ATOM 2597 O O . LEU A 1 341 ? 9.414 18.656 15.078 1 47.75 341 LEU A O 1
ATOM 2601 N N . CYS A 1 342 ? 9.836 18.422 12.859 1 44.5 342 CYS A N 1
ATOM 2602 C CA . CYS A 1 342 ? 8.555 19.016 12.492 1 44.5 342 CYS A CA 1
ATOM 2603 C C . CYS A 1 342 ? 7.68 18.016 11.75 1 44.5 342 CYS A C 1
ATOM 2605 O O . CYS A 1 342 ? 8.117 17.406 10.773 1 44.5 342 CYS A O 1
ATOM 2607 N N . ARG A 1 343 ? 6.504 17.578 12.406 1 47.12 343 ARG A N 1
ATOM 2608 C CA . ARG A 1 343 ? 5.488 16.734 11.766 1 47.12 343 ARG A CA 1
ATOM 2609 C C . ARG A 1 343 ? 4.445 17.594 11.062 1 47.12 343 ARG A C 1
ATOM 2611 O O . ARG A 1 343 ? 4.023 18.625 11.586 1 47.12 343 ARG A O 1
ATOM 2618 N N . MET B 1 1 ? 29.031 26.094 -29.719 1 21.28 1 MET B N 1
ATOM 2619 C CA . MET B 1 1 ? 28.906 24.812 -30.422 1 21.28 1 MET B CA 1
ATOM 2620 C C . MET B 1 1 ? 28.375 23.734 -29.5 1 21.28 1 MET B C 1
ATOM 2622 O O . MET B 1 1 ? 29.062 23.297 -28.578 1 21.28 1 MET B O 1
ATOM 2626 N N . ALA B 1 2 ? 27.062 23.875 -29.109 1 23.12 2 ALA B N 1
ATOM 2627 C CA . ALA B 1 2 ? 26.188 23.234 -28.125 1 23.12 2 ALA B CA 1
ATOM 2628 C C . ALA B 1 2 ? 26.062 21.734 -28.406 1 23.12 2 ALA B C 1
ATOM 2630 O O . ALA B 1 2 ? 25.516 21.328 -29.438 1 23.12 2 ALA B O 1
ATOM 2631 N N . THR B 1 3 ? 27.125 20.953 -28.188 1 22.28 3 THR B N 1
ATOM 2632 C CA . THR B 1 3 ? 27.188 19.516 -28.422 1 22.28 3 THR B CA 1
ATOM 2633 C C . THR B 1 3 ? 26 18.797 -27.797 1 22.28 3 THR B C 1
ATOM 2635 O O . THR B 1 3 ? 25.75 18.938 -26.594 1 22.28 3 THR B O 1
ATOM 2638 N N . MET B 1 4 ? 24.938 18.656 -28.547 1 23.11 4 MET B N 1
ATOM 2639 C CA . MET B 1 4 ? 23.672 17.969 -28.297 1 23.11 4 MET B CA 1
ATOM 2640 C C . MET B 1 4 ? 23.906 16.578 -27.75 1 23.11 4 MET B C 1
ATOM 2642 O O . MET B 1 4 ? 24.516 15.734 -28.406 1 23.11 4 MET B O 1
ATOM 2646 N N . LEU B 1 5 ? 24.328 16.453 -26.5 1 25.23 5 LEU B N 1
ATOM 2647 C CA . LEU B 1 5 ? 24.516 15.148 -25.859 1 25.23 5 LEU B CA 1
ATOM 2648 C C . LEU B 1 5 ? 23.344 14.219 -26.172 1 25.23 5 LEU B C 1
ATOM 2650 O O . LEU B 1 5 ? 22.188 14.57 -25.922 1 25.23 5 LEU B O 1
ATOM 2654 N N . SER B 1 6 ? 23.469 13.414 -27.234 1 24.94 6 SER B N 1
ATOM 2655 C CA . SER B 1 6 ? 22.578 12.391 -27.766 1 24.94 6 SER B CA 1
ATOM 2656 C C . SER B 1 6 ? 22.016 11.516 -26.656 1 24.94 6 SER B C 1
ATOM 2658 O O . SER B 1 6 ? 22.766 11.07 -25.766 1 24.94 6 SER B O 1
ATOM 2660 N N . ARG B 1 7 ? 20.797 11.664 -26.297 1 30.78 7 ARG B N 1
ATOM 2661 C CA . ARG B 1 7 ? 20.016 10.852 -25.375 1 30.78 7 ARG B CA 1
ATOM 2662 C C . ARG B 1 7 ? 20.219 9.359 -25.656 1 30.78 7 ARG B C 1
ATOM 2664 O O . ARG B 1 7 ? 20.094 8.914 -26.797 1 30.78 7 ARG B O 1
ATOM 2671 N N . PRO B 1 8 ? 21.062 8.641 -24.875 1 29.97 8 PRO B N 1
ATOM 2672 C CA . PRO B 1 8 ? 21.203 7.207 -25.156 1 29.97 8 PRO B CA 1
ATOM 2673 C C . PRO B 1 8 ? 19.875 6.543 -25.5 1 29.97 8 PRO B C 1
ATOM 2675 O O . PRO B 1 8 ? 18.828 6.965 -25 1 29.97 8 PRO B O 1
ATOM 2678 N N . ALA B 1 9 ? 19.609 5.988 -26.688 1 30.98 9 ALA B N 1
ATOM 2679 C CA . ALA B 1 9 ? 18.516 5.238 -27.281 1 30.98 9 ALA B CA 1
ATOM 2680 C C . ALA B 1 9 ? 17.953 4.207 -26.312 1 30.98 9 ALA B C 1
ATOM 2682 O O . ALA B 1 9 ? 18.719 3.498 -25.641 1 30.98 9 ALA B O 1
ATOM 2683 N N . SER B 1 10 ? 16.672 4.328 -25.812 1 34.88 10 SER B N 1
ATOM 2684 C CA . SER B 1 10 ? 15.875 3.367 -25.062 1 34.88 10 SER B CA 1
ATOM 2685 C C . SER B 1 10 ? 16.062 1.952 -25.609 1 34.88 10 SER B C 1
ATOM 2687 O O . SER B 1 10 ? 15.898 1.706 -26.797 1 34.88 10 SER B O 1
ATOM 2689 N N . MET B 1 11 ? 16.938 1.181 -25.125 1 34.78 11 MET B N 1
ATOM 2690 C CA . MET B 1 11 ? 17.25 -0.176 -25.578 1 34.78 11 MET B CA 1
ATOM 2691 C C . MET B 1 11 ? 15.992 -1.052 -25.531 1 34.78 11 MET B C 1
ATOM 2693 O O . MET B 1 11 ? 15.305 -1.108 -24.516 1 34.78 11 MET B O 1
ATOM 2697 N N . ARG B 1 12 ? 15.445 -1.387 -26.672 1 39.31 12 ARG B N 1
ATOM 2698 C CA . ARG B 1 12 ? 14.359 -2.338 -26.891 1 39.31 12 ARG B CA 1
ATOM 2699 C C . ARG B 1 12 ? 14.859 -3.773 -26.766 1 39.31 12 ARG B C 1
ATOM 2701 O O . ARG B 1 12 ? 15.859 -4.148 -27.391 1 39.31 12 ARG B O 1
ATOM 2708 N N . MET B 1 13 ? 14.523 -4.57 -25.656 1 38.25 13 MET B N 1
ATOM 2709 C CA . MET B 1 13 ? 14.875 -5.98 -25.531 1 38.25 13 MET B CA 1
ATOM 2710 C C . MET B 1 13 ? 13.695 -6.871 -25.922 1 38.25 13 MET B C 1
ATOM 2712 O O . MET B 1 13 ? 12.562 -6.613 -25.516 1 38.25 13 MET B O 1
ATOM 2716 N N . ARG B 1 14 ? 13.883 -7.797 -26.922 1 39.12 14 ARG B N 1
ATOM 2717 C CA . ARG B 1 14 ? 12.891 -8.797 -27.312 1 39.12 14 ARG B CA 1
ATOM 2718 C C . ARG B 1 14 ? 13.039 -10.062 -26.469 1 39.12 14 ARG B C 1
ATOM 2720 O O . ARG B 1 14 ? 14.141 -10.578 -26.297 1 39.12 14 ARG B O 1
ATOM 2727 N N . MET B 1 15 ? 12.133 -10.32 -25.609 1 41.09 15 MET B N 1
ATOM 2728 C CA . MET B 1 15 ? 12.195 -11.508 -24.766 1 41.09 15 MET B CA 1
ATOM 2729 C C . MET B 1 15 ? 11.07 -12.477 -25.125 1 41.09 15 MET B C 1
ATOM 2731 O O . MET B 1 15 ? 9.969 -12.055 -25.484 1 41.09 15 MET B O 1
ATOM 2735 N N . THR B 1 16 ? 11.445 -13.758 -25.406 1 34.41 16 THR B N 1
ATOM 2736 C CA . THR B 1 16 ? 10.461 -14.82 -25.578 1 34.41 16 THR B CA 1
ATOM 2737 C C . THR B 1 16 ? 9.977 -15.336 -24.234 1 34.41 16 THR B C 1
ATOM 2739 O O . THR B 1 16 ? 10.781 -15.617 -23.344 1 34.41 16 THR B O 1
ATOM 2742 N N . MET B 1 17 ? 8.828 -15.133 -23.938 1 38.56 17 MET B N 1
ATOM 2743 C CA . MET B 1 17 ? 8.234 -15.648 -22.703 1 38.56 17 MET B CA 1
ATOM 2744 C C . MET B 1 17 ? 7.828 -17.109 -22.859 1 38.56 17 MET B C 1
ATOM 2746 O O . MET B 1 17 ? 7.055 -17.453 -23.766 1 38.56 17 MET B O 1
ATOM 2750 N N . ARG B 1 18 ? 8.641 -18.094 -22.547 1 33.56 18 ARG B N 1
ATOM 2751 C CA . ARG B 1 18 ? 8.219 -19.484 -22.547 1 33.56 18 ARG B CA 1
ATOM 2752 C C . ARG B 1 18 ? 7.543 -19.875 -21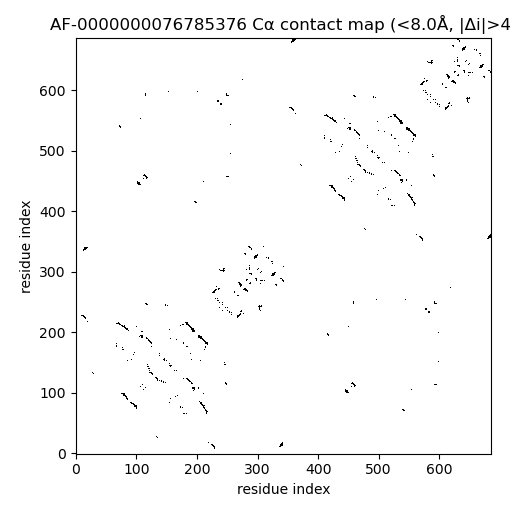.234 1 33.56 18 ARG B C 1
ATOM 2754 O O . ARG B 1 18 ? 8.047 -19.547 -20.156 1 33.56 18 ARG B O 1
ATOM 2761 N N . SER B 1 19 ? 6.367 -20.141 -21.328 1 32.28 19 SER B N 1
ATOM 2762 C CA . SER B 1 19 ? 5.715 -20.781 -20.188 1 32.28 19 SER B CA 1
ATOM 2763 C C . SER B 1 19 ? 6.324 -22.156 -19.906 1 32.28 19 SER B C 1
ATOM 2765 O O . SER B 1 19 ? 6.41 -23 -20.797 1 32.28 19 SER B O 1
ATOM 2767 N N . ILE B 1 20 ? 7.336 -22.297 -19.156 1 30.88 20 ILE B N 1
ATOM 2768 C CA . ILE B 1 20 ? 7.781 -23.641 -18.812 1 30.88 20 ILE B CA 1
ATOM 2769 C C . ILE B 1 20 ? 6.617 -24.438 -18.219 1 30.88 20 ILE B C 1
ATOM 2771 O O . ILE B 1 20 ? 6.066 -24.062 -17.172 1 30.88 20 ILE B O 1
ATOM 2775 N N . GLY B 1 21 ? 5.91 -25.094 -18.984 1 28.48 21 GLY B N 1
ATOM 2776 C CA . GLY B 1 21 ? 4.953 -26.078 -18.5 1 28.48 21 GLY B CA 1
ATOM 2777 C C . GLY B 1 21 ? 5.535 -27.016 -17.453 1 28.48 21 GLY B C 1
ATOM 2778 O O . GLY B 1 21 ? 6.602 -27.594 -17.656 1 28.48 21 GLY B O 1
ATOM 2779 N N . THR B 1 22 ? 5.383 -26.766 -16.172 1 31.38 22 THR B N 1
ATOM 2780 C CA . THR B 1 22 ? 5.734 -27.594 -15.031 1 31.38 22 THR B CA 1
ATOM 2781 C C . THR B 1 22 ? 5.445 -29.062 -15.328 1 31.38 22 THR B C 1
ATOM 2783 O O . THR B 1 22 ? 4.316 -29.422 -15.672 1 31.38 22 THR B O 1
ATOM 2786 N N . HIS B 1 23 ? 6.371 -29.891 -15.773 1 26.03 23 HIS B N 1
ATOM 2787 C CA . HIS B 1 23 ? 6.219 -31.344 -15.742 1 26.03 23 HIS B CA 1
ATOM 2788 C C . HIS B 1 23 ? 5.711 -31.812 -14.383 1 26.03 23 HIS B C 1
ATOM 2790 O O . HIS B 1 23 ? 6.02 -31.203 -13.352 1 26.03 23 HIS B O 1
ATOM 2796 N N . SER B 1 24 ? 4.867 -32.969 -14.328 1 29.89 24 SER B N 1
ATOM 2797 C CA . SER B 1 24 ? 3.867 -33.594 -13.469 1 29.89 24 SER B CA 1
ATOM 2798 C C . SER B 1 24 ? 4.496 -34.125 -12.195 1 29.89 24 SER B C 1
ATOM 2800 O O . SER B 1 24 ? 3.887 -34.938 -11.492 1 29.89 24 SER B O 1
ATOM 2802 N N . ARG B 1 25 ? 5.875 -34.031 -11.844 1 31.55 25 ARG B N 1
ATOM 2803 C CA . ARG B 1 25 ? 6.078 -35.125 -10.891 1 31.55 25 ARG B CA 1
ATOM 2804 C C . ARG B 1 25 ? 5.227 -34.906 -9.641 1 31.55 25 ARG B C 1
ATOM 2806 O O . ARG B 1 25 ? 4.469 -35.812 -9.25 1 31.55 25 ARG B O 1
ATOM 2813 N N . ARG B 1 26 ? 5.922 -34.438 -8.5 1 30.39 26 ARG B N 1
ATOM 2814 C CA . ARG B 1 26 ? 5.441 -34.844 -7.184 1 30.39 26 ARG B CA 1
ATOM 2815 C C . ARG B 1 26 ? 4.172 -34.062 -6.816 1 30.39 26 ARG B C 1
ATOM 2817 O O . ARG B 1 26 ? 4.238 -32.969 -6.293 1 30.39 26 ARG B O 1
ATOM 2824 N N . LEU B 1 27 ? 3.312 -34 -7.762 1 32.22 27 LEU B N 1
ATOM 2825 C CA . LEU B 1 27 ? 1.984 -33.438 -7.586 1 32.22 27 LEU B CA 1
ATOM 2826 C C . LEU B 1 27 ? 1.264 -34.094 -6.406 1 32.22 27 LEU B C 1
ATOM 2828 O O . LEU B 1 27 ? 1.169 -35.312 -6.332 1 32.22 27 LEU B O 1
ATOM 2832 N N . LEU B 1 28 ? 1.305 -33.438 -5.305 1 31.16 28 LEU B N 1
ATOM 2833 C CA . LEU B 1 28 ? 0.498 -33.969 -4.219 1 31.16 28 LEU B CA 1
ATOM 2834 C C . LEU B 1 28 ? -0.913 -34.312 -4.699 1 31.16 28 LEU B C 1
ATOM 2836 O O . LEU B 1 28 ? -1.639 -33.406 -5.148 1 31.16 28 LEU B O 1
ATOM 2840 N N . GLY B 1 29 ? -0.909 -35.562 -5.184 1 28.62 29 GLY B N 1
ATOM 2841 C CA . GLY B 1 29 ? -2.219 -36.062 -5.551 1 28.62 29 GLY B CA 1
ATOM 2842 C C . GLY B 1 29 ? -3.201 -36.062 -4.395 1 28.62 29 GLY B C 1
ATOM 2843 O O . GLY B 1 29 ? -2.857 -36.5 -3.283 1 28.62 29 GLY B O 1
ATOM 2844 N N . VAL B 1 30 ? -4.008 -35.219 -4.336 1 33.91 30 VAL B N 1
ATOM 2845 C CA . VAL B 1 30 ? -5.035 -35.281 -3.301 1 33.91 30 VAL B CA 1
ATOM 2846 C C . VAL B 1 30 ? -5.883 -36.531 -3.473 1 33.91 30 VAL B C 1
ATOM 2848 O O . VAL B 1 30 ? -6.652 -36.625 -4.43 1 33.91 30 VAL B O 1
ATOM 2851 N N . GLN B 1 31 ? -5.086 -38.031 -3.193 1 24.56 31 GLN B N 1
ATOM 2852 C CA . GLN B 1 31 ? -5.82 -39.281 -3.232 1 24.56 31 GLN B CA 1
ATOM 2853 C C . GLN B 1 31 ? -6.812 -39.375 -2.076 1 24.56 31 GLN B C 1
ATOM 2855 O O . GLN B 1 31 ? -6.617 -38.75 -1.031 1 24.56 31 GLN B O 1
ATOM 2860 N N . ASP B 1 32 ? -7.77 -40.656 -2.137 1 28.39 32 ASP B N 1
ATOM 2861 C CA . ASP B 1 32 ? -8.852 -41.062 -1.251 1 28.39 32 ASP B CA 1
ATOM 2862 C C . ASP B 1 32 ? -8.375 -42.156 -0.28 1 28.39 32 ASP B C 1
ATOM 2864 O O . ASP B 1 32 ? -8.242 -43.312 -0.655 1 28.39 32 ASP B O 1
ATOM 2868 N N . GLY B 1 33 ? -7.156 -42.438 0.546 1 24.88 33 GLY B N 1
ATOM 2869 C CA . GLY B 1 33 ? -6.566 -43.531 1.319 1 24.88 33 GLY B CA 1
ATOM 2870 C C . GLY B 1 33 ? -7.547 -44.188 2.279 1 24.88 33 GLY B C 1
ATOM 2871 O O . GLY B 1 33 ? -8.336 -43.5 2.932 1 24.88 33 GLY B O 1
ATOM 2872 N N . GLY B 1 34 ? -7.793 -45.75 2.297 1 21.91 34 GLY B N 1
ATOM 2873 C CA . GLY B 1 34 ? -8.43 -46.781 3.119 1 21.91 34 GLY B CA 1
ATOM 2874 C C . GLY B 1 34 ? -7.738 -46.969 4.453 1 21.91 34 GLY B C 1
ATOM 2875 O O . GLY B 1 34 ? -6.59 -46.562 4.637 1 21.91 34 GLY B O 1
ATOM 2876 N N . GLY B 1 35 ? -8.422 -47.812 5.723 1 24.88 35 GLY B N 1
ATOM 2877 C CA . GLY B 1 35 ? -8.414 -47.812 7.18 1 24.88 35 GLY B CA 1
ATOM 2878 C C . GLY B 1 35 ? -7.406 -48.781 7.77 1 24.88 35 GLY B C 1
ATOM 2879 O O . GLY B 1 35 ? -7.441 -49.062 8.969 1 24.88 35 GLY B O 1
ATOM 2880 N N . GLY B 1 36 ? -6.477 -49.594 7.266 1 22.78 36 GLY B N 1
ATOM 2881 C CA . GLY B 1 36 ? -6.008 -50.719 8.055 1 22.78 36 GLY B CA 1
ATOM 2882 C C . GLY B 1 36 ? -5.422 -50.312 9.391 1 22.78 36 GLY B C 1
ATOM 2883 O O . GLY B 1 36 ? -4.816 -49.25 9.516 1 22.78 36 GLY B O 1
ATOM 2884 N N . ARG B 1 37 ? -5.699 -51.188 10.648 1 24.67 37 ARG B N 1
ATOM 2885 C CA . ARG B 1 37 ? -5.809 -51.062 12.094 1 24.67 37 ARG B CA 1
ATOM 2886 C C . ARG B 1 37 ? -4.441 -51.188 12.766 1 24.67 37 ARG B C 1
ATOM 2888 O O . ARG B 1 37 ? -4.344 -51.188 13.992 1 24.67 37 ARG B O 1
ATOM 2895 N N . SER B 1 38 ? -3.393 -51.781 12.188 1 24.75 38 SER B N 1
ATOM 2896 C CA . SER B 1 38 ? -2.453 -52.406 13.109 1 24.75 38 SER B CA 1
ATOM 2897 C C . SER B 1 38 ? -2.074 -51.469 14.242 1 24.75 38 SER B C 1
ATOM 2899 O O . SER B 1 38 ? -2.162 -50.25 14.102 1 24.75 38 SER B O 1
ATOM 2901 N N . LEU B 1 39 ? -1.642 -51.906 15.578 1 24.14 39 LEU B N 1
ATOM 2902 C CA . LEU B 1 39 ? -1.377 -51.688 17 1 24.14 39 LEU B CA 1
ATOM 2903 C C . LEU B 1 39 ? -0.389 -50.562 17.188 1 24.14 39 LEU B C 1
ATOM 2905 O O . LEU B 1 39 ? -0.587 -49.719 18.062 1 24.14 39 LEU B O 1
ATOM 2909 N N . LEU B 1 40 ? 0.911 -51.031 17.109 1 25.8 40 LEU B N 1
ATOM 2910 C CA . LEU B 1 40 ? 1.85 -50.25 17.906 1 25.8 40 LEU B CA 1
ATOM 2911 C C . LEU B 1 40 ? 1.656 -48.781 17.688 1 25.8 40 LEU B C 1
ATOM 2913 O O . LEU B 1 40 ? 2.051 -48.219 16.641 1 25.8 40 LEU B O 1
ATOM 2917 N N . PRO B 1 41 ? 0.483 -48.219 17.875 1 23.41 41 PRO B N 1
ATOM 2918 C CA . PRO B 1 41 ? -0.418 -47.688 16.844 1 23.41 41 PRO B CA 1
ATOM 2919 C C . PRO B 1 41 ? -0.28 -46.188 16.625 1 23.41 41 PRO B C 1
ATOM 2921 O O . PRO B 1 41 ? -0.637 -45.406 17.516 1 23.41 41 PRO B O 1
ATOM 2924 N N . SER B 1 42 ? 0.993 -45.75 16.5 1 24.45 42 SER B N 1
ATOM 2925 C CA . SER B 1 42 ? 1.282 -44.344 16.703 1 24.45 42 SER B CA 1
ATOM 2926 C C . SER B 1 42 ? 0.207 -43.438 16.078 1 24.45 42 SER B C 1
ATOM 2928 O O . SER B 1 42 ? -0.05 -43.531 14.883 1 24.45 42 SER B O 1
ATOM 2930 N N . ARG B 1 43 ? -0.805 -43.125 16.859 1 25.16 43 ARG B N 1
ATOM 2931 C CA . ARG B 1 43 ? -2.184 -42.656 16.703 1 25.16 43 ARG B CA 1
ATOM 2932 C C . ARG B 1 43 ? -2.258 -41.438 15.789 1 25.16 43 ARG B C 1
ATOM 2934 O O . ARG B 1 43 ? -3.217 -40.688 15.844 1 25.16 43 ARG B O 1
ATOM 2941 N N . TRP B 1 44 ? -0.994 -41.125 15.516 1 22.19 44 TRP B N 1
ATOM 2942 C CA . TRP B 1 44 ? -1.129 -39.781 15.008 1 22.19 44 TRP B CA 1
ATOM 2943 C C . TRP B 1 44 ? -2.098 -39.719 13.828 1 22.19 44 TRP B C 1
ATOM 2945 O O . TRP B 1 44 ? -1.752 -40.125 12.719 1 22.19 44 TRP B O 1
ATOM 2955 N N . LYS B 1 45 ? -3.119 -40.406 14.07 1 23.67 45 LYS B N 1
ATOM 2956 C CA . LYS B 1 45 ? -4.117 -40.594 13.016 1 23.67 45 LYS B CA 1
ATOM 2957 C C . LYS B 1 45 ? -4.461 -39.25 12.359 1 23.67 45 LYS B C 1
ATOM 2959 O O . LYS B 1 45 ? -4.844 -38.312 13.039 1 23.67 45 LYS B O 1
ATOM 2964 N N . SER B 1 46 ? -3.609 -39 11.523 1 23.83 46 SER B N 1
ATOM 2965 C CA . SER B 1 46 ? -3.861 -37.812 10.688 1 23.83 46 SER B CA 1
ATOM 2966 C C . SER B 1 46 ? -5.336 -37.719 10.305 1 23.83 46 SER B C 1
ATOM 2968 O O . SER B 1 46 ? -5.855 -38.594 9.594 1 23.83 46 SER B O 1
ATOM 2970 N N . SER B 1 47 ? -6.191 -37.656 11.383 1 23.97 47 SER B N 1
ATOM 2971 C CA . SER B 1 47 ? -7.637 -37.688 11.195 1 23.97 47 SER B CA 1
ATOM 2972 C C . SER B 1 47 ? -8.055 -36.875 9.984 1 23.97 47 SER B C 1
ATOM 2974 O O . SER B 1 47 ? -7.707 -35.688 9.883 1 23.97 47 SER B O 1
ATOM 2976 N N . GLN B 1 48 ? -8.008 -37.469 8.883 1 24.64 48 GLN B N 1
ATOM 2977 C CA . GLN B 1 48 ? -8.531 -37.094 7.578 1 24.64 48 GLN B CA 1
ATOM 2978 C C . GLN B 1 48 ? -9.922 -36.469 7.699 1 24.64 48 GLN B C 1
ATOM 2980 O O . GLN B 1 48 ? -10.883 -37.188 8.023 1 24.64 48 GLN B O 1
ATOM 2985 N N . PRO B 1 49 ? -10.047 -35.406 8.438 1 25.55 49 PRO B N 1
ATOM 2986 C CA . PRO B 1 49 ? -11.469 -35.125 8.656 1 25.55 49 PRO B CA 1
ATOM 2987 C C . PRO B 1 49 ? -12.297 -35.25 7.379 1 25.55 49 PRO B C 1
ATOM 2989 O O . PRO B 1 49 ? -11.828 -34.906 6.293 1 25.55 49 PRO B O 1
ATOM 2992 N N . GLN B 1 50 ? -13.062 -36.25 7.254 1 24.67 50 GLN B N 1
ATOM 2993 C CA . GLN B 1 50 ? -14.055 -36.5 6.215 1 24.67 50 GLN B CA 1
ATOM 2994 C C . GLN B 1 50 ? -14.945 -35.25 6.008 1 24.67 50 GLN B C 1
ATOM 2996 O O . GLN B 1 50 ? -15.445 -34.688 6.973 1 24.67 50 GLN B O 1
ATOM 3001 N N . LEU B 1 51 ? -14.484 -34.406 5.199 1 28.7 51 LEU B N 1
ATOM 3002 C CA . LEU B 1 51 ? -15.305 -33.219 4.895 1 28.7 51 LEU B CA 1
ATOM 3003 C C . LEU B 1 51 ? -16.719 -33.625 4.523 1 28.7 51 LEU B C 1
ATOM 3005 O O . LEU B 1 51 ? -16.922 -34.531 3.703 1 28.7 51 LEU B O 1
ATOM 3009 N N . ASP B 1 52 ? -17.609 -33.75 5.453 1 28.36 52 ASP B N 1
ATOM 3010 C CA . ASP B 1 52 ? -19 -34.125 5.184 1 28.36 52 ASP B CA 1
ATOM 3011 C C . ASP B 1 52 ? -19.531 -33.375 3.959 1 28.36 52 ASP B C 1
ATOM 3013 O O . ASP B 1 52 ? -19.234 -32.219 3.758 1 28.36 52 ASP B O 1
ATOM 3017 N N . PRO B 1 53 ? -20.016 -34.125 2.928 1 31.17 53 PRO B N 1
ATOM 3018 C CA . PRO B 1 53 ? -20.562 -33.656 1.654 1 31.17 53 PRO B CA 1
ATOM 3019 C C . PRO B 1 53 ? -21.641 -32.594 1.835 1 31.17 53 PRO B C 1
ATOM 3021 O O . PRO B 1 53 ? -22.562 -32.75 2.639 1 31.17 53 PRO B O 1
ATOM 3024 N N . VAL B 1 54 ? -21.297 -31.422 2.158 1 32.84 54 VAL B N 1
ATOM 3025 C CA . VAL B 1 54 ? -22.484 -30.594 2.059 1 32.84 54 VAL B CA 1
ATOM 3026 C C . VAL B 1 54 ? -23.141 -30.797 0.7 1 32.84 54 VAL B C 1
ATOM 3028 O O . VAL B 1 54 ? -22.484 -30.781 -0.336 1 32.84 54 VAL B O 1
ATOM 3031 N N . ASP B 1 55 ? -24.141 -31.547 0.601 1 32.59 55 ASP B N 1
ATOM 3032 C CA . ASP B 1 55 ? -24.984 -31.906 -0.541 1 32.59 55 ASP B CA 1
ATOM 3033 C C . ASP B 1 55 ? -25.359 -30.672 -1.357 1 32.59 55 ASP B C 1
ATOM 3035 O O . ASP B 1 55 ? -26.312 -29.969 -1.029 1 32.59 55 ASP B O 1
ATOM 3039 N N . ARG B 1 56 ? -24.484 -29.641 -1.479 1 37.69 56 ARG B N 1
ATOM 3040 C CA . ARG B 1 56 ? -24.938 -28.516 -2.275 1 37.69 56 ARG B CA 1
ATOM 3041 C C . ARG B 1 56 ? -25.109 -28.906 -3.738 1 37.69 56 ARG B C 1
ATOM 3043 O O . ARG B 1 56 ? -24.188 -28.781 -4.535 1 37.69 56 ARG B O 1
ATOM 3050 N N . SER B 1 57 ? -25.859 -29.781 -4.184 1 35.84 57 SER B N 1
ATOM 3051 C CA . SER B 1 57 ? -26.25 -30.438 -5.418 1 35.84 57 SER B CA 1
ATOM 3052 C C . SER B 1 57 ? -26.562 -29.438 -6.516 1 35.84 57 SER B C 1
ATOM 3054 O O . SER B 1 57 ? -26.219 -29.641 -7.68 1 35.84 57 SER B O 1
ATOM 3056 N N . ASP B 1 58 ? -27.656 -28.5 -6.305 1 37.09 58 ASP B N 1
ATOM 3057 C CA . ASP B 1 58 ? -28.469 -28 -7.414 1 37.09 58 ASP B CA 1
ATOM 3058 C C . ASP B 1 58 ? -27.719 -26.922 -8.195 1 37.09 58 ASP B C 1
ATOM 3060 O O . ASP B 1 58 ? -28.219 -26.438 -9.219 1 37.09 58 ASP B O 1
ATOM 3064 N N . GLU B 1 59 ? -26.953 -25.969 -7.59 1 40.25 59 GLU B N 1
ATOM 3065 C CA . GLU B 1 59 ? -26.562 -24.812 -8.414 1 40.25 59 GLU B CA 1
ATOM 3066 C C . GLU B 1 59 ? -25.547 -25.219 -9.469 1 40.25 59 GLU B C 1
ATOM 3068 O O . GLU B 1 59 ? -24.406 -24.766 -9.438 1 40.25 59 GLU B O 1
ATOM 3073 N N . GLU B 1 60 ? -25.391 -26.297 -9.812 1 40.47 60 GLU B N 1
ATOM 3074 C CA . GLU B 1 60 ? -24.719 -26.781 -11.016 1 40.47 60 GLU B CA 1
ATOM 3075 C C . GLU B 1 60 ? -25.125 -25.953 -12.234 1 40.47 60 GLU B C 1
ATOM 3077 O O . GLU B 1 60 ? -24.828 -26.328 -13.367 1 40.47 60 GLU B O 1
ATOM 3082 N N . GLY B 1 61 ? -26.188 -25.172 -12.062 1 43.56 61 GLY B N 1
ATOM 3083 C CA . GLY B 1 61 ? -26.5 -24.406 -13.258 1 43.56 61 GLY B CA 1
ATOM 3084 C C . GLY B 1 61 ? -25.375 -23.516 -13.727 1 43.56 61 GLY B C 1
ATOM 3085 O O . GLY B 1 61 ? -25.391 -22.312 -13.492 1 43.56 61 GLY B O 1
ATOM 3086 N N . GLY B 1 62 ? -24.172 -23.812 -13.5 1 46.5 62 GLY B N 1
ATOM 3087 C CA . GLY B 1 62 ? -23.094 -23.016 -14.07 1 46.5 62 GLY B CA 1
ATOM 3088 C C . GLY B 1 62 ? -23.422 -22.453 -15.445 1 46.5 62 GLY B C 1
ATOM 3089 O O . GLY B 1 62 ? -23.859 -23.203 -16.328 1 46.5 62 GLY B O 1
ATOM 3090 N N . GLY B 1 63 ? -24.109 -21.406 -15.531 1 53.34 63 GLY B N 1
ATOM 3091 C CA . GLY B 1 63 ? -24.188 -20.797 -16.844 1 53.34 63 GLY B CA 1
ATOM 3092 C C . GLY B 1 63 ? -23.047 -21.172 -17.75 1 53.34 63 GLY B C 1
ATOM 3093 O O . GLY B 1 63 ? -22.047 -21.734 -17.312 1 53.34 63 GLY B O 1
ATOM 3094 N N . ASP B 1 64 ? -23.156 -21.219 -19.094 1 68.25 64 ASP B N 1
ATOM 3095 C CA . ASP B 1 64 ? -22.234 -21.531 -20.172 1 68.25 64 ASP B CA 1
ATOM 3096 C C . ASP B 1 64 ? -20.969 -20.672 -20.094 1 68.25 64 ASP B C 1
ATOM 3098 O O . ASP B 1 64 ? -21.016 -19.469 -20.312 1 68.25 64 ASP B O 1
ATOM 3102 N N . ILE B 1 65 ? -20.031 -21.125 -19.109 1 81.06 65 ILE B N 1
ATOM 3103 C CA . ILE B 1 65 ? -18.734 -20.469 -19.094 1 81.06 65 ILE B CA 1
ATOM 3104 C C . ILE B 1 65 ? -18.031 -20.688 -20.438 1 81.06 65 ILE B C 1
ATOM 3106 O O . ILE B 1 65 ? -17.938 -21.812 -20.906 1 81.06 65 ILE B O 1
ATOM 3110 N N . ASP B 1 66 ? -17.688 -19.625 -21.016 1 88.31 66 ASP B N 1
ATOM 3111 C CA . ASP B 1 66 ? -16.938 -19.703 -22.266 1 88.31 66 ASP B CA 1
ATOM 3112 C C . ASP B 1 66 ? -15.453 -19.969 -22 1 88.31 66 ASP B C 1
ATOM 3114 O O . ASP B 1 66 ? -14.641 -19.047 -22.031 1 88.31 66 ASP B O 1
ATOM 3118 N N . TRP B 1 67 ? -15.117 -21.188 -21.859 1 89.12 67 TRP B N 1
ATOM 3119 C CA . TRP B 1 67 ? -13.773 -21.609 -21.469 1 89.12 67 TRP B CA 1
ATOM 3120 C C . TRP B 1 67 ? -12.758 -21.25 -22.547 1 89.12 67 TRP B C 1
ATOM 3122 O O . TRP B 1 67 ? -11.57 -21.109 -22.266 1 89.12 67 TRP B O 1
ATOM 3132 N N . ASP B 1 68 ? -13.156 -21.062 -23.75 1 86.12 68 ASP B N 1
ATOM 3133 C CA . ASP B 1 68 ? -12.25 -20.875 -24.875 1 86.12 68 ASP B CA 1
ATOM 3134 C C . ASP B 1 68 ? -11.781 -19.422 -24.953 1 86.12 68 ASP B C 1
ATOM 3136 O O . ASP B 1 68 ? -10.781 -19.125 -25.609 1 86.12 68 ASP B O 1
ATOM 3140 N N . ASN B 1 69 ? -12.445 -18.609 -24.281 1 84.19 69 ASN B N 1
ATOM 3141 C CA . ASN B 1 69 ? -12.102 -17.203 -24.391 1 84.19 69 ASN B CA 1
ATOM 3142 C C . ASN B 1 69 ? -11.773 -16.594 -23.031 1 84.19 69 ASN B C 1
ATOM 3144 O O . ASN B 1 69 ? -12 -15.398 -22.812 1 84.19 69 ASN B O 1
ATOM 3148 N N . LEU B 1 70 ? -11.273 -17.406 -22.25 1 85.25 70 LEU B N 1
ATOM 3149 C CA . LEU B 1 70 ? -10.867 -16.891 -20.953 1 85.25 70 LEU B CA 1
ATOM 3150 C C . LEU B 1 70 ? -9.602 -16.047 -21.078 1 85.25 70 LEU B C 1
ATOM 3152 O O . LEU B 1 70 ? -8.672 -16.422 -21.781 1 85.25 70 LEU B O 1
ATOM 3156 N N . GLY B 1 71 ? -9.586 -14.844 -20.609 1 81.75 71 GLY B N 1
ATOM 3157 C CA . GLY B 1 71 ? -8.398 -14.039 -20.375 1 81.75 71 GLY B CA 1
ATOM 3158 C C . GLY B 1 71 ? -7.957 -14.023 -18.922 1 81.75 71 GLY B C 1
ATOM 3159 O O . GLY B 1 71 ? -8.242 -14.961 -18.172 1 81.75 71 GLY B O 1
ATOM 3160 N N . PHE B 1 72 ? -7.055 -13.141 -18.625 1 82.44 72 PHE B N 1
ATOM 3161 C CA . PHE B 1 72 ? -6.707 -12.891 -17.234 1 82.44 72 PHE B CA 1
ATOM 3162 C C . PHE B 1 72 ? -7.531 -11.734 -16.672 1 82.44 72 PHE B C 1
ATOM 3164 O O . PHE B 1 72 ? -7.109 -10.578 -16.719 1 82.44 72 PHE B O 1
ATOM 3171 N N . GLY B 1 73 ? -8.75 -12.07 -16.266 1 84.94 73 GLY B N 1
ATOM 3172 C CA . GLY B 1 73 ? -9.688 -11.086 -15.742 1 84.94 73 GLY B CA 1
ATOM 3173 C C . GLY B 1 73 ? -10.539 -11.609 -14.594 1 84.94 73 GLY B C 1
ATOM 3174 O O . GLY B 1 73 ? -10.445 -12.789 -14.242 1 84.94 73 GLY B O 1
ATOM 3175 N N . LEU B 1 74 ? -11.273 -10.68 -14.133 1 89.25 74 LEU B N 1
ATOM 3176 C CA . LEU B 1 74 ? -12.086 -11.016 -12.969 1 89.25 74 LEU B CA 1
ATOM 3177 C C . LEU B 1 74 ? -13.43 -11.594 -13.383 1 89.25 74 LEU B C 1
ATOM 3179 O O . LEU B 1 74 ? -14.117 -11.023 -14.234 1 89.25 74 LEU B O 1
ATOM 3183 N N . THR B 1 75 ? -13.688 -12.766 -12.938 1 87.88 75 THR B N 1
ATOM 3184 C CA . THR B 1 75 ? -15.008 -13.375 -12.922 1 87.88 75 THR B CA 1
ATOM 3185 C C . THR B 1 75 ? -15.406 -13.766 -11.5 1 87.88 75 THR B C 1
ATOM 3187 O O . THR B 1 75 ? -14.711 -14.555 -10.852 1 87.88 75 THR B O 1
ATOM 3190 N N . PRO B 1 76 ? -16.438 -13.141 -11.039 1 86.81 76 PRO B N 1
ATOM 3191 C CA . PRO B 1 76 ? -16.828 -13.523 -9.68 1 86.81 76 PRO B CA 1
ATOM 3192 C C . PRO B 1 76 ? -17.203 -15 -9.562 1 86.81 76 PRO B C 1
ATOM 3194 O O . PRO B 1 76 ? -18.016 -15.5 -10.352 1 86.81 76 PRO B O 1
ATOM 3197 N N . THR B 1 77 ? -16.547 -15.617 -8.625 1 95.19 77 THR B N 1
ATOM 3198 C CA . THR B 1 77 ? -16.859 -17.016 -8.359 1 95.19 77 THR B CA 1
ATOM 3199 C C . THR B 1 77 ? -17.859 -17.141 -7.219 1 95.19 77 THR B C 1
ATOM 3201 O O . THR B 1 77 ? -18.5 -16.156 -6.848 1 95.19 77 THR B O 1
ATOM 3204 N N . ASP B 1 78 ? -18.094 -18.344 -6.762 1 96.31 78 ASP B N 1
ATOM 3205 C CA . ASP B 1 78 ? -19.219 -18.578 -5.844 1 96.31 78 ASP B CA 1
ATOM 3206 C C . ASP B 1 78 ? -18.828 -18.203 -4.414 1 96.31 78 ASP B C 1
ATOM 3208 O O . ASP B 1 78 ? -19.609 -17.562 -3.707 1 96.31 78 ASP B O 1
ATOM 3212 N N . TYR B 1 79 ? -17.609 -18.594 -4.059 1 97.81 79 TYR B N 1
ATOM 3213 C CA . TYR B 1 79 ? -17.25 -18.453 -2.648 1 97.81 79 TYR B CA 1
ATOM 3214 C C . TYR B 1 79 ? -15.867 -17.844 -2.486 1 97.81 79 TYR B C 1
ATOM 3216 O O . TYR B 1 79 ? -15.039 -17.922 -3.393 1 97.81 79 TYR B O 1
ATOM 3224 N N . MET B 1 80 ? -15.727 -17.203 -1.345 1 98.19 80 MET B N 1
ATOM 3225 C CA . MET B 1 80 ? -14.406 -16.828 -0.839 1 98.19 80 MET B CA 1
ATOM 3226 C C . MET B 1 80 ? -14.188 -17.375 0.565 1 98.19 80 MET B C 1
ATOM 3228 O O . MET B 1 80 ? -15.125 -17.844 1.212 1 98.19 80 MET B O 1
ATOM 3232 N N . TYR B 1 81 ? -12.992 -17.469 0.913 1 98.38 81 TYR B N 1
ATOM 3233 C CA . TYR B 1 81 ? -12.617 -17.906 2.252 1 98.38 81 TYR B CA 1
ATOM 3234 C C . TYR B 1 81 ? -12.164 -16.734 3.104 1 98.38 81 TYR B C 1
ATOM 3236 O O . TYR B 1 81 ? -11.453 -15.836 2.617 1 98.38 81 TYR B O 1
ATOM 3244 N N . VAL B 1 82 ? -12.562 -16.703 4.438 1 97.81 82 VAL B N 1
ATOM 3245 C CA . VAL B 1 82 ? -12.195 -15.578 5.297 1 97.81 82 VAL B CA 1
ATOM 3246 C C . VAL B 1 82 ? -11.812 -16.094 6.68 1 97.81 82 VAL B C 1
ATOM 3248 O O . VAL B 1 82 ? -12.477 -16.969 7.23 1 97.81 82 VAL B O 1
ATOM 3251 N N . MET B 1 83 ? -10.727 -15.586 7.16 1 96.69 83 MET B N 1
ATOM 3252 C CA . MET B 1 83 ? -10.242 -15.773 8.523 1 96.69 83 MET B CA 1
ATOM 3253 C C . MET B 1 83 ? -9.805 -14.445 9.141 1 96.69 83 MET B C 1
ATOM 3255 O O . MET B 1 83 ? -9.297 -13.578 8.438 1 96.69 83 MET B O 1
ATOM 3259 N N . ARG B 1 84 ? -9.945 -14.344 10.438 1 95.44 84 ARG B N 1
ATOM 3260 C CA . ARG B 1 84 ? -9.578 -13.102 11.117 1 95.44 84 ARG B CA 1
ATOM 3261 C C . ARG B 1 84 ? -8.656 -13.383 12.297 1 95.44 84 ARG B C 1
ATOM 3263 O O . ARG B 1 84 ? -8.641 -14.492 12.836 1 95.44 84 ARG B O 1
ATOM 3270 N N . CYS B 1 85 ? -7.859 -12.406 12.555 1 94.31 85 CYS B N 1
ATOM 3271 C CA . CYS B 1 85 ? -6.953 -12.43 13.695 1 94.31 85 CYS B CA 1
ATOM 3272 C C . CYS B 1 85 ? -7.004 -11.109 14.461 1 94.31 85 CYS B C 1
ATOM 3274 O O . CYS B 1 85 ? -6.766 -10.047 13.883 1 94.31 85 CYS B O 1
ATOM 3276 N N . THR B 1 86 ? -7.363 -11.258 15.734 1 86.81 86 THR B N 1
ATOM 3277 C CA . THR B 1 86 ? -7.309 -10.078 16.594 1 86.81 86 THR B CA 1
ATOM 3278 C C . THR B 1 86 ? -6.09 -10.141 17.516 1 86.81 86 THR B C 1
ATOM 3280 O O . THR B 1 86 ? -5.629 -11.219 17.875 1 86.81 86 THR B O 1
ATOM 3283 N N . GLN B 1 87 ? -5.5 -9.031 17.703 1 74.62 87 GLN B N 1
ATOM 3284 C CA . GLN B 1 87 ? -4.32 -8.945 18.562 1 74.62 87 GLN B CA 1
ATOM 3285 C C . GLN B 1 87 ? -4.574 -9.625 19.906 1 74.62 87 GLN B C 1
ATOM 3287 O O . GLN B 1 87 ? -3.658 -10.203 20.5 1 74.62 87 GLN B O 1
ATOM 3292 N N . GLU B 1 88 ? -5.738 -9.672 20.25 1 68.75 88 GLU B N 1
ATOM 3293 C CA . GLU B 1 88 ? -6.055 -10.266 21.547 1 68.75 88 GLU B CA 1
ATOM 3294 C C . GLU B 1 88 ? -6 -11.789 21.484 1 68.75 88 GLU B C 1
ATOM 3296 O O . GLU B 1 88 ? -5.656 -12.438 22.469 1 68.75 88 GLU B O 1
ATOM 3301 N N . GLU B 1 89 ? -6.293 -12.383 20.453 1 67.5 89 GLU B N 1
ATOM 3302 C CA . GLU B 1 89 ? -6.469 -13.836 20.359 1 67.5 89 GLU B CA 1
ATOM 3303 C C . GLU B 1 89 ? -5.16 -14.531 20 1 67.5 89 GLU B C 1
ATOM 3305 O O . GLU B 1 89 ? -5.008 -15.734 20.219 1 67.5 89 GLU B O 1
ATOM 3310 N N . GLY B 1 90 ? -4.145 -13.867 19.844 1 67.19 90 GLY B N 1
ATOM 3311 C CA . GLY B 1 90 ? -2.822 -14.414 19.578 1 67.19 90 GLY B CA 1
ATOM 3312 C C . GLY B 1 90 ? -2.75 -15.188 18.281 1 67.19 90 GLY B C 1
ATOM 3313 O O . GLY B 1 90 ? -1.692 -15.711 17.922 1 67.19 90 GLY B O 1
ATOM 3314 N N . GLY B 1 91 ? -3.916 -15.484 17.578 1 84.5 91 GLY B N 1
ATOM 3315 C CA . GLY B 1 91 ? -3.865 -16.25 16.344 1 84.5 91 GLY B CA 1
ATOM 3316 C C . GLY B 1 91 ? -5.113 -16.109 15.5 1 84.5 91 GLY B C 1
ATOM 3317 O O . GLY B 1 91 ? -6.047 -15.391 15.875 1 84.5 91 GLY B O 1
ATOM 3318 N N . PHE B 1 92 ? -5.004 -16.719 14.32 1 92.69 92 PHE B N 1
ATOM 3319 C CA . PHE B 1 92 ? -6.133 -16.641 13.398 1 92.69 92 PHE B CA 1
ATOM 3320 C C . PHE B 1 92 ? -7.254 -17.578 13.852 1 92.69 92 PHE B C 1
ATOM 3322 O O . PHE B 1 92 ? -6.996 -18.688 14.328 1 92.69 92 PHE B O 1
ATOM 3329 N N . SER B 1 93 ? -8.477 -17.125 13.75 1 85.38 93 SER B N 1
ATOM 3330 C CA . SER B 1 93 ? -9.672 -17.906 14.055 1 85.38 93 SER B CA 1
ATOM 3331 C C . SER B 1 93 ? -9.859 -19.047 13.062 1 85.38 93 SER B C 1
ATOM 3333 O O . SER B 1 93 ? -9.062 -19.203 12.133 1 85.38 93 SER B O 1
ATOM 3335 N N . ARG B 1 94 ? -10.953 -19.75 13.422 1 85.5 94 ARG B N 1
ATOM 3336 C CA . ARG B 1 94 ? -11.375 -20.719 12.422 1 85.5 94 ARG B CA 1
ATOM 3337 C C . ARG B 1 94 ? -11.945 -20.016 11.188 1 85.5 94 ARG B C 1
ATOM 3339 O O . ARG B 1 94 ? -12.797 -19.141 11.312 1 85.5 94 ARG B O 1
ATOM 3346 N N . GLY B 1 95 ? -11.453 -20.297 10.133 1 93.19 95 GLY B N 1
ATOM 3347 C CA . GLY B 1 95 ? -11.906 -19.719 8.875 1 93.19 95 GLY B CA 1
ATOM 3348 C C . GLY B 1 95 ? -13.258 -20.25 8.422 1 93.19 95 GLY B C 1
ATOM 3349 O O . GLY B 1 95 ? -13.742 -21.25 8.945 1 93.19 95 GLY B O 1
ATOM 3350 N N . GLU B 1 96 ? -13.859 -19.5 7.52 1 95.25 96 GLU B N 1
ATOM 3351 C CA . GLU B 1 96 ? -15.141 -19.906 6.957 1 95.25 96 GLU B CA 1
ATOM 3352 C C . GLU B 1 96 ? -15.242 -19.531 5.484 1 95.25 96 GLU B C 1
ATOM 3354 O O . GLU B 1 96 ? -14.594 -18.578 5.031 1 95.25 96 GLU B O 1
ATOM 3359 N N . LEU B 1 97 ? -16 -20.344 4.832 1 97.75 97 LEU B N 1
ATOM 3360 C CA . LEU B 1 97 ? -16.391 -19.969 3.475 1 97.75 97 LEU B CA 1
ATOM 3361 C C . LEU B 1 97 ? -17.531 -18.953 3.494 1 97.75 97 LEU B C 1
ATOM 3363 O O . LEU B 1 97 ? -18.453 -19.062 4.316 1 97.75 97 LEU B O 1
ATOM 3367 N N . ALA B 1 98 ? -17.422 -17.969 2.691 1 96.06 98 ALA B N 1
ATOM 3368 C CA . ALA B 1 98 ? -18.484 -16.984 2.469 1 96.06 98 ALA B CA 1
ATOM 3369 C C . ALA B 1 98 ? -18.766 -16.797 0.978 1 96.06 98 ALA B C 1
ATOM 3371 O O . ALA B 1 98 ? -17.891 -17.062 0.144 1 96.06 98 ALA B O 1
ATOM 3372 N N . ARG B 1 99 ? -20 -16.453 0.706 1 96.44 99 ARG B N 1
ATOM 3373 C CA . ARG B 1 99 ? -20.25 -16.109 -0.687 1 96.44 99 ARG B CA 1
ATOM 3374 C C . ARG B 1 99 ? -19.328 -14.992 -1.149 1 96.44 99 ARG B C 1
ATOM 3376 O O . ARG B 1 99 ? -19.031 -14.062 -0.39 1 96.44 99 ARG B O 1
ATOM 3383 N N . TYR B 1 100 ? -18.922 -15.133 -2.396 1 95.94 100 TYR B N 1
ATOM 3384 C CA . TYR B 1 100 ? -18.109 -14.047 -2.939 1 95.94 100 TYR B CA 1
ATOM 3385 C C . TYR B 1 100 ? -18.859 -12.727 -2.893 1 95.94 100 TYR B C 1
ATOM 3387 O O . TYR B 1 100 ? -20.031 -12.656 -3.275 1 95.94 100 TYR B O 1
ATOM 3395 N N . GLY B 1 101 ? -18.172 -11.664 -2.412 1 95.06 101 GLY B N 1
ATOM 3396 C CA . GLY B 1 101 ? -18.781 -10.352 -2.33 1 95.06 101 GLY B CA 1
ATOM 3397 C C . GLY B 1 101 ? -17.875 -9.305 -1.724 1 95.06 101 GLY B C 1
ATOM 3398 O O . GLY B 1 101 ? -16.734 -9.594 -1.362 1 95.06 101 GLY B O 1
ATOM 3399 N N . ASN B 1 102 ? -18.422 -8.156 -1.662 1 96.19 102 ASN B N 1
ATOM 3400 C CA . ASN B 1 102 ? -17.672 -7.047 -1.085 1 96.19 102 ASN B CA 1
ATOM 3401 C C . ASN B 1 102 ? -17.406 -7.262 0.403 1 96.19 102 ASN B C 1
ATOM 3403 O O . ASN B 1 102 ? -18.172 -7.953 1.079 1 96.19 102 ASN B O 1
ATOM 3407 N N . ILE B 1 103 ? -16.344 -6.672 0.828 1 96.19 103 ILE B N 1
ATOM 3408 C CA . ILE B 1 103 ? -16.016 -6.734 2.248 1 96.19 103 ILE B CA 1
ATOM 3409 C C . ILE B 1 103 ? -16.172 -5.348 2.873 1 96.19 103 ILE B C 1
ATOM 3411 O O . ILE B 1 103 ? -16.156 -4.336 2.172 1 96.19 103 ILE B O 1
ATOM 3415 N N . GLU B 1 104 ? -16.297 -5.367 4.188 1 95.69 104 GLU B N 1
ATOM 3416 C CA . GLU B 1 104 ? -16.422 -4.129 4.945 1 95.69 104 GLU B CA 1
ATOM 3417 C C . GLU B 1 104 ? -15.125 -3.799 5.684 1 95.69 104 GLU B C 1
ATOM 3419 O O . GLU B 1 104 ? -14.555 -4.656 6.363 1 95.69 104 GLU B O 1
ATOM 3424 N N . LEU B 1 105 ? -14.672 -2.564 5.547 1 97.25 105 LEU B N 1
ATOM 3425 C CA . LEU B 1 105 ? -13.484 -2.076 6.23 1 97.25 105 LEU B CA 1
ATOM 3426 C C . LEU B 1 105 ? -13.711 -0.676 6.793 1 97.25 105 LEU B C 1
ATOM 3428 O O . LEU B 1 105 ? -14.375 0.15 6.156 1 97.25 105 LEU B O 1
ATOM 3432 N N . SER B 1 106 ? -13.172 -0.523 7.934 1 97.38 106 SER B N 1
ATOM 3433 C CA . SER B 1 106 ? -13.102 0.859 8.398 1 97.38 106 SER B CA 1
ATOM 3434 C C . SER B 1 106 ? -12.297 1.723 7.43 1 97.38 106 SER B C 1
ATOM 3436 O O . SER B 1 106 ? -11.258 1.29 6.922 1 97.38 106 SER B O 1
ATOM 3438 N N . PRO B 1 107 ? -12.758 2.963 7.211 1 97.31 107 PRO B N 1
ATOM 3439 C CA . PRO B 1 107 ? -11.922 3.861 6.41 1 97.31 107 PRO B CA 1
ATOM 3440 C C . PRO B 1 107 ? -10.539 4.086 7.027 1 97.31 107 PRO B C 1
ATOM 3442 O O . PRO B 1 107 ? -9.609 4.488 6.328 1 97.31 107 PRO B O 1
ATOM 3445 N N . SER B 1 108 ? -10.383 3.775 8.305 1 97.81 108 SER B N 1
ATOM 3446 C CA . SER B 1 108 ? -9.117 3.994 9 1 97.81 108 SER B CA 1
ATOM 3447 C C . SER B 1 108 ? -8.328 2.693 9.141 1 97.81 108 SER B C 1
ATOM 3449 O O . SER B 1 108 ? -7.398 2.609 9.938 1 97.81 108 SER B O 1
ATOM 3451 N N . SER B 1 109 ? -8.703 1.671 8.398 1 98.38 109 SER B N 1
ATOM 3452 C CA . SER B 1 109 ? -8 0.396 8.516 1 98.38 109 SER B CA 1
ATOM 3453 C C . SER B 1 109 ? -6.527 0.54 8.133 1 98.38 109 SER B C 1
ATOM 3455 O O . SER B 1 109 ? -6.176 1.378 7.301 1 98.38 109 SER B O 1
ATOM 3457 N N . GLY B 1 110 ? -5.715 -0.298 8.688 1 98.38 110 GLY B N 1
ATOM 3458 C CA . GLY B 1 110 ? -4.281 -0.266 8.453 1 98.38 110 GLY B CA 1
ATOM 3459 C C . GLY B 1 110 ? -3.91 -0.441 6.992 1 98.38 110 GLY B C 1
ATOM 3460 O O . GLY B 1 110 ? -2.973 0.193 6.504 1 98.38 110 GLY B O 1
ATOM 3461 N N . VAL B 1 111 ? -4.633 -1.256 6.312 1 98.81 111 VAL B N 1
ATOM 3462 C CA . VAL B 1 111 ? -4.316 -1.52 4.914 1 98.81 111 VAL B CA 1
ATOM 3463 C C . VAL B 1 111 ? -4.633 -0.288 4.07 1 98.81 111 VAL B C 1
ATOM 3465 O O . VAL B 1 111 ? -3.9 0.038 3.133 1 98.81 111 VAL B O 1
ATOM 3468 N N . LEU B 1 112 ? -5.664 0.473 4.383 1 98.81 112 LEU B N 1
ATOM 3469 C CA . LEU B 1 112 ? -6.098 1.592 3.553 1 98.81 112 LEU B CA 1
ATOM 3470 C C . LEU B 1 112 ? -5.25 2.83 3.826 1 98.81 112 LEU B C 1
ATOM 3472 O O . LEU B 1 112 ? -5.184 3.736 2.992 1 98.81 112 LEU B O 1
ATOM 3476 N N . ASN B 1 113 ? -4.641 2.861 4.977 1 98.44 113 ASN B N 1
ATOM 3477 C CA . ASN B 1 113 ? -3.943 4.082 5.371 1 98.44 113 ASN B CA 1
ATOM 3478 C C . ASN B 1 113 ? -2.428 3.898 5.324 1 98.44 113 ASN B C 1
ATOM 3480 O O . ASN B 1 113 ? -1.691 4.855 5.078 1 98.44 113 ASN B O 1
ATOM 3484 N N . TYR B 1 114 ? -1.991 2.65 5.477 1 98.19 114 TYR B N 1
ATOM 3485 C CA . TYR B 1 114 ? -0.549 2.484 5.617 1 98.19 114 TYR B CA 1
ATOM 3486 C C . TYR B 1 114 ? -0.049 1.324 4.766 1 98.19 114 TYR B C 1
ATOM 3488 O O . TYR B 1 114 ? 1.138 0.988 4.797 1 98.19 114 TYR B O 1
ATOM 3496 N N . GLY B 1 115 ? -0.897 0.684 4.027 1 98.5 115 GLY B N 1
ATOM 3497 C CA . GLY B 1 115 ? -0.492 -0.321 3.059 1 98.5 115 GLY B CA 1
ATOM 3498 C C . GLY B 1 115 ? -0.062 -1.628 3.697 1 98.5 115 GLY B C 1
ATOM 3499 O O . GLY B 1 115 ? 0.765 -2.354 3.141 1 98.5 115 GLY B O 1
ATOM 3500 N N . GLN B 1 116 ? -0.59 -1.909 4.844 1 98.44 116 GLN B N 1
ATOM 3501 C CA . GLN B 1 116 ? -0.261 -3.188 5.465 1 98.44 116 GLN B CA 1
ATOM 3502 C C . GLN B 1 116 ? -1.007 -4.336 4.789 1 98.44 116 GLN B C 1
ATOM 3504 O O . GLN B 1 116 ? -2.051 -4.777 5.273 1 98.44 116 GLN B O 1
ATOM 3509 N N . GLY B 1 117 ? -0.412 -4.848 3.76 1 98.81 117 GLY B N 1
ATOM 3510 C CA . GLY B 1 117 ? -1.047 -5.895 2.971 1 98.81 117 GLY B CA 1
ATOM 3511 C C . GLY B 1 117 ? -0.053 -6.793 2.262 1 98.81 117 GLY B C 1
ATOM 3512 O O . GLY B 1 117 ? 0.979 -6.324 1.776 1 98.81 117 GLY B O 1
ATOM 3513 N N . LEU B 1 118 ? -0.368 -8.055 2.264 1 98.88 118 LEU B N 1
ATOM 3514 C CA . LEU B 1 118 ? 0.346 -9.094 1.538 1 98.88 118 LEU B CA 1
ATOM 3515 C C . LEU B 1 118 ? -0.605 -9.891 0.649 1 98.88 118 LEU B C 1
ATOM 3517 O O . LEU B 1 118 ? -1.801 -9.977 0.936 1 98.88 118 LEU B O 1
ATOM 3521 N N . PHE B 1 119 ? -0.053 -10.43 -0.383 1 98.56 119 PHE B N 1
ATOM 3522 C CA . PHE B 1 119 ? -0.869 -11.336 -1.188 1 98.56 119 PHE B CA 1
ATOM 3523 C C . PHE B 1 119 ? -0.026 -12.477 -1.745 1 98.56 119 PHE B C 1
ATOM 3525 O O . PHE B 1 119 ? 1.202 -12.453 -1.645 1 98.56 119 PHE B O 1
ATOM 3532 N N . GLU B 1 120 ? -0.637 -13.477 -2.178 1 98.12 120 GLU B N 1
ATOM 3533 C CA . GLU B 1 120 ? -0.074 -14.594 -2.936 1 98.12 120 GLU B CA 1
ATOM 3534 C C . GLU B 1 120 ? -0.885 -14.867 -4.199 1 98.12 120 GLU B C 1
ATOM 3536 O O . GLU B 1 120 ? -1.917 -14.234 -4.43 1 98.12 120 GLU B O 1
ATOM 3541 N N . GLY B 1 121 ? -0.383 -15.703 -5.008 1 96.12 121 GLY B N 1
ATOM 3542 C CA . GLY B 1 121 ? -1.032 -16.188 -6.215 1 96.12 121 GLY B CA 1
ATOM 3543 C C . GLY B 1 121 ? -0.685 -17.625 -6.539 1 96.12 121 GLY B C 1
ATOM 3544 O O . GLY B 1 121 ? 0.49 -18 -6.539 1 96.12 121 GLY B O 1
ATOM 3545 N N . LEU B 1 122 ? -1.676 -18.344 -6.73 1 95.69 122 LEU B N 1
ATOM 3546 C CA . LEU B 1 122 ? -1.449 -19.719 -7.168 1 95.69 122 LEU B CA 1
ATOM 3547 C C . LEU B 1 122 ? -2.611 -20.219 -8.023 1 95.69 122 LEU B C 1
ATOM 3549 O O . LEU B 1 122 ? -3.623 -19.531 -8.164 1 95.69 122 LEU B O 1
ATOM 3553 N N . LYS B 1 123 ? -2.42 -21.328 -8.625 1 94.62 123 LYS B N 1
ATOM 3554 C CA . LYS B 1 123 ? -3.402 -21.844 -9.57 1 94.62 123 LYS B CA 1
ATOM 3555 C C . LYS B 1 123 ? -3.793 -23.281 -9.227 1 94.62 123 LYS B C 1
ATOM 3557 O O . LYS B 1 123 ? -2.953 -24.078 -8.789 1 94.62 123 LYS B O 1
ATOM 3562 N N . ALA B 1 124 ? -5.027 -23.578 -9.445 1 96.88 124 ALA B N 1
ATOM 3563 C CA . ALA B 1 124 ? -5.551 -24.938 -9.359 1 96.88 124 ALA B CA 1
ATOM 3564 C C . ALA B 1 124 ? -5.941 -25.453 -10.742 1 96.88 124 ALA B C 1
ATOM 3566 O O . ALA B 1 124 ? -6.562 -24.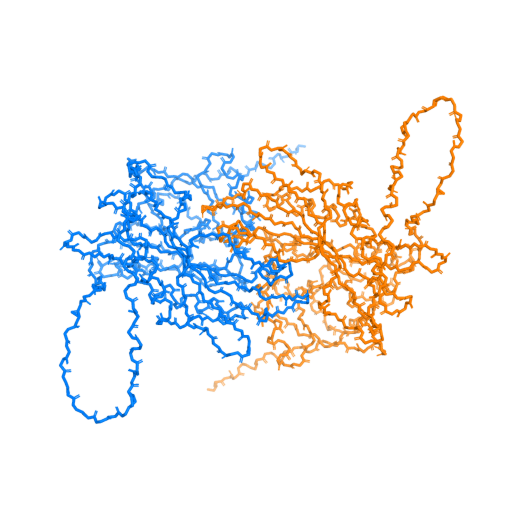734 -11.531 1 96.88 124 ALA B O 1
ATOM 3567 N N . TYR B 1 125 ? -5.57 -26.703 -10.977 1 94.38 125 TYR B N 1
ATOM 3568 C CA . TYR B 1 125 ? -5.855 -27.359 -12.242 1 94.38 125 TYR B CA 1
ATOM 3569 C C . TYR B 1 125 ? -6.648 -28.641 -12.016 1 94.38 125 TYR B C 1
ATOM 3571 O O . TYR B 1 125 ? -6.492 -29.312 -10.984 1 94.38 125 TYR B O 1
ATOM 3579 N N . ARG B 1 126 ? -7.441 -28.922 -13.031 1 93.19 126 ARG B N 1
ATOM 3580 C CA . ARG B 1 126 ? -8.016 -30.266 -13.016 1 93.19 126 ARG B CA 1
ATOM 3581 C C . ARG B 1 126 ? -6.957 -31.312 -13.281 1 93.19 126 ARG B C 1
ATOM 3583 O O . ARG B 1 126 ? -6.094 -31.141 -14.148 1 93.19 126 ARG B O 1
ATOM 3590 N N . ARG B 1 127 ? -7.098 -32.344 -12.516 1 90.25 127 ARG B N 1
ATOM 3591 C CA . ARG B 1 127 ? -6.141 -33.438 -12.719 1 90.25 127 ARG B CA 1
ATOM 3592 C C . ARG B 1 127 ? -6.355 -34.125 -14.07 1 90.25 127 ARG B C 1
ATOM 3594 O O . ARG B 1 127 ? -7.496 -34.312 -14.5 1 90.25 127 ARG B O 1
ATOM 3601 N N . ALA B 1 128 ? -5.277 -34.562 -14.672 1 85.12 128 ALA B N 1
ATOM 3602 C CA . ALA B 1 128 ? -5.336 -35.25 -15.969 1 85.12 128 ALA B CA 1
ATOM 3603 C C . ALA B 1 128 ? -5.773 -36.688 -15.82 1 85.12 128 ALA B C 1
ATOM 3605 O O . ALA B 1 128 ? -6.465 -37.25 -16.688 1 85.12 128 ALA B O 1
ATOM 3606 N N . ASP B 1 129 ? -5.391 -37.312 -14.867 1 85.38 129 ASP B N 1
ATOM 3607 C CA . ASP B 1 129 ? -5.535 -38.781 -14.742 1 85.38 129 ASP B CA 1
ATOM 3608 C C . ASP B 1 129 ? -6.676 -39.125 -13.789 1 85.38 129 ASP B C 1
ATOM 3610 O O . ASP B 1 129 ? -6.684 -40.219 -13.203 1 85.38 129 ASP B O 1
ATOM 3614 N N . GLY B 1 130 ? -7.629 -38.344 -13.555 1 79.62 130 GLY B N 1
ATOM 3615 C CA . GLY B 1 130 ? -8.719 -38.688 -12.664 1 79.62 130 GLY B CA 1
ATOM 3616 C C . GLY B 1 130 ? -9.383 -37.5 -12.016 1 79.62 130 GLY B C 1
ATOM 3617 O O . GLY B 1 130 ? -9.117 -36.344 -12.391 1 79.62 130 GLY B O 1
ATOM 3618 N N . PRO B 1 131 ? -10.289 -37.875 -11.07 1 85.5 131 PRO B N 1
ATOM 3619 C CA . PRO B 1 131 ? -10.984 -36.812 -10.367 1 85.5 131 PRO B CA 1
ATOM 3620 C C . PRO B 1 131 ? -10.078 -36.062 -9.398 1 85.5 131 PRO B C 1
ATOM 3622 O O . PRO B 1 131 ? -9.125 -36.625 -8.859 1 85.5 131 PRO B O 1
ATOM 3625 N N . GLY B 1 132 ? -10.281 -34.812 -9.359 1 90.94 132 GLY B N 1
ATOM 3626 C CA . GLY B 1 132 ? -9.555 -34.031 -8.383 1 90.94 132 GLY B CA 1
ATOM 3627 C C . GLY B 1 132 ? -8.836 -32.844 -9 1 90.94 132 GLY B C 1
ATOM 3628 O O . GLY B 1 132 ? -9.023 -32.531 -10.18 1 90.94 132 GLY B O 1
ATOM 3629 N N . TYR B 1 133 ? -8.148 -32.125 -8.125 1 95.06 133 TYR B N 1
ATOM 3630 C CA . TYR B 1 133 ? -7.473 -30.875 -8.516 1 95.06 133 TYR B CA 1
ATOM 3631 C C . TYR B 1 133 ? -6.023 -30.875 -8.047 1 95.06 133 TYR B C 1
ATOM 3633 O O . TYR B 1 133 ? -5.68 -31.547 -7.07 1 95.06 133 TYR B O 1
ATOM 3641 N N . THR B 1 134 ? -5.195 -30.188 -8.812 1 94.38 134 THR B N 1
ATOM 3642 C CA . THR B 1 134 ? -3.783 -30.078 -8.469 1 94.38 134 THR B CA 1
ATOM 3643 C C . THR B 1 134 ? -3.418 -28.641 -8.125 1 94.38 134 THR B C 1
ATOM 3645 O O . THR B 1 134 ? -3.879 -27.703 -8.781 1 94.38 134 THR B O 1
ATOM 3648 N N . LEU B 1 135 ? -2.699 -28.516 -7.035 1 94.69 135 LEU B N 1
ATOM 3649 C CA . LEU B 1 135 ? -2.092 -27.25 -6.605 1 94.69 135 LEU B CA 1
ATOM 3650 C C . LEU B 1 135 ? -0.571 -27.344 -6.645 1 94.69 135 LEU B C 1
ATOM 3652 O O . LEU B 1 135 ? 0.002 -28.375 -6.293 1 94.69 135 LEU B O 1
ATOM 3656 N N . PHE B 1 136 ? 0.035 -26.297 -7.066 1 91.5 136 PHE B N 1
ATOM 3657 C CA . PHE B 1 136 ? 1.49 -26.281 -7.164 1 91.5 136 PHE B CA 1
ATOM 3658 C C . PHE B 1 136 ? 2.111 -25.688 -5.906 1 91.5 136 PHE B C 1
ATOM 3660 O O . PHE B 1 136 ? 2.191 -24.469 -5.77 1 91.5 136 PHE B O 1
ATOM 3667 N N . ARG B 1 137 ? 2.58 -26.375 -4.996 1 93.38 137 ARG B N 1
ATOM 3668 C CA . ARG B 1 137 ? 3.379 -26.109 -3.805 1 93.38 137 ARG B CA 1
ATOM 3669 C C . ARG B 1 137 ? 2.76 -25 -2.967 1 93.38 137 ARG B C 1
ATOM 3671 O O . ARG B 1 137 ? 3.434 -24.031 -2.615 1 93.38 137 ARG B O 1
ATOM 3678 N N . PRO B 1 138 ? 1.505 -25.188 -2.57 1 97.5 138 PRO B N 1
ATOM 3679 C CA . PRO B 1 138 ? 0.858 -24.156 -1.764 1 97.5 138 PRO B CA 1
ATOM 3680 C C . PRO B 1 138 ? 1.566 -23.906 -0.432 1 97.5 138 PRO B C 1
ATOM 3682 O O . PRO B 1 138 ? 1.466 -22.812 0.136 1 97.5 138 PRO B O 1
ATOM 3685 N N . GLU B 1 139 ? 2.336 -24.859 0.075 1 97.88 139 GLU B N 1
ATOM 3686 C CA . GLU B 1 139 ? 3.082 -24.703 1.32 1 97.88 139 GLU B CA 1
ATOM 3687 C C . GLU B 1 139 ? 4.168 -23.641 1.182 1 97.88 139 GLU B C 1
ATOM 3689 O O . GLU B 1 139 ? 4.488 -22.953 2.146 1 97.88 139 GLU B O 1
ATOM 3694 N N . GLU B 1 140 ? 4.742 -23.562 -0.036 1 96.75 140 GLU B N 1
ATOM 3695 C CA . GLU B 1 140 ? 5.766 -22.547 -0.278 1 96.75 140 GLU B CA 1
ATOM 3696 C C . GLU B 1 140 ? 5.164 -21.141 -0.302 1 96.75 140 GLU B C 1
ATOM 3698 O O . GLU B 1 140 ? 5.789 -20.188 0.16 1 96.75 140 GLU B O 1
ATOM 3703 N N . ASN B 1 141 ? 3.965 -21.047 -0.864 1 97.81 141 ASN B N 1
ATOM 3704 C CA . ASN B 1 141 ? 3.25 -19.781 -0.771 1 97.81 141 ASN B CA 1
ATOM 3705 C C . ASN B 1 141 ? 3.002 -19.375 0.682 1 97.81 141 ASN B C 1
ATOM 3707 O O . ASN B 1 141 ? 3.176 -18.219 1.049 1 97.81 141 ASN B O 1
ATOM 3711 N N . ALA B 1 142 ? 2.637 -20.359 1.462 1 98.62 142 ALA B N 1
ATOM 3712 C CA . ALA B 1 142 ? 2.371 -20.125 2.877 1 98.62 142 ALA B CA 1
ATOM 3713 C C . ALA B 1 142 ? 3.623 -19.609 3.592 1 98.62 142 ALA B C 1
ATOM 3715 O O . ALA B 1 142 ? 3.564 -18.641 4.344 1 98.62 142 ALA B O 1
ATOM 3716 N N . ARG B 1 143 ? 4.676 -20.234 3.361 1 98.12 143 ARG B N 1
ATOM 3717 C CA . ARG B 1 143 ? 5.934 -19.859 4.004 1 98.12 143 ARG B CA 1
ATOM 3718 C C . ARG B 1 143 ? 6.391 -18.484 3.557 1 98.12 143 ARG B C 1
ATOM 3720 O O . ARG B 1 143 ? 6.91 -17.703 4.359 1 98.12 143 ARG B O 1
ATOM 3727 N N . ARG B 1 144 ? 6.234 -18.25 2.297 1 97.38 144 ARG B N 1
ATOM 3728 C CA . ARG B 1 144 ? 6.594 -16.922 1.796 1 97.38 144 ARG B CA 1
ATOM 3729 C C . ARG B 1 144 ? 5.734 -15.836 2.445 1 97.38 144 ARG B C 1
ATOM 3731 O O . ARG B 1 144 ? 6.234 -14.766 2.789 1 97.38 144 ARG B O 1
ATOM 3738 N N . MET B 1 145 ? 4.477 -16.125 2.6 1 98.44 145 MET B N 1
ATOM 3739 C CA . MET B 1 145 ? 3.617 -15.164 3.273 1 98.44 145 MET B CA 1
ATOM 3740 C C . MET B 1 145 ? 4.055 -14.961 4.723 1 98.44 145 MET B C 1
ATOM 3742 O O . MET B 1 145 ? 4.047 -13.836 5.227 1 98.44 145 MET B O 1
ATOM 3746 N N . GLN B 1 146 ? 4.418 -16.016 5.375 1 98.12 146 GLN B N 1
ATOM 3747 C CA . GLN B 1 146 ? 4.898 -15.914 6.746 1 98.12 146 GLN B CA 1
ATOM 3748 C C . GLN B 1 146 ? 6.133 -15.016 6.832 1 98.12 146 GLN B C 1
ATOM 3750 O O . GLN B 1 146 ? 6.238 -14.18 7.73 1 98.12 146 GLN B O 1
ATOM 3755 N N . HIS B 1 147 ? 7.004 -15.227 5.914 1 97.44 147 HIS B N 1
ATOM 3756 C CA . HIS B 1 147 ? 8.203 -14.398 5.875 1 97.44 147 HIS B CA 1
ATOM 3757 C C . HIS B 1 147 ? 7.852 -12.93 5.664 1 97.44 147 HIS B C 1
ATOM 3759 O O . HIS B 1 147 ? 8.367 -12.055 6.363 1 97.44 147 HIS B O 1
ATOM 3765 N N . GLY B 1 148 ? 7.031 -12.695 4.703 1 98.12 148 GLY B N 1
ATOM 3766 C CA . GLY B 1 148 ? 6.594 -11.328 4.445 1 98.12 148 GLY B CA 1
ATOM 3767 C C . GLY B 1 148 ? 5.871 -10.703 5.621 1 98.12 148 GLY B C 1
ATOM 3768 O O . GLY B 1 148 ? 6.059 -9.523 5.918 1 98.12 148 GLY B O 1
ATOM 3769 N N . ALA B 1 149 ? 5.039 -11.492 6.238 1 98.06 149 ALA B N 1
ATOM 3770 C CA . ALA B 1 149 ? 4.297 -11.008 7.398 1 98.06 149 ALA B CA 1
ATOM 3771 C C . ALA B 1 149 ? 5.246 -10.562 8.508 1 98.06 149 ALA B C 1
ATOM 3773 O O . ALA B 1 149 ? 5.031 -9.531 9.148 1 98.06 149 ALA B O 1
ATOM 3774 N N . GLY B 1 150 ? 6.234 -11.312 8.75 1 97.38 150 GLY B N 1
ATOM 3775 C CA . GLY B 1 150 ? 7.238 -10.906 9.719 1 97.38 150 GLY B CA 1
ATOM 3776 C C . GLY B 1 150 ? 7.863 -9.555 9.398 1 97.38 150 GLY B C 1
ATOM 3777 O O . GLY B 1 150 ? 7.961 -8.688 10.273 1 97.38 150 GLY B O 1
ATOM 3778 N N . ARG B 1 151 ? 8.227 -9.344 8.164 1 97 151 ARG B N 1
ATOM 3779 C CA . ARG B 1 151 ? 8.852 -8.109 7.711 1 97 151 ARG B CA 1
ATOM 3780 C C . ARG B 1 151 ? 7.883 -6.934 7.82 1 97 151 ARG B C 1
ATOM 3782 O O . ARG B 1 151 ? 8.297 -5.801 8.078 1 97 151 ARG B O 1
ATOM 3789 N N . MET B 1 152 ? 6.605 -7.211 7.691 1 97.69 152 MET B N 1
ATOM 3790 C CA . MET B 1 152 ? 5.59 -6.16 7.664 1 97.69 152 MET B CA 1
ATOM 3791 C C . MET B 1 152 ? 4.91 -6.027 9.023 1 97.69 152 MET B C 1
ATOM 3793 O O . MET B 1 152 ? 3.881 -5.363 9.141 1 97.69 152 MET B O 1
ATOM 3797 N N . CYS B 1 153 ? 5.441 -6.711 10.047 1 96.75 153 CYS B N 1
ATOM 3798 C CA . CYS B 1 153 ? 4.918 -6.672 11.406 1 96.75 153 CYS B CA 1
ATOM 3799 C C . CYS B 1 153 ? 3.457 -7.109 11.445 1 96.75 153 CYS B C 1
ATOM 3801 O O . CYS B 1 153 ? 2.613 -6.43 12.031 1 96.75 153 CYS B O 1
ATOM 3803 N N . MET B 1 154 ? 3.172 -8.203 10.844 1 96.94 154 MET B N 1
ATOM 3804 C CA . MET B 1 154 ? 1.846 -8.812 10.797 1 96.94 154 MET B CA 1
ATOM 3805 C C . MET B 1 154 ? 1.884 -10.242 11.328 1 96.94 154 MET B C 1
ATOM 3807 O O . MET B 1 154 ? 2.898 -10.93 11.195 1 96.94 154 MET B O 1
ATOM 3811 N N . PRO B 1 155 ? 0.763 -10.656 11.891 1 96.56 155 PRO B N 1
ATOM 3812 C CA . PRO B 1 155 ? 0.625 -12.102 12.039 1 96.56 155 PRO B CA 1
ATOM 3813 C C . PRO B 1 155 ? 0.328 -12.812 10.719 1 96.56 155 PRO B C 1
ATOM 3815 O O . PRO B 1 155 ? -0.004 -12.156 9.727 1 96.56 155 PRO B O 1
ATOM 3818 N N . SER B 1 156 ? 0.531 -14.094 10.703 1 96.56 156 SER B N 1
ATOM 3819 C CA . SER B 1 156 ? 0.22 -14.875 9.516 1 96.56 156 SER B CA 1
ATOM 3820 C C . SER B 1 156 ? -0.437 -16.203 9.875 1 96.56 156 SER B C 1
ATOM 3822 O O . SER B 1 156 ? -0.197 -16.75 10.961 1 96.56 156 SER B O 1
ATOM 3824 N N . PRO B 1 157 ? -1.283 -16.703 9 1 97.44 157 PRO B N 1
ATOM 3825 C CA . PRO B 1 157 ? -1.725 -18.078 9.211 1 97.44 157 PRO B CA 1
ATOM 3826 C C . PRO B 1 157 ? -0.566 -19.078 9.219 1 97.44 157 PRO B C 1
ATOM 3828 O O . PRO B 1 157 ? 0.474 -18.828 8.609 1 97.44 157 PRO B O 1
ATOM 3831 N N . SER B 1 158 ? -0.796 -20.172 9.961 1 96.81 158 SER B N 1
ATOM 3832 C CA . SER B 1 158 ? 0.151 -21.266 9.836 1 96.81 158 SER B CA 1
ATOM 3833 C C . SER B 1 158 ? 0.123 -21.859 8.438 1 96.81 158 SER B C 1
ATOM 3835 O O . SER B 1 158 ? -0.799 -21.609 7.66 1 96.81 158 SER B O 1
ATOM 3837 N N . VAL B 1 159 ? 1.162 -22.672 8.148 1 98.19 159 VAL B N 1
ATOM 3838 C CA . VAL B 1 159 ? 1.201 -23.359 6.852 1 98.19 159 VAL B CA 1
ATOM 3839 C C . VAL B 1 159 ? -0.04 -24.219 6.688 1 98.19 159 VAL B C 1
ATOM 3841 O O . VAL B 1 159 ? -0.671 -24.219 5.625 1 98.19 159 VAL B O 1
ATOM 3844 N N . GLU B 1 160 ? -0.444 -24.891 7.742 1 97.44 160 GLU B N 1
ATOM 3845 C CA . GLU B 1 160 ? -1.604 -25.781 7.711 1 97.44 160 GLU B CA 1
ATOM 3846 C C . GLU B 1 160 ? -2.891 -24.984 7.473 1 97.44 160 GLU B C 1
ATOM 3848 O O . GLU B 1 160 ? -3.734 -25.391 6.672 1 97.44 160 GLU B O 1
ATOM 3853 N N . GLN B 1 161 ? -3.037 -23.891 8.148 1 97.38 161 GLN B N 1
ATOM 3854 C CA . GLN B 1 161 ? -4.219 -23.047 7.988 1 97.38 161 GLN B CA 1
ATOM 3855 C C . GLN B 1 161 ? -4.316 -22.516 6.562 1 97.38 161 GLN B C 1
ATOM 3857 O O . GLN B 1 161 ? -5.395 -22.5 5.969 1 97.38 161 GLN B O 1
ATOM 3862 N N . PHE B 1 162 ? -3.188 -22.078 6.082 1 98.56 162 PHE B N 1
ATOM 3863 C CA . PHE B 1 162 ? -3.131 -21.531 4.73 1 98.56 162 PHE B CA 1
AT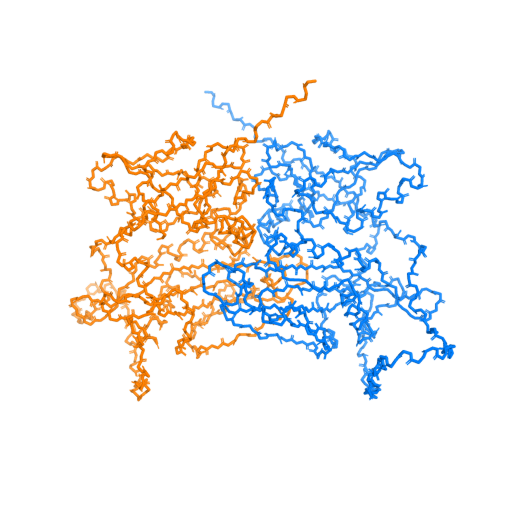OM 3864 C C . PHE B 1 162 ? -3.527 -22.594 3.703 1 98.56 162 PHE B C 1
ATOM 3866 O O . PHE B 1 162 ? -4.402 -22.344 2.869 1 98.56 162 PHE B O 1
ATOM 3873 N N . VAL B 1 163 ? -2.904 -23.703 3.777 1 98.56 163 VAL B N 1
ATOM 3874 C CA . VAL B 1 163 ? -3.141 -24.781 2.812 1 98.56 163 VAL B CA 1
ATOM 3875 C C . VAL B 1 163 ? -4.59 -25.25 2.914 1 98.56 163 VAL B C 1
ATOM 3877 O O . VAL B 1 163 ? -5.238 -25.5 1.896 1 98.56 163 VAL B O 1
ATOM 3880 N N . HIS B 1 164 ? -5.055 -25.359 4.102 1 98.19 164 HIS B N 1
ATOM 3881 C CA . HIS B 1 164 ? -6.449 -25.75 4.301 1 98.19 164 HIS B CA 1
ATOM 3882 C C . HIS B 1 164 ? -7.391 -24.75 3.637 1 98.19 164 HIS B C 1
ATOM 3884 O O . HIS B 1 164 ? -8.336 -25.141 2.953 1 98.19 164 HIS B O 1
ATOM 3890 N N . ALA B 1 165 ? -7.145 -23.5 3.861 1 98.62 165 ALA B N 1
ATOM 3891 C CA . ALA B 1 165 ? -7.973 -22.453 3.277 1 98.62 165 ALA B CA 1
ATOM 3892 C C . ALA B 1 165 ? -7.965 -22.531 1.753 1 98.62 165 ALA B C 1
ATOM 3894 O O . ALA B 1 165 ? -9.008 -22.391 1.112 1 98.62 165 ALA B O 1
ATOM 3895 N N . VAL B 1 166 ? -6.797 -22.75 1.19 1 98.69 166 VAL B N 1
ATOM 3896 C CA . VAL B 1 166 ? -6.656 -22.859 -0.258 1 98.69 166 VAL B CA 1
ATOM 3897 C C . VAL B 1 166 ? -7.488 -24.031 -0.768 1 98.69 166 VAL B C 1
ATOM 3899 O O . VAL B 1 166 ? -8.266 -23.891 -1.718 1 98.69 166 VAL B O 1
ATOM 3902 N N . LYS B 1 167 ? -7.379 -25.156 -0.158 1 98.31 167 LYS B N 1
ATOM 3903 C CA . LYS B 1 167 ? -8.109 -26.344 -0.567 1 98.31 167 LYS B CA 1
ATOM 3904 C C . LYS B 1 167 ? -9.617 -26.125 -0.475 1 98.31 167 LYS B C 1
ATOM 3906 O O . LYS B 1 167 ? -10.359 -26.469 -1.401 1 98.31 167 LYS B O 1
ATOM 3911 N N . GLN B 1 168 ? -10.039 -25.531 0.62 1 98.25 168 GLN B N 1
ATOM 3912 C CA . GLN B 1 168 ? -11.469 -25.281 0.8 1 98.25 168 GLN B CA 1
ATOM 3913 C C . GLN B 1 168 ? -12 -24.328 -0.28 1 98.25 168 GLN B C 1
ATOM 3915 O O . GLN B 1 168 ? -13.109 -24.516 -0.775 1 98.25 168 GLN B O 1
ATOM 3920 N N . THR B 1 169 ? -11.211 -23.391 -0.587 1 98.56 169 THR B N 1
ATOM 3921 C CA . THR B 1 169 ? -11.633 -22.438 -1.599 1 98.56 169 THR B CA 1
ATOM 3922 C C . THR B 1 169 ? -11.766 -23.109 -2.963 1 98.56 169 THR B C 1
ATOM 3924 O O . THR B 1 169 ? -12.734 -22.859 -3.688 1 98.56 169 THR B O 1
ATOM 3927 N N . VAL B 1 170 ? -10.789 -23.922 -3.33 1 98.19 170 VAL B N 1
ATOM 3928 C CA . VAL B 1 170 ? -10.828 -24.641 -4.602 1 98.19 170 VAL B CA 1
ATOM 3929 C C . VAL B 1 170 ? -12.07 -25.531 -4.656 1 98.19 170 VAL B C 1
ATOM 3931 O O . VAL B 1 170 ? -12.828 -25.484 -5.629 1 98.19 170 VAL B O 1
ATOM 3934 N N . LEU B 1 171 ? -12.297 -26.266 -3.615 1 97.5 171 LEU B N 1
ATOM 3935 C CA . LEU B 1 171 ? -13.406 -27.219 -3.592 1 97.5 171 LEU B CA 1
ATOM 3936 C C . LEU B 1 171 ? -14.75 -26.484 -3.652 1 97.5 171 LEU B C 1
ATOM 3938 O O . LEU B 1 171 ? -15.68 -26.953 -4.312 1 97.5 171 LEU B O 1
ATOM 3942 N N . ALA B 1 172 ? -14.852 -25.375 -3 1 97.75 172 ALA B N 1
ATOM 3943 C CA . ALA B 1 172 ? -16.094 -24.609 -2.973 1 97.75 172 ALA B CA 1
ATOM 3944 C C . ALA B 1 172 ? -16.359 -23.953 -4.324 1 97.75 172 ALA B C 1
ATOM 3946 O O . ALA B 1 172 ? -17.469 -23.5 -4.598 1 97.75 172 ALA B O 1
ATOM 3947 N N . ASN B 1 173 ? -15.312 -23.828 -5.105 1 97.44 173 ASN B N 1
ATOM 3948 C CA . ASN B 1 173 ? -15.43 -23.219 -6.422 1 97.44 173 ASN B CA 1
ATOM 3949 C C . ASN B 1 173 ? -15.07 -24.203 -7.535 1 97.44 173 ASN B C 1
ATOM 3951 O O . ASN B 1 173 ? -14.531 -23.797 -8.57 1 97.44 173 ASN B O 1
ATOM 3955 N N . LYS B 1 174 ? -15.266 -25.422 -7.348 1 95.56 174 LYS B N 1
ATOM 3956 C CA . LYS B 1 174 ? -14.789 -26.469 -8.242 1 95.56 174 LYS B CA 1
ATOM 3957 C C . LYS B 1 174 ? -15.375 -26.312 -9.641 1 95.56 174 LYS B C 1
ATOM 3959 O O . LYS B 1 174 ? -14.727 -26.641 -10.633 1 95.56 174 LYS B O 1
ATOM 3964 N N . ARG B 1 175 ? -16.562 -25.828 -9.781 1 94.12 175 ARG B N 1
ATOM 3965 C CA . ARG B 1 175 ? -17.188 -25.672 -11.094 1 94.12 175 ARG B CA 1
ATOM 3966 C C . ARG B 1 175 ? -16.453 -24.625 -11.93 1 94.12 175 ARG B C 1
ATOM 3968 O O . ARG B 1 175 ? -16.641 -24.578 -13.148 1 94.12 175 ARG B O 1
ATOM 3975 N N . TRP B 1 176 ? -15.703 -23.797 -11.273 1 95.62 176 TRP B N 1
ATOM 3976 C CA . TRP B 1 176 ? -15.016 -22.719 -11.961 1 95.62 176 TRP B CA 1
ATOM 3977 C C . TRP B 1 176 ? -13.609 -23.125 -12.383 1 95.62 176 TRP B C 1
ATOM 3979 O O . TRP B 1 176 ? -12.883 -22.344 -13 1 95.62 176 TRP B O 1
ATOM 3989 N N . VAL B 1 177 ? -13.18 -24.328 -12.023 1 95.81 177 VAL B N 1
ATOM 3990 C CA . VAL B 1 177 ? -11.898 -24.812 -12.508 1 95.81 177 VAL B CA 1
ATOM 3991 C C . VAL B 1 177 ? -12.016 -25.219 -13.977 1 95.81 177 VAL B C 1
ATOM 3993 O O . VAL B 1 177 ? -12.781 -26.125 -14.32 1 95.81 177 VAL B O 1
ATOM 3996 N N . PRO B 1 178 ? -11.273 -24.594 -14.805 1 93.94 178 PRO B N 1
ATOM 3997 C CA . PRO B 1 178 ? -11.406 -24.875 -16.234 1 93.94 178 PRO B CA 1
ATOM 3998 C C . PRO B 1 178 ? -11.078 -26.328 -16.578 1 93.94 178 PRO B C 1
ATOM 4000 O O . PRO B 1 178 ? -10.32 -26.984 -15.859 1 93.94 178 PRO B O 1
ATOM 4003 N N . PRO B 1 179 ? -11.688 -26.766 -17.719 1 91.81 179 PRO B N 1
ATOM 4004 C CA . PRO B 1 179 ? -11.258 -28.078 -18.234 1 91.81 179 PRO B CA 1
ATOM 4005 C C . PRO B 1 179 ? -9.773 -28.109 -18.578 1 91.81 179 PRO B C 1
ATOM 4007 O O . PRO B 1 179 ? -9.148 -27.062 -18.75 1 91.81 179 PRO B O 1
ATOM 4010 N N . GLN B 1 180 ? -9.305 -29.312 -18.688 1 88.94 180 GLN B N 1
ATOM 4011 C CA . GLN B 1 180 ? -7.887 -29.484 -19 1 88.94 180 GLN B CA 1
ATOM 4012 C C . GLN B 1 180 ? -7.516 -28.75 -20.281 1 88.94 180 GLN B C 1
ATOM 4014 O O . GLN B 1 180 ? -8.219 -28.859 -21.281 1 88.94 180 GLN B O 1
ATOM 4019 N N . GLY B 1 181 ? -6.461 -28 -20.172 1 86.19 181 GLY B N 1
ATOM 4020 C CA . GLY B 1 181 ? -5.938 -27.297 -21.344 1 86.19 181 GLY B CA 1
ATOM 4021 C C . GLY B 1 181 ? -6.586 -25.953 -21.562 1 86.19 181 GLY B C 1
ATOM 4022 O O . GLY B 1 181 ? -6.145 -25.188 -22.422 1 86.19 181 GLY B O 1
ATOM 4023 N N . LYS B 1 182 ? -7.578 -25.609 -20.859 1 89.25 182 LYS B N 1
ATOM 4024 C CA . LYS B 1 182 ? -8.32 -24.375 -21.125 1 89.25 182 LYS B CA 1
ATOM 4025 C C . LYS B 1 182 ? -7.965 -23.297 -20.109 1 89.25 182 LYS B C 1
ATOM 4027 O O . LYS B 1 182 ? -8.461 -22.172 -20.203 1 89.25 182 LYS B O 1
ATOM 4032 N N . GLY B 1 183 ? -7.156 -23.672 -19.172 1 92.06 183 GLY B N 1
ATOM 4033 C CA . GLY B 1 183 ? -6.773 -22.688 -18.172 1 92.06 183 GLY B CA 1
ATOM 4034 C C . GLY B 1 183 ? -6.703 -23.25 -16.766 1 92.06 183 GLY B C 1
ATOM 4035 O O . GLY B 1 183 ? -6.352 -24.406 -16.578 1 92.06 183 GLY B O 1
ATOM 4036 N N . ALA B 1 184 ? -6.852 -22.344 -15.75 1 94.81 184 ALA B N 1
ATOM 4037 C CA . ALA B 1 184 ? -6.758 -22.719 -14.336 1 94.81 184 ALA B CA 1
ATOM 4038 C C . ALA B 1 184 ? -7.664 -21.828 -13.477 1 94.81 184 ALA B C 1
ATOM 4040 O O . ALA B 1 184 ? -8.156 -20.797 -13.938 1 94.81 184 ALA B O 1
ATOM 4041 N N . LEU B 1 185 ? -7.992 -22.281 -12.344 1 96.69 185 LEU B N 1
ATOM 4042 C CA . LEU B 1 185 ? -8.57 -21.406 -11.328 1 96.69 185 LEU B CA 1
ATOM 4043 C C . LEU B 1 185 ? -7.473 -20.688 -10.555 1 96.69 185 LEU B C 1
ATOM 4045 O O . LEU B 1 185 ? -6.695 -21.297 -9.828 1 96.69 185 LEU B O 1
ATOM 4049 N N . TYR B 1 186 ? -7.422 -19.453 -10.828 1 96.69 186 TYR B N 1
ATOM 4050 C CA . TYR B 1 186 ? -6.461 -18.609 -10.117 1 96.69 186 TYR B CA 1
ATOM 4051 C C . TYR B 1 186 ? -6.957 -18.281 -8.719 1 96.69 186 TYR B C 1
ATOM 4053 O O . TYR B 1 186 ? -8.109 -17.875 -8.539 1 96.69 186 TYR B O 1
ATOM 4061 N N . LEU B 1 187 ? -6.125 -18.5 -7.707 1 98.06 187 LEU B N 1
ATOM 4062 C CA . LEU B 1 187 ? -6.426 -18.172 -6.316 1 98.06 187 LEU B CA 1
ATOM 4063 C C . LEU B 1 187 ? -5.574 -17 -5.84 1 98.06 187 LEU B C 1
ATOM 4065 O O . LEU B 1 187 ? -4.371 -16.953 -6.098 1 98.06 187 LEU B O 1
ATOM 4069 N N . ARG B 1 188 ? -6.227 -16.062 -5.141 1 98.19 188 ARG B N 1
ATOM 4070 C CA . ARG B 1 188 ? -5.566 -14.883 -4.602 1 98.19 188 ARG B CA 1
ATOM 4071 C C . ARG B 1 188 ? -5.723 -14.805 -3.088 1 98.19 188 ARG B C 1
ATOM 4073 O O . ARG B 1 188 ? -6.625 -14.133 -2.584 1 98.19 188 ARG B O 1
ATOM 4080 N N . PRO B 1 189 ? -4.809 -15.469 -2.334 1 98.75 189 PRO B N 1
ATOM 4081 C CA . PRO B 1 189 ? -4.773 -15.195 -0.896 1 98.75 189 PRO B CA 1
ATOM 4082 C C . PRO B 1 189 ? -4.332 -13.766 -0.577 1 98.75 189 PRO B C 1
ATOM 4084 O O . PRO B 1 189 ? -3.346 -13.281 -1.137 1 98.75 189 PRO B O 1
ATOM 4087 N N . LEU B 1 190 ? -5.055 -13.109 0.303 1 98.81 190 LEU B N 1
ATOM 4088 C CA . LEU B 1 190 ? -4.754 -11.766 0.795 1 98.81 190 LEU B CA 1
ATOM 4089 C C . LEU B 1 190 ? -4.652 -11.758 2.316 1 98.81 190 LEU B C 1
ATOM 4091 O O . LEU B 1 190 ? -5.457 -12.398 3 1 98.81 190 LEU B O 1
ATOM 4095 N N . LEU B 1 191 ? -3.67 -11.148 2.816 1 98.81 191 LEU B N 1
ATOM 4096 C CA . LEU B 1 191 ? -3.533 -10.828 4.234 1 98.81 191 LEU B CA 1
ATOM 4097 C C . LEU B 1 191 ? -3.445 -9.32 4.445 1 98.81 191 LEU B C 1
ATOM 4099 O O . LEU B 1 191 ? -2.471 -8.688 4.035 1 98.81 191 LEU B O 1
ATOM 4103 N N . ILE B 1 192 ? -4.457 -8.734 5.176 1 98.81 192 ILE B N 1
ATOM 4104 C CA . ILE B 1 192 ? -4.504 -7.277 5.242 1 98.81 192 ILE B CA 1
ATOM 4105 C C . ILE B 1 192 ? -4.691 -6.832 6.688 1 98.81 192 ILE B C 1
ATOM 4107 O O . ILE B 1 192 ? -5.344 -7.52 7.477 1 98.81 192 ILE B O 1
ATOM 4111 N N . GLY B 1 193 ? -4.043 -5.707 7.039 1 98.56 193 GLY B N 1
ATOM 4112 C CA . GLY B 1 193 ? -4.383 -5.035 8.281 1 98.56 193 GLY B CA 1
ATOM 4113 C C . GLY B 1 193 ? -5.758 -4.395 8.258 1 98.56 193 GLY B C 1
ATOM 4114 O O . GLY B 1 193 ? -5.906 -3.242 7.852 1 98.56 193 GLY B O 1
ATOM 4115 N N . SER B 1 194 ? -6.738 -5.113 8.789 1 98.06 194 SER B N 1
ATOM 4116 C CA . SER B 1 194 ? -8.125 -4.695 8.648 1 98.06 194 SER B CA 1
ATOM 4117 C C . SER B 1 194 ? -8.562 -3.816 9.812 1 98.06 194 SER B C 1
ATOM 4119 O O . SER B 1 194 ? -9.578 -3.125 9.734 1 98.06 194 SER B O 1
ATOM 4121 N N . GLY B 1 195 ? -7.824 -3.832 10.875 1 96.94 195 GLY B N 1
ATOM 4122 C CA . GLY B 1 195 ? -8.203 -3.064 12.047 1 96.94 195 GLY B CA 1
ATOM 4123 C C . GLY B 1 195 ? -8.016 -1.569 11.875 1 96.94 195 GLY B C 1
ATOM 4124 O O . GLY B 1 195 ? -7.078 -1.132 11.195 1 96.94 195 GLY B O 1
ATOM 4125 N N . ALA B 1 196 ? -8.836 -0.827 12.57 1 96.5 196 ALA B N 1
ATOM 4126 C CA . ALA B 1 196 ? -8.781 0.632 12.539 1 96.5 196 ALA B CA 1
ATOM 4127 C C . ALA B 1 196 ? -7.613 1.155 13.367 1 96.5 196 ALA B C 1
ATOM 4129 O O . ALA B 1 196 ? -7.375 0.683 14.484 1 96.5 196 ALA B O 1
ATOM 4130 N N . ILE B 1 197 ? -6.938 2.146 12.789 1 95.12 197 ILE B N 1
ATOM 4131 C CA . ILE B 1 197 ? -5.785 2.725 13.469 1 95.12 197 ILE B CA 1
ATOM 4132 C C . ILE B 1 197 ? -5.469 4.098 12.875 1 95.12 197 ILE B C 1
ATOM 4134 O O . ILE B 1 197 ? -5.484 4.273 11.656 1 95.12 197 ILE B O 1
ATOM 4138 N N . LEU B 1 198 ? -5.199 5.059 13.688 1 94.12 198 LEU B N 1
ATOM 4139 C CA . LEU B 1 198 ? -4.914 6.402 13.195 1 94.12 198 LEU B CA 1
ATOM 4140 C C . LEU B 1 198 ? -3.412 6.629 13.07 1 94.12 198 LEU B C 1
ATOM 4142 O O . LEU B 1 198 ? -2.932 7.07 12.023 1 94.12 198 LEU B O 1
ATOM 4146 N N . GLY B 1 199 ? -2.688 6.309 14.141 1 91.81 199 GLY B N 1
ATOM 4147 C CA . GLY B 1 199 ? -1.244 6.48 14.125 1 91.81 199 GLY B CA 1
ATOM 4148 C C . GLY B 1 199 ? -0.516 5.359 13.406 1 91.81 199 GLY B C 1
ATOM 4149 O O . GLY B 1 199 ? -1.034 4.25 13.297 1 91.81 199 GLY B O 1
ATOM 4150 N N . LEU B 1 200 ? 0.653 5.645 12.984 1 91.75 200 LEU B N 1
ATOM 4151 C CA . LEU B 1 200 ? 1.452 4.641 12.289 1 91.75 200 LEU B CA 1
ATOM 4152 C C . LEU B 1 200 ? 1.903 3.543 13.25 1 91.75 200 LEU B C 1
ATOM 4154 O O . LEU B 1 200 ? 2.77 3.771 14.094 1 91.75 200 LEU B O 1
ATOM 4158 N N . ALA B 1 201 ? 1.337 2.43 13.117 1 94.19 201 ALA B N 1
ATOM 4159 C CA . ALA B 1 201 ? 1.609 1.227 13.898 1 94.19 201 ALA B CA 1
ATOM 4160 C C . ALA B 1 201 ? 0.945 0.003 13.273 1 94.19 201 ALA B C 1
ATOM 4162 O O . ALA B 1 201 ? 0.087 0.135 12.398 1 94.19 201 ALA B O 1
ATOM 4163 N N . PRO B 1 202 ? 1.423 -1.191 13.703 1 95.75 202 PRO B N 1
ATOM 4164 C CA . PRO B 1 202 ? 0.718 -2.379 13.219 1 95.75 202 PRO B CA 1
ATOM 4165 C C . PRO B 1 202 ? -0.771 -2.361 13.555 1 95.75 202 PRO B C 1
ATOM 4167 O O . PRO B 1 202 ? -1.156 -1.924 14.641 1 95.75 202 PRO B O 1
ATOM 4170 N N . ALA B 1 203 ? -1.579 -2.77 12.594 1 96.94 203 ALA B N 1
ATOM 4171 C CA . ALA B 1 203 ? -3.027 -2.779 12.789 1 96.94 203 ALA B CA 1
ATOM 4172 C C . ALA B 1 203 ? -3.418 -3.652 13.977 1 96.94 203 ALA B C 1
ATOM 4174 O O . ALA B 1 203 ? -2.729 -4.625 14.297 1 96.94 203 ALA B O 1
ATOM 4175 N N . PRO B 1 204 ? -4.547 -3.348 14.586 1 95.75 204 PRO B N 1
ATOM 4176 C CA . PRO B 1 204 ? -4.977 -4.148 15.734 1 95.75 204 PRO B CA 1
ATOM 4177 C C . PRO B 1 204 ? -5.711 -5.422 15.32 1 95.75 204 PRO B C 1
ATOM 4179 O O . PRO B 1 204 ? -5.941 -6.305 16.156 1 95.75 204 PRO B O 1
ATOM 4182 N N . GLU B 1 205 ? -6.168 -5.449 14.102 1 96.25 205 GLU B N 1
ATOM 4183 C CA . GLU B 1 205 ? -6.859 -6.621 13.562 1 96.25 205 GLU B CA 1
ATOM 4184 C C . GLU B 1 205 ? -6.398 -6.926 12.141 1 96.25 205 GLU B C 1
ATOM 4186 O O . GLU B 1 205 ? -6.07 -6.016 11.383 1 96.25 205 GLU B O 1
ATOM 4191 N N . TYR B 1 206 ? -6.488 -8.273 11.82 1 97.62 206 TYR B N 1
ATOM 4192 C CA . TYR B 1 206 ? -6.059 -8.727 10.5 1 97.62 206 TYR B CA 1
ATOM 4193 C C . TYR B 1 206 ? -7.078 -9.68 9.891 1 97.62 206 TYR B C 1
ATOM 4195 O O . TYR B 1 206 ? -7.73 -10.438 10.609 1 97.62 206 TYR B O 1
ATOM 4203 N N . THR B 1 207 ? -7.199 -9.586 8.609 1 98.06 207 THR B N 1
ATOM 4204 C CA . THR B 1 207 ? -8.062 -10.477 7.848 1 98.06 207 THR B CA 1
ATOM 4205 C C . THR B 1 207 ? -7.262 -11.219 6.777 1 98.06 207 THR B C 1
ATOM 4207 O O . THR B 1 207 ? -6.504 -10.602 6.023 1 98.06 207 THR B O 1
ATOM 4210 N N . PHE B 1 208 ? -7.336 -12.539 6.848 1 98.62 208 PHE B N 1
ATOM 4211 C CA . PHE B 1 208 ? -6.879 -13.398 5.762 1 98.62 208 PHE B CA 1
ATOM 4212 C C . PHE B 1 208 ? -8.055 -13.859 4.906 1 98.62 208 PHE B C 1
ATOM 4214 O O . PHE B 1 208 ? -9.055 -14.344 5.434 1 98.62 208 PHE B O 1
ATOM 4221 N N . MET B 1 209 ? -7.926 -13.633 3.59 1 98.62 209 MET B N 1
ATOM 4222 C CA . MET B 1 209 ? -9.016 -14.062 2.721 1 98.62 209 MET B CA 1
ATOM 4223 C C . MET B 1 209 ? -8.477 -14.586 1.392 1 98.62 209 MET B C 1
ATOM 4225 O O . MET B 1 209 ? -7.371 -14.234 0.985 1 98.62 209 MET B O 1
ATOM 4229 N N . ILE B 1 210 ? -9.227 -15.453 0.762 1 98.75 210 ILE B N 1
ATOM 4230 C CA . ILE B 1 210 ? -8.891 -15.977 -0.558 1 98.75 210 ILE B CA 1
ATOM 4231 C C . ILE B 1 210 ? -10.078 -15.812 -1.498 1 98.75 210 ILE B C 1
ATOM 4233 O O . ILE B 1 210 ? -11.188 -16.266 -1.19 1 98.75 210 ILE B O 1
ATOM 4237 N N . TYR B 1 211 ? -9.859 -15.141 -2.568 1 98.25 211 TYR B N 1
ATOM 4238 C CA . TYR B 1 211 ? -10.828 -15.18 -3.66 1 98.25 211 TYR B CA 1
ATOM 4239 C C . TYR B 1 211 ? -10.219 -15.828 -4.898 1 98.25 211 TYR B C 1
ATOM 4241 O O . TYR B 1 211 ? -9.016 -16.078 -4.949 1 98.25 211 TYR B O 1
ATOM 4249 N N . ALA B 1 212 ? -11.07 -16.172 -5.844 1 97.88 212 ALA B N 1
ATOM 4250 C CA . ALA B 1 212 ? -10.609 -16.922 -7.008 1 97.88 212 ALA B CA 1
ATOM 4251 C C . ALA B 1 212 ? -11.25 -16.406 -8.289 1 97.88 212 ALA B C 1
ATOM 4253 O O . ALA B 1 212 ? -12.258 -15.695 -8.242 1 97.88 212 ALA B O 1
ATOM 4254 N N . ALA B 1 213 ? -10.594 -16.703 -9.375 1 96.38 213 ALA B N 1
ATOM 4255 C CA . ALA B 1 213 ? -11.109 -16.406 -10.711 1 96.38 213 ALA B CA 1
ATOM 4256 C C . ALA B 1 213 ? -10.555 -17.375 -11.742 1 96.38 213 ALA B C 1
ATOM 4258 O O . ALA B 1 213 ? -9.359 -17.656 -11.766 1 96.38 213 ALA B O 1
ATOM 4259 N N . PRO B 1 214 ? -11.477 -17.906 -12.617 1 96.06 214 PRO B N 1
ATOM 4260 C CA . PRO B 1 214 ? -10.938 -18.688 -13.727 1 96.06 214 PRO B CA 1
ATOM 4261 C C . PRO B 1 214 ? -10.156 -17.844 -14.727 1 96.06 214 PRO B C 1
ATOM 4263 O O . PRO B 1 214 ? -10.602 -16.75 -15.102 1 96.06 214 PRO B O 1
ATOM 4266 N N . VAL B 1 215 ? -9.016 -18.328 -15.133 1 93.31 215 VAL B N 1
ATOM 4267 C CA . VAL B 1 215 ? -8.172 -17.594 -16.062 1 93.31 215 VAL B CA 1
ATOM 4268 C C . VAL B 1 215 ? -7.703 -18.5 -17.188 1 93.31 215 VAL B C 1
ATOM 4270 O O . VAL B 1 215 ? -7.574 -19.719 -16.984 1 93.31 215 VAL B O 1
ATOM 4273 N N . GLY B 1 216 ? -7.543 -17.844 -18.297 1 88.88 216 GLY B N 1
ATOM 4274 C CA . GLY B 1 216 ? -7.066 -18.594 -19.453 1 88.88 216 GLY B CA 1
ATOM 4275 C C . GLY B 1 216 ? -5.57 -18.828 -19.438 1 88.88 216 GLY B C 1
ATOM 4276 O O . GLY B 1 216 ? -4.879 -18.391 -18.516 1 88.88 216 GLY B O 1
ATOM 4277 N N . THR B 1 217 ? -5.262 -19.656 -20.438 1 77 217 THR B N 1
ATOM 4278 C CA . THR B 1 217 ? -3.838 -19.906 -20.609 1 77 217 THR B CA 1
ATOM 4279 C C . THR B 1 217 ? -3.131 -18.703 -21.219 1 77 217 THR B C 1
ATOM 4281 O O . THR B 1 217 ? -3.713 -17.984 -22.016 1 77 217 THR B O 1
ATOM 4284 N N . TYR B 1 218 ? -2.268 -18.109 -20.531 1 58.28 218 TYR B N 1
ATOM 4285 C CA . TYR B 1 218 ? -1.551 -16.922 -20.984 1 58.28 218 TYR B CA 1
ATOM 4286 C C . TYR B 1 218 ? -1.085 -17.078 -22.438 1 58.28 218 TYR B C 1
ATOM 4288 O O . TYR B 1 218 ? -1.048 -16.109 -23.188 1 58.28 218 TYR B O 1
ATOM 4296 N N . PHE B 1 219 ? -0.569 -18.297 -22.797 1 50.81 219 PHE B N 1
ATOM 4297 C CA . PHE B 1 219 ? 0.12 -18.438 -24.062 1 50.81 219 PHE B CA 1
ATOM 4298 C C . PHE B 1 219 ? -0.785 -19.094 -25.109 1 50.81 219 PHE B C 1
ATOM 4300 O O . PHE B 1 219 ? -0.971 -20.312 -25.078 1 50.81 219 PHE B O 1
ATOM 4307 N N . LYS B 1 220 ? -1.976 -18.328 -25.422 1 48.09 220 LYS B N 1
ATOM 4308 C CA . LYS B 1 220 ? -2.615 -18.969 -26.578 1 48.09 220 LYS B CA 1
ATOM 4309 C C . LYS B 1 220 ? -1.577 -19.516 -27.547 1 48.09 220 LYS B C 1
ATOM 4311 O O . LYS B 1 220 ? -0.373 -19.391 -27.312 1 48.09 220 LYS B O 1
ATOM 4316 N N . GLU B 1 221 ? -1.871 -19.141 -28.969 1 39.03 221 GLU B N 1
ATOM 4317 C CA . GLU B 1 221 ? -1.093 -19.562 -30.125 1 39.03 221 GLU B CA 1
ATOM 4318 C C . GLU B 1 221 ? 0.265 -18.875 -30.172 1 39.03 221 GLU B C 1
ATOM 4320 O O . GLU B 1 221 ? 0.341 -17.641 -30.141 1 39.03 221 GLU B O 1
ATOM 4325 N N . GLY B 1 222 ? 1.455 -19.438 -29.969 1 44.56 222 GLY B N 1
ATOM 4326 C CA . GLY B 1 222 ? 2.852 -19.312 -30.359 1 44.56 222 GLY B CA 1
ATOM 4327 C C . GLY B 1 222 ? 3.646 -18.422 -29.422 1 44.56 222 GLY B C 1
ATOM 4328 O O . GLY B 1 222 ? 3.07 -17.656 -28.641 1 44.56 222 GLY B O 1
ATOM 4329 N N . MET B 1 223 ? 4.773 -18.875 -28.906 1 50.41 223 MET B N 1
ATOM 4330 C CA . MET B 1 223 ? 5.883 -18.219 -28.219 1 50.41 223 MET B CA 1
ATOM 4331 C C . MET B 1 223 ? 6.109 -16.812 -28.797 1 50.41 223 MET B C 1
ATOM 4333 O O . MET B 1 223 ? 6.812 -16.656 -29.797 1 50.41 223 MET B O 1
ATOM 4337 N N . ALA B 1 224 ? 5.148 -15.969 -28.766 1 54.75 224 ALA B N 1
ATOM 4338 C CA . ALA B 1 224 ? 5.52 -14.688 -29.375 1 54.75 224 ALA B CA 1
ATOM 4339 C C . ALA B 1 224 ? 6.477 -13.914 -28.469 1 54.75 224 ALA B C 1
ATOM 4341 O O . ALA B 1 224 ? 6.281 -13.859 -27.25 1 54.75 224 ALA B O 1
ATOM 4342 N N . ALA B 1 225 ? 7.574 -13.586 -28.969 1 65.5 225 ALA B N 1
ATOM 4343 C CA . ALA B 1 225 ? 8.578 -12.734 -28.328 1 65.5 225 ALA B CA 1
ATOM 4344 C C . ALA B 1 225 ? 7.953 -11.438 -27.828 1 65.5 225 ALA B C 1
ATOM 4346 O O . ALA B 1 225 ? 7.02 -10.914 -28.438 1 65.5 225 ALA B O 1
ATOM 4347 N N . ILE B 1 226 ? 8.18 -11.086 -26.469 1 73.44 226 ILE B N 1
ATOM 4348 C CA . ILE B 1 226 ? 7.715 -9.797 -25.969 1 73.44 226 ILE B CA 1
ATOM 4349 C C . ILE B 1 226 ? 8.883 -8.82 -25.891 1 73.44 226 ILE B C 1
ATOM 4351 O O . ILE B 1 226 ? 10.039 -9.234 -25.766 1 73.44 226 ILE B O 1
ATOM 4355 N N . ASN B 1 227 ? 8.594 -7.551 -26.141 1 80.81 227 ASN B N 1
ATOM 4356 C CA . ASN B 1 227 ? 9.57 -6.477 -26 1 80.81 227 ASN B CA 1
ATOM 4357 C C . ASN B 1 227 ? 9.477 -5.82 -24.625 1 80.81 227 ASN B C 1
ATOM 4359 O O . ASN B 1 227 ? 8.375 -5.512 -24.141 1 80.81 227 ASN B O 1
ATOM 4363 N N . LEU B 1 228 ? 10.609 -5.762 -24 1 85.5 228 LEU B N 1
ATOM 4364 C CA . LEU B 1 228 ? 10.68 -5.129 -22.688 1 85.5 228 LEU B CA 1
ATOM 4365 C C . LEU B 1 228 ? 11.445 -3.812 -22.75 1 85.5 228 LEU B C 1
ATOM 4367 O O . LEU B 1 228 ? 12.406 -3.688 -23.516 1 85.5 228 LEU B O 1
ATOM 4371 N N . LEU B 1 229 ? 11.016 -2.83 -22 1 88.06 229 LEU B N 1
ATOM 4372 C CA . LEU B 1 229 ? 11.719 -1.562 -21.859 1 88.06 229 LEU B CA 1
ATOM 4373 C C . LEU B 1 229 ? 12.594 -1.571 -20.609 1 88.06 229 LEU B C 1
ATOM 4375 O O . LEU B 1 229 ? 12.125 -1.906 -19.516 1 88.06 229 LEU B O 1
ATOM 4379 N N . VAL B 1 230 ? 13.852 -1.278 -20.75 1 87.94 230 VAL B N 1
ATOM 4380 C CA . VAL B 1 230 ? 14.734 -1.149 -19.594 1 87.94 230 VAL B CA 1
ATOM 4381 C C . VAL B 1 230 ? 14.508 0.204 -18.922 1 87.94 230 VAL B C 1
ATOM 4383 O O . VAL B 1 230 ? 14.648 1.25 -19.562 1 87.94 230 VAL B O 1
ATOM 4386 N N . GLU B 1 231 ? 14.117 0.169 -17.672 1 86.75 231 GLU B N 1
ATOM 4387 C CA . GLU B 1 231 ? 13.82 1.379 -16.906 1 86.75 231 GLU B CA 1
ATOM 4388 C C . GLU B 1 231 ? 15.047 1.869 -16.141 1 86.75 231 GLU B C 1
ATOM 4390 O O . GLU B 1 231 ? 15.617 1.133 -15.336 1 86.75 231 GLU B O 1
ATOM 4395 N N . GLU B 1 232 ? 15.359 3.133 -16.266 1 82.56 232 GLU B N 1
ATOM 4396 C CA . GLU B 1 232 ? 16.578 3.654 -15.648 1 82.56 232 GLU B CA 1
ATOM 4397 C C . GLU B 1 232 ? 16.25 4.691 -14.578 1 82.56 232 GLU B C 1
ATOM 4399 O O . GLU B 1 232 ? 17.094 5.012 -13.734 1 82.56 232 GLU B O 1
ATOM 4404 N N . GLU B 1 233 ? 15.109 5.199 -14.602 1 87.12 233 GLU B N 1
ATOM 4405 C CA . GLU B 1 233 ? 14.781 6.312 -13.719 1 87.12 233 GLU B CA 1
ATOM 4406 C C . GLU B 1 233 ? 13.938 5.848 -12.531 1 87.12 233 GLU B C 1
ATOM 4408 O O . GLU B 1 233 ? 14.141 6.305 -11.406 1 87.12 233 GLU B O 1
ATOM 4413 N N . ILE B 1 234 ? 13.039 5 -12.836 1 90.38 234 ILE B N 1
ATOM 4414 C CA . ILE B 1 234 ? 12.188 4.449 -11.797 1 90.38 234 ILE B CA 1
ATOM 4415 C C . ILE B 1 234 ? 12.672 3.051 -11.414 1 90.38 234 ILE B C 1
ATOM 4417 O O . ILE B 1 234 ? 12.906 2.211 -12.289 1 90.38 234 ILE B O 1
ATOM 4421 N N . HIS B 1 235 ? 12.805 2.865 -10.141 1 89.75 235 HIS B N 1
ATOM 4422 C CA . HIS B 1 235 ? 13.289 1.571 -9.664 1 89.75 235 HIS B CA 1
ATOM 4423 C C . HIS B 1 235 ? 12.195 0.826 -8.906 1 89.75 235 HIS B C 1
ATOM 4425 O O . HIS B 1 235 ? 11.398 1.44 -8.195 1 89.75 235 HIS B O 1
ATOM 4431 N N . ARG B 1 236 ? 12.25 -0.451 -9.016 1 88.19 236 ARG B N 1
ATOM 4432 C CA . ARG B 1 236 ? 11.234 -1.299 -8.398 1 88.19 236 ARG B CA 1
ATOM 4433 C C . ARG B 1 236 ? 11.523 -1.513 -6.918 1 88.19 236 ARG B C 1
ATOM 4435 O O . ARG B 1 236 ? 10.594 -1.616 -6.109 1 88.19 236 ARG B O 1
ATOM 4442 N N . ALA B 1 237 ? 12.758 -1.666 -6.613 1 90.62 237 ALA B N 1
ATOM 4443 C CA . ALA B 1 237 ? 13.148 -2.021 -5.25 1 90.62 237 ALA B CA 1
ATOM 4444 C C . ALA B 1 237 ? 14.547 -1.492 -4.934 1 90.62 237 ALA B C 1
ATOM 4446 O O . ALA B 1 237 ? 15.281 -1.079 -5.832 1 90.62 237 ALA B O 1
ATOM 4447 N N . MET B 1 238 ? 14.82 -1.489 -3.678 1 90.31 238 MET B N 1
ATOM 4448 C CA . MET B 1 238 ? 16.141 -1.091 -3.197 1 90.31 238 MET B CA 1
ATOM 4449 C C . MET B 1 238 ? 16.594 -1.989 -2.053 1 90.31 238 MET B C 1
ATOM 4451 O O . MET B 1 238 ? 15.773 -2.527 -1.312 1 90.31 238 MET B O 1
ATOM 4455 N N . PRO B 1 239 ? 17.984 -2.107 -1.979 1 90.31 239 PRO B N 1
ATOM 4456 C CA . PRO B 1 239 ? 18.438 -2.809 -0.78 1 90.31 239 PRO B CA 1
ATOM 4457 C C . PRO B 1 239 ? 17.922 -2.178 0.511 1 90.31 239 PRO B C 1
ATOM 4459 O O . PRO B 1 239 ? 17.906 -0.95 0.641 1 90.31 239 PRO B O 1
ATOM 4462 N N . GLY B 1 240 ? 17.469 -3.012 1.402 1 91.56 240 GLY B N 1
ATOM 4463 C CA . GLY B 1 240 ? 16.906 -2.502 2.645 1 91.56 240 GLY B CA 1
ATOM 4464 C C . GLY B 1 240 ? 15.414 -2.246 2.562 1 91.56 240 GLY B C 1
ATOM 4465 O O . GLY B 1 240 ? 14.758 -2.021 3.584 1 91.56 240 GLY B O 1
ATOM 4466 N N . GLY B 1 241 ? 14.898 -2.283 1.379 1 93.94 241 GLY B N 1
ATOM 4467 C CA . GLY B 1 241 ? 13.461 -2.127 1.189 1 93.94 241 GLY B CA 1
ATOM 4468 C C . GLY B 1 241 ? 12.711 -3.443 1.234 1 93.94 241 GLY B C 1
ATOM 4469 O O . GLY B 1 241 ? 13.156 -4.398 1.875 1 93.94 241 GLY B O 1
ATOM 4470 N N . THR B 1 242 ? 11.547 -3.406 0.59 1 95.88 242 THR B N 1
ATOM 4471 C CA . THR B 1 242 ? 10.695 -4.586 0.687 1 95.88 242 THR B CA 1
ATOM 4472 C C . THR B 1 242 ? 10.602 -5.301 -0.659 1 95.88 242 THR B C 1
ATOM 4474 O O . THR B 1 242 ? 9.617 -5.98 -0.942 1 95.88 242 THR B O 1
ATOM 4477 N N . GLY B 1 243 ? 11.547 -5.215 -1.42 1 94 243 GLY B N 1
ATOM 4478 C CA . GLY B 1 243 ? 11.547 -5.863 -2.721 1 94 243 GLY B CA 1
ATOM 4479 C C . GLY B 1 243 ? 11.445 -7.375 -2.635 1 94 243 GLY B C 1
ATOM 4480 O O . GLY B 1 243 ? 10.93 -8.016 -3.551 1 94 243 GLY B O 1
ATOM 4481 N N . GLY B 1 244 ? 11.867 -7.941 -1.615 1 94.56 244 GLY B N 1
ATOM 4482 C CA . GLY B 1 244 ? 11.836 -9.383 -1.428 1 94.56 244 GLY B CA 1
ATOM 4483 C C . GLY B 1 244 ? 10.57 -9.867 -0.748 1 94.56 244 GLY B C 1
ATOM 4484 O O . GLY B 1 244 ? 10.438 -11.047 -0.432 1 94.56 244 GLY B O 1
ATOM 4485 N N . VAL B 1 245 ? 9.703 -8.984 -0.494 1 96.81 245 VAL B N 1
ATOM 4486 C CA . VAL B 1 245 ? 8.43 -9.273 0.15 1 96.81 245 VAL B CA 1
ATOM 4487 C C . VAL B 1 245 ? 7.289 -9.078 -0.849 1 96.81 245 VAL B C 1
ATOM 4489 O O . VAL B 1 245 ? 7.262 -8.086 -1.582 1 96.81 245 VAL B O 1
ATOM 4492 N N . LYS B 1 246 ? 6.395 -10.055 -0.901 1 97.19 246 LYS B N 1
ATOM 4493 C CA . LYS B 1 246 ? 5.266 -9.898 -1.812 1 97.19 246 LYS B CA 1
ATOM 4494 C C . LYS B 1 246 ? 4.168 -9.039 -1.187 1 97.19 246 LYS B C 1
ATOM 4496 O O . LYS B 1 246 ? 3.037 -9.5 -1.012 1 97.19 246 LYS B O 1
ATOM 4501 N N . THR B 1 247 ? 4.453 -7.832 -0.931 1 98.19 247 THR B N 1
ATOM 4502 C CA . THR B 1 247 ? 3.557 -6.852 -0.333 1 98.19 247 THR B CA 1
ATOM 4503 C C . THR B 1 247 ? 2.887 -6.004 -1.411 1 98.19 247 THR B C 1
ATOM 4505 O O . THR B 1 247 ? 3.467 -5.766 -2.471 1 98.19 247 THR B O 1
ATOM 4508 N N . ILE B 1 248 ? 1.693 -5.531 -1.104 1 98.38 248 ILE B N 1
ATOM 4509 C CA . ILE B 1 248 ? 0.955 -4.684 -2.031 1 98.38 248 ILE B CA 1
ATOM 4510 C C . ILE B 1 248 ? 1.719 -3.381 -2.26 1 98.38 248 ILE B C 1
ATOM 4512 O O . ILE B 1 248 ? 1.558 -2.732 -3.295 1 98.38 248 ILE B O 1
ATOM 4516 N N . SER B 1 249 ? 2.588 -3.014 -1.411 1 97.31 249 SER B N 1
ATOM 4517 C CA . SER B 1 249 ? 3.297 -1.739 -1.409 1 97.31 249 SER B CA 1
ATOM 4518 C C . SER B 1 249 ? 4.328 -1.68 -2.529 1 97.31 249 SER B C 1
ATOM 4520 O O . SER B 1 249 ? 4.863 -0.61 -2.834 1 97.31 249 SER B O 1
ATOM 4522 N N . ASN B 1 250 ? 4.57 -2.793 -3.215 1 96.25 250 ASN B N 1
ATOM 4523 C CA . ASN B 1 250 ? 5.605 -2.82 -4.246 1 96.25 250 ASN B CA 1
ATOM 4524 C C . ASN B 1 250 ? 5.012 -2.617 -5.637 1 96.25 250 ASN B C 1
ATOM 4526 O O . ASN B 1 250 ? 5.746 -2.541 -6.625 1 96.25 250 ASN B O 1
ATOM 4530 N N . TYR B 1 251 ? 3.746 -2.463 -5.77 1 96.5 251 TYR B N 1
ATOM 4531 C CA . TYR B 1 251 ? 3.186 -2.666 -7.098 1 96.5 251 TYR B CA 1
ATOM 4532 C C . TYR B 1 251 ? 2.643 -1.359 -7.668 1 96.5 251 TYR B C 1
ATOM 4534 O O . TYR B 1 251 ? 2.963 -0.987 -8.797 1 96.5 251 TYR B O 1
ATOM 4542 N N . ALA B 1 252 ? 1.911 -0.609 -6.875 1 96.69 252 ALA B N 1
ATOM 4543 C CA . ALA B 1 252 ? 1.419 0.668 -7.387 1 96.69 252 ALA B CA 1
ATOM 4544 C C . ALA B 1 252 ? 2.574 1.607 -7.719 1 96.69 252 ALA B C 1
ATOM 4546 O O . ALA B 1 252 ? 2.527 2.33 -8.719 1 96.69 252 ALA B O 1
ATOM 4547 N N . PRO B 1 253 ? 3.629 1.617 -6.953 1 95.56 253 PRO B N 1
ATOM 4548 C CA . PRO B 1 253 ? 4.734 2.543 -7.215 1 95.56 253 PRO B CA 1
ATOM 4549 C C . PRO B 1 253 ? 5.375 2.33 -8.586 1 95.56 253 PRO B C 1
ATOM 4551 O O . PRO B 1 253 ? 6.059 3.219 -9.094 1 95.56 253 PRO B O 1
ATOM 4554 N N . VAL B 1 254 ? 5.18 1.184 -9.188 1 94.56 254 VAL B N 1
ATOM 4555 C CA . VAL B 1 254 ? 5.855 0.943 -10.453 1 94.56 254 VAL B CA 1
ATOM 4556 C C . VAL B 1 254 ? 4.852 1.038 -11.602 1 94.56 254 VAL B C 1
ATOM 4558 O O . VAL B 1 254 ? 5.203 0.806 -12.758 1 94.56 254 VAL B O 1
ATOM 4561 N N . LEU B 1 255 ? 3.65 1.399 -11.305 1 96.25 255 LEU B N 1
ATOM 4562 C CA . LEU B 1 255 ? 2.629 1.498 -12.344 1 96.25 255 LEU B CA 1
ATOM 4563 C C . LEU B 1 255 ? 3.018 2.535 -13.391 1 96.25 255 LEU B C 1
ATOM 4565 O O . LEU B 1 255 ? 2.787 2.334 -14.586 1 96.25 255 LEU B O 1
ATOM 4569 N N . LYS B 1 256 ? 3.59 3.652 -12.93 1 96.31 256 LYS B N 1
ATOM 4570 C CA . LYS B 1 256 ? 3.963 4.703 -13.875 1 96.31 256 LYS B CA 1
ATOM 4571 C C . LYS B 1 256 ? 4.957 4.188 -14.914 1 96.31 256 LYS B C 1
ATOM 4573 O O . LYS B 1 256 ? 4.812 4.453 -16.109 1 96.31 256 LYS B O 1
ATOM 4578 N N . ALA B 1 257 ? 5.965 3.479 -14.453 1 94.81 257 ALA B N 1
ATOM 4579 C CA . ALA B 1 257 ? 6.945 2.895 -15.367 1 94.81 257 ALA B CA 1
ATOM 4580 C C . ALA B 1 257 ? 6.273 1.932 -16.344 1 94.81 257 ALA B C 1
ATOM 4582 O O . ALA B 1 257 ? 6.578 1.938 -17.547 1 94.81 257 ALA B O 1
ATOM 4583 N N . GLN B 1 258 ? 5.379 1.189 -15.867 1 94.5 258 GLN B N 1
ATOM 4584 C CA . GLN B 1 258 ? 4.684 0.209 -16.688 1 94.5 258 GLN B CA 1
ATOM 4585 C C . GLN B 1 258 ? 3.799 0.893 -17.734 1 94.5 258 GLN B C 1
ATOM 4587 O O . GLN B 1 258 ? 3.801 0.512 -18.906 1 94.5 258 GLN B O 1
ATOM 4592 N N . MET B 1 259 ? 3.062 1.847 -17.25 1 95.12 259 MET B N 1
ATOM 4593 C CA . MET B 1 259 ? 2.168 2.557 -18.172 1 95.12 259 MET B CA 1
ATOM 4594 C C . MET B 1 259 ? 2.961 3.309 -19.234 1 95.12 259 MET B C 1
ATOM 4596 O O . MET B 1 259 ? 2.562 3.344 -20.391 1 95.12 259 MET B O 1
ATOM 4600 N N . ASP B 1 260 ? 4.078 3.93 -18.859 1 94.5 260 ASP B N 1
ATOM 4601 C CA . ASP B 1 260 ? 4.945 4.602 -19.812 1 94.5 260 ASP B CA 1
ATOM 4602 C C . ASP B 1 260 ? 5.484 3.621 -20.844 1 94.5 260 ASP B C 1
ATOM 4604 O O . ASP B 1 260 ? 5.512 3.924 -22.047 1 94.5 260 ASP B O 1
ATOM 4608 N N . ALA B 1 261 ? 5.898 2.447 -20.453 1 92.94 261 ALA B N 1
ATOM 4609 C CA . ALA B 1 261 ? 6.402 1.418 -21.359 1 92.94 261 ALA B CA 1
ATOM 4610 C C . ALA B 1 261 ? 5.316 0.967 -22.328 1 92.94 261 ALA B C 1
ATOM 4612 O O . ALA B 1 261 ? 5.559 0.856 -23.531 1 92.94 261 ALA B O 1
ATOM 4613 N N . ARG B 1 262 ? 4.156 0.776 -21.781 1 92.56 262 ARG B N 1
ATOM 4614 C CA . ARG B 1 262 ? 3.035 0.344 -22.625 1 92.56 262 ARG B CA 1
ATOM 4615 C C . ARG B 1 262 ? 2.693 1.398 -23.672 1 92.56 262 ARG B C 1
ATOM 4617 O O . ARG B 1 262 ? 2.391 1.065 -24.812 1 92.56 262 ARG B O 1
ATOM 4624 N N . SER B 1 263 ? 2.725 2.617 -23.234 1 94.56 263 SER B N 1
ATOM 4625 C CA . SER B 1 263 ? 2.406 3.707 -24.141 1 94.56 263 SER B CA 1
ATOM 4626 C C . SER B 1 263 ? 3.414 3.779 -25.281 1 94.56 263 SER B C 1
ATOM 4628 O O . SER B 1 263 ? 3.117 4.332 -26.344 1 94.56 263 SER B O 1
ATOM 4630 N N . LYS B 1 264 ? 4.574 3.18 -25.094 1 93.56 264 LYS B N 1
ATOM 4631 C CA . LYS B 1 264 ? 5.625 3.168 -26.109 1 93.56 264 LYS B CA 1
ATOM 4632 C C . LYS B 1 264 ? 5.641 1.844 -26.875 1 93.56 264 LYS B C 1
ATOM 4634 O O . LYS B 1 264 ? 6.547 1.588 -27.672 1 93.56 264 LYS B O 1
ATOM 4639 N N . GLY B 1 265 ? 4.672 0.946 -26.5 1 90.62 265 GLY B N 1
ATOM 4640 C CA . GLY B 1 265 ? 4.504 -0.289 -27.25 1 90.62 265 GLY B CA 1
ATOM 4641 C C . GLY B 1 265 ? 5.246 -1.464 -26.641 1 90.62 265 GLY B C 1
ATOM 4642 O O . GLY B 1 265 ? 5.359 -2.521 -27.25 1 90.62 265 GLY B O 1
ATOM 4643 N N . PHE B 1 266 ? 5.773 -1.268 -25.516 1 88.12 266 PHE B N 1
ATOM 4644 C CA . PHE B 1 266 ? 6.469 -2.361 -24.844 1 88.12 266 PHE B CA 1
ATOM 4645 C C . PHE B 1 266 ? 5.512 -3.146 -23.953 1 88.12 266 PHE B C 1
ATOM 4647 O O . PHE B 1 266 ? 4.555 -2.584 -23.422 1 88.12 266 PHE B O 1
ATOM 4654 N N . ALA B 1 267 ? 5.766 -4.418 -23.766 1 84 267 ALA B N 1
ATOM 4655 C CA . ALA B 1 267 ? 4.879 -5.297 -23.016 1 84 267 ALA B CA 1
ATOM 4656 C C . ALA B 1 267 ? 5.098 -5.141 -21.516 1 84 267 ALA B C 1
ATOM 4658 O O . ALA B 1 267 ? 4.176 -5.34 -20.719 1 84 267 ALA B O 1
ATOM 4659 N N . ASP B 1 268 ? 6.316 -4.898 -21.141 1 88.62 268 ASP B N 1
ATOM 4660 C CA . ASP B 1 268 ? 6.66 -4.773 -19.734 1 88.62 268 ASP B CA 1
ATOM 4661 C C . ASP B 1 268 ? 7.973 -4.016 -19.547 1 88.62 268 ASP B C 1
ATOM 4663 O O . ASP B 1 268 ? 8.539 -3.504 -20.516 1 88.62 268 ASP B O 1
ATOM 4667 N N . VAL B 1 269 ? 8.312 -3.871 -18.281 1 90.25 269 VAL B N 1
ATOM 4668 C CA . VAL B 1 269 ? 9.508 -3.129 -17.922 1 90.25 269 VAL B CA 1
ATOM 4669 C C . VAL B 1 269 ? 10.539 -4.078 -17.312 1 90.25 269 VAL B C 1
ATOM 4671 O O . VAL B 1 269 ? 10.188 -4.969 -16.531 1 90.25 269 VAL B O 1
ATOM 4674 N N . LEU B 1 270 ? 11.734 -3.949 -17.719 1 89.19 270 LEU B N 1
ATOM 4675 C CA . LEU B 1 270 ? 12.867 -4.602 -17.078 1 89.19 270 LEU B CA 1
ATOM 4676 C C . LEU B 1 270 ? 13.594 -3.633 -16.156 1 89.19 270 LEU B C 1
ATOM 4678 O O . LEU B 1 270 ? 14.141 -2.623 -16.594 1 89.19 270 LEU B O 1
ATOM 4682 N N . TYR B 1 271 ? 13.695 -3.973 -14.938 1 90.19 271 TYR B N 1
ATOM 4683 C CA . TYR B 1 271 ? 14.258 -3.061 -13.945 1 90.19 271 TYR B CA 1
ATOM 4684 C C . TYR B 1 271 ? 15.719 -3.402 -13.672 1 90.19 271 TYR B C 1
ATOM 4686 O O . TYR B 1 271 ? 16.078 -4.578 -13.57 1 90.19 271 TYR B O 1
ATOM 4694 N N . LEU B 1 272 ? 16.484 -2.316 -13.5 1 88.5 272 LEU B N 1
ATOM 4695 C CA . LEU B 1 272 ? 17.859 -2.436 -13.055 1 88.5 272 LEU B CA 1
ATOM 4696 C C . LEU B 1 272 ? 17.984 -2.211 -11.555 1 88.5 272 LEU B C 1
ATOM 4698 O O . LEU B 1 272 ? 17.047 -1.716 -10.922 1 88.5 272 LEU B O 1
ATOM 4702 N N . ASP B 1 273 ? 19.094 -2.652 -11.047 1 87.94 273 ASP B N 1
ATOM 4703 C CA . ASP B 1 273 ? 19.344 -2.379 -9.633 1 87.94 273 ASP B CA 1
ATOM 4704 C C . ASP B 1 273 ? 19.375 -0.877 -9.359 1 87.94 273 ASP B C 1
ATOM 4706 O O . ASP B 1 273 ? 19.844 -0.099 -10.195 1 87.94 273 ASP B O 1
ATOM 4710 N N . SER B 1 274 ? 19.047 -0.519 -8.227 1 87.75 274 SER B N 1
ATOM 4711 C CA . SER B 1 274 ? 18.844 0.893 -7.914 1 87.75 274 SER B CA 1
ATOM 4712 C C . SER B 1 274 ? 20.141 1.552 -7.473 1 87.75 274 SER B C 1
ATOM 4714 O O . SER B 1 274 ? 20.234 2.781 -7.418 1 87.75 274 SER B O 1
ATOM 4716 N N . VAL B 1 275 ? 21.047 0.827 -7.125 1 85.88 275 VAL B N 1
ATOM 4717 C CA . VAL B 1 275 ? 22.297 1.382 -6.582 1 85.88 275 VAL B CA 1
ATOM 4718 C C . VAL B 1 275 ? 23.25 1.695 -7.719 1 85.88 275 VAL B C 1
ATOM 4720 O O . VAL B 1 275 ? 23.688 2.838 -7.875 1 85.88 275 VAL B O 1
ATOM 4723 N N . HIS B 1 276 ? 23.484 0.686 -8.555 1 85.69 276 HIS B N 1
ATOM 4724 C CA . HIS B 1 276 ? 24.469 0.84 -9.617 1 85.69 276 HIS B CA 1
ATOM 4725 C C . HIS B 1 276 ? 23.812 1.165 -10.945 1 85.69 276 HIS B C 1
ATOM 4727 O O . HIS B 1 276 ? 24.469 1.609 -11.883 1 85.69 276 HIS B O 1
ATOM 4733 N N . LYS B 1 277 ? 22.516 0.861 -11.039 1 87.25 277 LYS B N 1
ATOM 4734 C CA . LYS B 1 277 ? 21.75 1.057 -12.266 1 87.25 277 LYS B CA 1
ATOM 4735 C C . LYS B 1 277 ? 22.391 0.325 -13.438 1 87.25 277 LYS B C 1
ATOM 4737 O O . LYS B 1 277 ? 22.516 0.886 -14.531 1 87.25 277 LYS B O 1
ATOM 4742 N N . ARG B 1 278 ? 22.844 -0.87 -13.156 1 85.56 278 ARG B N 1
ATOM 4743 C CA . ARG B 1 278 ? 23.594 -1.61 -14.164 1 85.56 278 ARG B CA 1
ATOM 4744 C C . ARG B 1 278 ? 23.125 -3.061 -14.242 1 85.56 278 ARG B C 1
ATOM 4746 O O . ARG B 1 278 ? 23.141 -3.666 -15.312 1 85.56 278 ARG B O 1
ATOM 4753 N N . TYR B 1 279 ? 22.688 -3.555 -13.203 1 86.12 279 TYR B N 1
ATOM 4754 C CA . TYR B 1 279 ? 22.375 -4.977 -13.133 1 86.12 279 TYR B CA 1
ATOM 4755 C C . TYR B 1 279 ? 20.875 -5.215 -13.258 1 86.12 279 TYR B C 1
ATOM 4757 O O . TYR B 1 279 ? 20.078 -4.566 -12.578 1 86.12 279 TYR B O 1
ATOM 4765 N N . VAL B 1 280 ? 20.547 -6.199 -14.07 1 85.81 280 VAL B N 1
ATOM 4766 C CA . VAL B 1 280 ? 19.141 -6.539 -14.281 1 85.81 280 VAL B CA 1
ATOM 4767 C C . VAL B 1 280 ? 18.594 -7.266 -13.055 1 85.81 280 VAL B C 1
ATOM 4769 O O . VAL B 1 280 ? 19.266 -8.156 -12.508 1 85.81 280 VAL B O 1
ATOM 4772 N N . GLU B 1 281 ? 17.484 -6.91 -12.664 1 88.19 281 GLU B N 1
ATOM 4773 C CA . GLU B 1 281 ? 16.859 -7.578 -11.531 1 88.19 281 GLU B CA 1
ATOM 4774 C C . GLU B 1 281 ? 15.633 -8.367 -11.961 1 88.19 281 GLU B C 1
ATOM 4776 O O . GLU B 1 281 ? 15.688 -9.594 -12.102 1 88.19 281 GLU B O 1
ATOM 4781 N N . GLU B 1 282 ? 14.531 -7.73 -12.227 1 86.56 282 GLU B N 1
ATOM 4782 C CA . GLU B 1 282 ? 13.32 -8.445 -12.602 1 86.56 282 GLU B CA 1
ATOM 4783 C C . GLU B 1 282 ? 12.367 -7.551 -13.383 1 86.56 282 GLU B C 1
ATOM 4785 O O . GLU B 1 282 ? 12.617 -6.355 -13.539 1 86.56 282 GLU B O 1
ATOM 4790 N N . ALA B 1 283 ? 11.398 -8.219 -13.969 1 85.88 283 ALA B N 1
ATOM 4791 C CA . ALA B 1 283 ? 10.312 -7.469 -14.578 1 85.88 283 ALA B CA 1
ATOM 4792 C C . ALA B 1 283 ? 9.289 -7.031 -13.531 1 85.88 283 ALA B C 1
ATOM 4794 O O . ALA B 1 283 ? 9.539 -7.145 -12.336 1 85.88 283 ALA B O 1
ATOM 4795 N N . SER B 1 284 ? 8.219 -6.422 -13.992 1 80.12 284 SER B N 1
ATOM 4796 C CA . SER B 1 284 ? 7.254 -5.832 -13.07 1 80.12 284 SER B CA 1
ATOM 4797 C C . SER B 1 284 ? 6.629 -6.891 -12.172 1 80.12 284 SER B C 1
ATOM 4799 O O . SER B 1 284 ? 6.352 -6.633 -11 1 80.12 284 SER B O 1
ATOM 4801 N N . SER B 1 285 ? 6.441 -8.062 -12.688 1 76.06 285 SER B N 1
ATOM 4802 C CA . SER B 1 285 ? 5.75 -9.062 -11.875 1 76.06 285 SER B CA 1
ATOM 4803 C C . SER B 1 285 ? 6.363 -10.445 -12.07 1 76.06 285 SER B C 1
ATOM 4805 O O . SER B 1 285 ? 5.738 -11.461 -11.742 1 76.06 285 SER B O 1
ATOM 4807 N N . CYS B 1 286 ? 7.57 -10.453 -12.664 1 81.38 286 CYS B N 1
ATOM 4808 C CA . CYS B 1 286 ? 8.117 -11.766 -13 1 81.38 286 CYS B CA 1
ATOM 4809 C C . CYS B 1 286 ? 9.617 -11.805 -12.766 1 81.38 286 CYS B C 1
ATOM 4811 O O . CYS B 1 286 ? 10.312 -10.805 -12.969 1 81.38 286 CYS B O 1
ATOM 4813 N N . ASN B 1 287 ? 10.062 -13.016 -12.414 1 83.81 287 ASN B N 1
ATOM 4814 C CA . ASN B 1 287 ? 11.5 -13.258 -12.359 1 83.81 287 ASN B CA 1
ATOM 4815 C C . ASN B 1 287 ? 12.086 -13.461 -13.758 1 83.81 287 ASN B C 1
ATOM 4817 O O . ASN B 1 287 ? 11.367 -13.828 -14.688 1 83.81 287 ASN B O 1
ATOM 4821 N N . LEU B 1 288 ? 13.367 -13.227 -13.836 1 83.69 288 LEU B N 1
ATOM 4822 C CA . LEU B 1 288 ? 14.039 -13.336 -15.125 1 83.69 288 LEU B CA 1
ATOM 4823 C C . LEU B 1 288 ? 14.992 -14.523 -15.141 1 83.69 288 LEU B C 1
ATOM 4825 O O . LEU B 1 288 ? 15.727 -14.742 -14.172 1 83.69 288 LEU B O 1
ATOM 4829 N N . PHE B 1 289 ? 14.914 -15.281 -16.234 1 84.44 289 PHE B N 1
ATOM 4830 C CA . PHE B 1 289 ? 15.883 -16.328 -16.516 1 84.44 289 PHE B CA 1
ATOM 4831 C C . PHE B 1 289 ? 16.469 -16.156 -17.906 1 84.44 289 PHE B C 1
ATOM 4833 O O . PHE B 1 289 ? 15.758 -15.828 -18.859 1 84.44 289 PHE B O 1
ATOM 4840 N N . VAL B 1 290 ? 17.766 -16.312 -17.984 1 79.94 290 VAL B N 1
ATOM 4841 C CA . VAL B 1 290 ? 18.453 -16.359 -19.266 1 79.94 290 VAL B CA 1
ATOM 4842 C C . VAL B 1 290 ? 19.047 -17.75 -19.484 1 79.94 290 VAL B C 1
ATOM 4844 O O . VAL B 1 290 ? 19.781 -18.25 -18.641 1 79.94 290 VAL B O 1
ATOM 4847 N N . VAL B 1 291 ? 18.547 -18.328 -20.547 1 81.31 291 VAL B N 1
ATOM 4848 C CA . VAL B 1 291 ? 19.047 -19.656 -20.859 1 81.31 291 VAL B CA 1
ATOM 4849 C C . VAL B 1 291 ? 19.969 -19.594 -22.078 1 81.31 291 VAL B C 1
ATOM 4851 O O . VAL B 1 291 ? 19.594 -19.047 -23.109 1 81.31 291 VAL B O 1
ATOM 4854 N N . LYS B 1 292 ? 21.141 -20.062 -21.891 1 77.5 292 LYS B N 1
ATOM 4855 C CA . LYS B 1 292 ? 22.109 -20.172 -22.984 1 77.5 292 LYS B CA 1
ATOM 4856 C C . LYS B 1 292 ? 22.875 -21.484 -22.906 1 77.5 292 LYS B C 1
ATOM 4858 O O . LYS B 1 292 ? 23.641 -21.719 -21.969 1 77.5 292 LYS B O 1
ATOM 4863 N N . GLY B 1 293 ? 22.562 -22.312 -23.984 1 79.44 293 GLY B N 1
ATOM 4864 C CA . GLY B 1 293 ? 23.203 -23.609 -23.984 1 79.44 293 GLY B CA 1
ATOM 4865 C C . GLY B 1 293 ? 22.844 -24.438 -22.75 1 79.44 293 GLY B C 1
ATOM 4866 O O . GLY B 1 293 ? 21.672 -24.609 -22.422 1 79.44 293 GLY B O 1
ATOM 4867 N N . GLY B 1 294 ? 23.688 -24.812 -22 1 81.81 294 GLY B N 1
ATOM 4868 C CA . GLY B 1 294 ? 23.484 -25.609 -20.812 1 81.81 294 GLY B CA 1
ATOM 4869 C C . GLY B 1 294 ? 23.5 -24.812 -19.531 1 81.81 294 GLY B C 1
ATOM 4870 O O . GLY B 1 294 ? 23.625 -25.375 -18.438 1 81.81 294 GLY B O 1
ATOM 4871 N N . ALA B 1 295 ? 23.344 -23.531 -19.75 1 84.81 295 ALA B N 1
ATOM 4872 C CA . ALA B 1 295 ? 23.422 -22.672 -18.578 1 84.81 295 ALA B CA 1
ATOM 4873 C C . ALA B 1 295 ? 22.156 -21.828 -18.438 1 84.81 295 ALA B C 1
ATOM 4875 O O . ALA B 1 295 ? 21.594 -21.375 -19.438 1 84.81 295 ALA B O 1
ATOM 4876 N N . VAL B 1 296 ? 21.734 -21.734 -17.172 1 85.88 296 VAL B N 1
ATOM 4877 C CA . VAL B 1 296 ? 20.625 -20.859 -16.812 1 85.88 296 VAL B CA 1
ATOM 4878 C C . VAL B 1 296 ? 21.109 -19.781 -15.859 1 85.88 296 VAL B C 1
ATOM 4880 O O . VAL B 1 296 ? 21.766 -20.062 -14.859 1 85.88 296 VAL B O 1
ATOM 4883 N N . ALA B 1 297 ? 20.844 -18.5 -16.25 1 85.31 297 ALA B N 1
ATOM 4884 C CA . ALA B 1 297 ? 21.219 -17.375 -15.391 1 85.31 297 ALA B CA 1
ATOM 4885 C C . ALA B 1 297 ? 19.969 -16.656 -14.875 1 85.31 297 ALA B C 1
ATOM 4887 O O . ALA B 1 297 ? 19 -16.453 -15.617 1 85.31 297 ALA B O 1
ATOM 4888 N N . THR B 1 298 ? 19.984 -16.391 -13.586 1 87.94 298 THR B N 1
ATOM 4889 C CA . THR B 1 298 ? 18.938 -15.586 -12.953 1 87.94 298 THR B CA 1
ATOM 4890 C C . THR B 1 298 ? 19.516 -14.734 -11.82 1 87.94 298 THR B C 1
ATOM 4892 O O . THR B 1 298 ? 20.375 -15.195 -11.07 1 87.94 298 THR B O 1
ATOM 4895 N N . PRO B 1 299 ? 19.109 -13.523 -11.711 1 86.5 299 PRO B N 1
ATOM 4896 C CA . PRO B 1 299 ? 19.672 -12.672 -10.656 1 86.5 299 PRO B CA 1
ATOM 4897 C C . PRO B 1 299 ? 19.406 -13.227 -9.258 1 86.5 299 PRO B C 1
ATOM 4899 O O . PRO B 1 299 ? 18.359 -13.82 -9.008 1 86.5 299 PRO B O 1
ATOM 4902 N N . ALA B 1 300 ? 20.375 -12.922 -8.367 1 83.06 300 ALA B N 1
ATOM 4903 C CA . ALA B 1 300 ? 20.172 -13.289 -6.969 1 83.06 300 ALA B CA 1
ATOM 4904 C C . ALA B 1 300 ? 19.109 -12.414 -6.316 1 83.06 300 ALA B C 1
ATOM 4906 O O . ALA B 1 300 ? 18.938 -11.25 -6.684 1 83.06 300 ALA B O 1
ATOM 4907 N N . THR B 1 301 ? 18.281 -12.891 -5.328 1 81.06 301 THR B N 1
ATOM 4908 C CA . THR B 1 301 ? 17.156 -12.195 -4.719 1 81.06 301 THR B CA 1
ATOM 4909 C C . THR B 1 301 ? 17.641 -11.297 -3.58 1 81.06 301 THR B C 1
ATOM 4911 O O . THR B 1 301 ? 16.891 -10.422 -3.119 1 81.06 301 THR B O 1
ATOM 4914 N N . ALA B 1 302 ? 18.766 -11.078 -3.236 1 80.31 302 ALA B N 1
ATOM 4915 C CA . ALA B 1 302 ? 19.406 -10.398 -2.115 1 80.31 302 ALA B CA 1
ATOM 4916 C C . ALA B 1 302 ? 18.531 -9.25 -1.599 1 80.31 302 ALA B C 1
ATOM 4918 O O . ALA B 1 302 ? 19.016 -8.141 -1.388 1 80.31 302 ALA B O 1
ATOM 4919 N N . GLY B 1 303 ? 17.156 -9.453 -1.471 1 86.81 303 GLY B N 1
ATOM 4920 C CA . GLY B 1 303 ? 16.266 -8.5 -0.828 1 86.81 303 GLY B CA 1
ATOM 4921 C C . GLY B 1 303 ? 15.57 -7.578 -1.812 1 86.81 303 GLY B C 1
ATOM 4922 O O . GLY B 1 303 ? 14.617 -6.883 -1.45 1 86.81 303 GLY B O 1
ATOM 4923 N N . THR B 1 304 ? 15.961 -7.59 -3.029 1 89.81 304 THR B N 1
ATOM 4924 C CA . THR B 1 304 ? 15.383 -6.664 -3.998 1 89.81 304 THR B CA 1
ATOM 4925 C C . THR B 1 304 ? 14.531 -7.406 -5.02 1 89.81 304 THR B C 1
ATOM 4927 O O . THR B 1 304 ? 13.781 -6.789 -5.777 1 89.81 304 THR B O 1
ATOM 4930 N N . ILE B 1 305 ? 14.633 -8.688 -5.043 1 89.88 305 ILE B N 1
ATOM 4931 C CA . ILE B 1 305 ? 13.906 -9.531 -5.984 1 89.88 305 ILE B CA 1
ATOM 4932 C C . ILE B 1 305 ? 13.031 -10.523 -5.215 1 89.88 305 ILE B C 1
ATOM 4934 O O . ILE B 1 305 ? 13.469 -11.102 -4.215 1 89.88 305 ILE B O 1
ATOM 4938 N N . LEU B 1 306 ? 11.852 -10.625 -5.656 1 92 306 LEU B N 1
ATOM 4939 C CA . LEU B 1 306 ? 10.945 -11.562 -5 1 92 306 LEU B CA 1
ATOM 4940 C C . LEU B 1 306 ? 11.438 -12.992 -5.16 1 92 306 LEU B C 1
ATOM 4942 O O . LEU B 1 306 ? 11.75 -13.43 -6.27 1 92 306 LEU B O 1
ATOM 4946 N N . PRO B 1 307 ? 11.578 -13.68 -4.031 1 91.94 307 PRO B N 1
ATOM 4947 C CA . PRO B 1 307 ? 11.883 -15.109 -4.152 1 91.94 307 PRO B CA 1
ATOM 4948 C C . PRO B 1 307 ? 10.68 -15.93 -4.594 1 91.94 307 PRO B C 1
ATOM 4950 O O . PRO B 1 307 ? 10.016 -16.562 -3.762 1 91.94 307 PRO B O 1
ATOM 4953 N N . GLY B 1 308 ? 10.516 -16.016 -5.828 1 90.69 308 GLY B N 1
ATOM 4954 C CA . GLY B 1 308 ? 9.344 -16.672 -6.395 1 90.69 308 GLY B CA 1
ATOM 4955 C C . GLY B 1 308 ? 9.336 -18.172 -6.191 1 90.69 308 GLY B C 1
ATOM 4956 O O . GLY B 1 308 ? 10.383 -18.812 -6.238 1 90.69 308 GLY B O 1
ATOM 4957 N N . VAL B 1 309 ? 8.156 -18.656 -6.035 1 88.44 309 VAL B N 1
ATOM 4958 C CA . VAL B 1 309 ? 7.977 -20.094 -5.891 1 88.44 309 VAL B CA 1
ATOM 4959 C C . VAL B 1 309 ? 8.32 -20.797 -7.203 1 88.44 309 VAL B C 1
ATOM 4961 O O . VAL B 1 309 ? 9.039 -21.797 -7.211 1 88.44 309 VAL B O 1
ATOM 4964 N N . THR B 1 310 ? 7.812 -20.234 -8.289 1 85 310 THR B N 1
ATOM 4965 C CA . THR B 1 310 ? 8.133 -20.781 -9.609 1 85 310 THR B CA 1
ATOM 4966 C C . THR B 1 310 ? 9.633 -20.688 -9.875 1 85 310 THR B C 1
ATOM 4968 O O . THR B 1 310 ? 10.227 -21.641 -10.406 1 85 310 THR B O 1
ATOM 4971 N N . ARG B 1 311 ? 10.195 -19.578 -9.539 1 86.69 311 ARG B N 1
ATOM 4972 C CA . ARG B 1 311 ? 11.633 -19.391 -9.703 1 86.69 311 ARG B CA 1
ATOM 4973 C C . ARG B 1 311 ? 12.422 -20.5 -9.008 1 86.69 311 ARG B C 1
ATOM 4975 O O . ARG B 1 311 ? 13.32 -21.094 -9.602 1 86.69 311 ARG B O 1
ATOM 4982 N N . ARG B 1 312 ? 12.086 -20.734 -7.789 1 88 312 ARG B N 1
ATOM 4983 C CA . ARG B 1 312 ? 12.766 -21.766 -7.012 1 88 312 ARG B CA 1
ATOM 4984 C C . ARG B 1 312 ? 12.625 -23.141 -7.672 1 88 312 ARG B C 1
ATOM 4986 O O . ARG B 1 312 ? 13.594 -23.906 -7.723 1 88 312 ARG B O 1
ATOM 4993 N N . SER B 1 313 ? 11.492 -23.391 -8.117 1 87.12 313 SER B N 1
ATOM 4994 C CA . SER B 1 313 ? 11.234 -24.672 -8.758 1 87.12 313 SER B CA 1
ATOM 4995 C C . SER B 1 313 ? 12.023 -24.828 -10.047 1 87.12 313 SER B C 1
ATOM 4997 O O . SER B 1 313 ? 12.57 -25.906 -10.336 1 87.12 313 SER B O 1
ATOM 4999 N N . ILE B 1 314 ? 12.078 -23.812 -10.828 1 86.19 314 ILE B N 1
ATOM 5000 C CA . ILE B 1 314 ? 12.812 -23.844 -12.086 1 86.19 314 ILE B CA 1
ATOM 5001 C C . ILE B 1 314 ? 14.297 -24.078 -11.805 1 86.19 314 ILE B C 1
ATOM 5003 O O . ILE B 1 314 ? 14.945 -24.859 -12.508 1 86.19 314 ILE B O 1
ATOM 5007 N N . ILE B 1 315 ? 14.828 -23.406 -10.859 1 88.19 315 ILE B N 1
ATOM 5008 C CA . ILE B 1 315 ? 16.234 -23.578 -10.492 1 88.19 315 ILE B CA 1
ATOM 5009 C C . ILE B 1 315 ? 16.484 -25.031 -10.102 1 88.19 315 ILE B C 1
ATOM 5011 O O . ILE B 1 315 ? 17.453 -25.641 -10.57 1 88.19 315 ILE B O 1
ATOM 5015 N N . GLU B 1 316 ? 15.617 -25.578 -9.266 1 88.69 316 GLU B N 1
ATOM 5016 C CA . GLU B 1 316 ? 15.758 -26.969 -8.828 1 88.69 316 GLU B CA 1
ATOM 5017 C C . GLU B 1 316 ? 15.672 -27.938 -10.016 1 88.69 316 GLU B C 1
ATOM 5019 O O . GLU B 1 316 ? 16.5 -28.828 -10.148 1 88.69 316 GLU B O 1
ATOM 5024 N N . LEU B 1 317 ? 14.711 -27.719 -10.859 1 88 317 LEU B N 1
ATOM 5025 C CA . LEU B 1 317 ? 14.516 -28.562 -12.031 1 88 317 LEU B CA 1
ATOM 5026 C C . LEU B 1 317 ? 15.703 -28.469 -12.984 1 88 317 LEU B C 1
ATOM 5028 O O . LEU B 1 317 ? 16.125 -29.453 -13.57 1 88 317 LEU B O 1
ATOM 5032 N N . ALA B 1 318 ? 16.172 -27.25 -13.188 1 88.88 318 ALA B N 1
ATOM 5033 C CA . ALA B 1 318 ? 17.328 -27.031 -14.062 1 88.88 318 ALA B CA 1
ATOM 5034 C C . ALA B 1 318 ? 18.547 -27.766 -13.539 1 88.88 318 ALA B C 1
ATOM 5036 O O . ALA B 1 318 ? 19.234 -28.453 -14.305 1 88.88 318 ALA B O 1
ATOM 5037 N N . ARG B 1 319 ? 18.766 -27.703 -12.297 1 91.44 319 ARG B N 1
ATOM 5038 C CA . ARG B 1 319 ? 19.891 -28.406 -11.695 1 91.44 319 ARG B CA 1
ATOM 5039 C C . ARG B 1 319 ? 19.734 -29.922 -11.836 1 91.44 319 ARG B C 1
ATOM 5041 O O . ARG B 1 319 ? 20.688 -30.609 -12.203 1 91.44 319 ARG B O 1
ATOM 5048 N N . ASP B 1 320 ? 18.578 -30.375 -11.586 1 91.75 320 ASP B N 1
ATOM 5049 C CA . ASP B 1 320 ? 18.297 -31.812 -11.695 1 91.75 320 ASP B CA 1
ATOM 5050 C C . ASP B 1 320 ? 18.469 -32.312 -13.125 1 91.75 320 ASP B C 1
ATOM 5052 O O . ASP B 1 320 ? 18.797 -33.469 -13.352 1 91.75 320 ASP B O 1
ATOM 5056 N N . SER B 1 321 ? 18.266 -31.422 -14.062 1 92.25 321 SER B N 1
ATOM 5057 C CA . SER B 1 321 ? 18.375 -31.766 -15.477 1 92.25 321 SER B CA 1
ATOM 5058 C C . SER B 1 321 ? 19.797 -31.562 -15.992 1 92.25 321 SER B C 1
ATOM 5060 O O . SER B 1 321 ? 20.047 -31.688 -17.203 1 92.25 321 SER B O 1
ATOM 5062 N N . GLY B 1 322 ? 20.656 -31.031 -15.117 1 91.19 322 GLY B N 1
ATOM 5063 C CA . GLY B 1 322 ? 22.062 -30.953 -15.469 1 91.19 322 GLY B CA 1
ATOM 5064 C C . GLY B 1 322 ? 22.5 -29.578 -15.906 1 91.19 322 GLY B C 1
ATOM 5065 O O . GLY B 1 322 ? 23.641 -29.375 -16.312 1 91.19 322 GLY B O 1
ATOM 5066 N N . TYR B 1 323 ? 21.594 -28.656 -15.852 1 90 323 TYR B N 1
ATOM 5067 C CA . TYR B 1 323 ? 21.969 -27.297 -16.203 1 90 323 TYR B CA 1
ATOM 5068 C C . TYR B 1 323 ? 22.828 -26.672 -15.117 1 90 323 TYR B C 1
ATOM 5070 O O . TYR B 1 323 ? 22.641 -26.938 -13.93 1 90 323 TYR B O 1
ATOM 5078 N N . GLN B 1 324 ? 23.812 -25.828 -15.539 1 89.19 324 GLN B N 1
ATOM 5079 C CA . GLN B 1 324 ? 24.516 -24.953 -14.594 1 89.19 324 GLN B CA 1
ATOM 5080 C C . GLN B 1 324 ? 23.688 -23.703 -14.297 1 89.19 324 GLN B C 1
ATOM 5082 O O . GLN B 1 324 ? 23.312 -22.969 -15.219 1 89.19 324 GLN B O 1
ATOM 5087 N N . VAL B 1 325 ? 23.359 -23.578 -13.07 1 86.56 325 VAL B N 1
ATOM 5088 C CA . VAL B 1 325 ? 22.562 -22.406 -12.703 1 86.56 325 VAL B CA 1
ATOM 5089 C C . VAL B 1 325 ? 23.453 -21.359 -12.055 1 86.56 325 VAL B C 1
ATOM 5091 O O . VAL B 1 325 ? 24.141 -21.625 -11.07 1 86.56 325 VAL B O 1
ATOM 5094 N N . ASP B 1 326 ? 23.5 -20.188 -12.695 1 83.31 326 ASP B N 1
ATOM 5095 C CA . ASP B 1 326 ? 24.266 -19.031 -12.203 1 83.31 326 ASP B CA 1
ATOM 5096 C C . ASP B 1 326 ? 23.328 -17.953 -11.648 1 83.31 326 ASP B C 1
ATOM 5098 O O . ASP B 1 326 ? 22.484 -17.438 -12.367 1 83.31 326 ASP B O 1
ATOM 5102 N N . ARG B 1 327 ? 23.578 -17.594 -10.422 1 76.69 327 ARG B N 1
ATOM 5103 C CA . ARG B 1 327 ? 22.703 -16.609 -9.773 1 76.69 327 ARG B CA 1
ATOM 5104 C C . ARG B 1 327 ? 23.438 -15.297 -9.531 1 76.69 327 ARG B C 1
ATOM 5106 O O . ARG B 1 327 ? 23.078 -14.523 -8.648 1 76.69 327 ARG B O 1
ATOM 5113 N N . SER B 1 328 ? 24.406 -14.984 -10.414 1 73.56 328 SER B N 1
ATOM 5114 C CA . SER B 1 328 ? 25.203 -13.773 -10.25 1 73.56 328 SER B CA 1
ATOM 5115 C C . SER B 1 328 ? 24.516 -12.57 -10.867 1 73.56 328 SER B C 1
ATOM 5117 O O . SER B 1 328 ? 23.484 -12.711 -11.531 1 73.56 328 SER B O 1
ATOM 5119 N N . LEU B 1 329 ? 25.047 -11.383 -10.477 1 67 329 LEU B N 1
ATOM 5120 C CA . LEU B 1 329 ? 24.609 -10.117 -11.055 1 67 329 LEU B CA 1
ATOM 5121 C C . LEU B 1 329 ? 25.031 -10.008 -12.508 1 67 329 LEU B C 1
ATOM 5123 O O . LEU B 1 329 ? 26.188 -10.297 -12.844 1 67 329 LEU B O 1
ATOM 5127 N N . HIS B 1 330 ? 24.094 -9.867 -13.344 1 69 330 HIS B N 1
ATOM 5128 C CA . HIS B 1 330 ? 24.469 -9.703 -14.742 1 69 330 HIS B CA 1
ATOM 5129 C C . HIS B 1 330 ? 24.203 -8.281 -15.219 1 69 330 HIS B C 1
ATOM 5131 O O . HIS B 1 330 ? 23.156 -7.707 -14.945 1 69 330 HIS B O 1
ATOM 5137 N N . SER B 1 331 ? 25.375 -7.645 -15.57 1 65.5 331 SER B N 1
ATOM 5138 C CA . SER B 1 331 ? 25.234 -6.336 -16.203 1 65.5 331 SER B CA 1
ATOM 5139 C C . SER B 1 331 ? 24.406 -6.426 -17.484 1 65.5 331 SER B C 1
ATOM 5141 O O . SER B 1 331 ? 24.25 -7.508 -18.047 1 65.5 331 SER B O 1
ATOM 5143 N N . THR B 1 332 ? 23.766 -5.367 -17.828 1 56.16 332 THR B N 1
ATOM 5144 C CA . THR B 1 332 ? 23 -5.355 -19.078 1 56.16 332 THR B CA 1
ATOM 5145 C C . THR B 1 332 ? 23.812 -5.957 -20.219 1 56.16 332 THR B C 1
ATOM 5147 O O . THR B 1 332 ? 24.844 -5.41 -20.609 1 56.16 332 THR B O 1
ATOM 5150 N N . PRO B 1 333 ? 24.156 -7.113 -20.172 1 46.03 333 PRO B N 1
ATOM 5151 C CA . PRO B 1 333 ? 24.891 -7.594 -21.328 1 46.03 333 PRO B CA 1
ATOM 5152 C C . PRO B 1 333 ? 24.312 -7.066 -22.656 1 46.03 333 PRO B C 1
ATOM 5154 O O . PRO B 1 333 ? 23.172 -6.59 -22.688 1 46.03 333 PRO B O 1
ATOM 5157 N N . PRO B 1 334 ? 25.203 -6.914 -23.766 1 41.78 334 PRO B N 1
ATOM 5158 C CA . PRO B 1 334 ? 24.484 -6.977 -25.047 1 41.78 334 PRO B CA 1
ATOM 5159 C C . PRO B 1 334 ? 23.234 -7.863 -24.969 1 41.78 334 PRO B C 1
ATOM 5161 O O . PRO B 1 334 ? 23.359 -9.07 -24.75 1 41.78 334 PRO B O 1
ATOM 5164 N N . LEU B 1 335 ? 22.391 -7.559 -24.156 1 46.53 335 LEU B N 1
ATOM 5165 C CA . LEU B 1 335 ? 21.078 -8.094 -23.828 1 46.53 335 LEU B CA 1
ATOM 5166 C C . LEU B 1 335 ? 20.531 -8.922 -24.984 1 46.53 335 LEU B C 1
ATOM 5168 O O . LEU B 1 335 ? 19.953 -8.375 -25.938 1 46.53 335 LEU B O 1
ATOM 5172 N N . LEU B 1 336 ? 21.391 -9.648 -25.578 1 42.56 336 LEU B N 1
ATOM 5173 C CA . LEU B 1 336 ? 20.969 -10.664 -26.547 1 42.56 336 LEU B CA 1
ATOM 5174 C C . LEU B 1 336 ? 19.641 -11.297 -26.125 1 42.56 336 LEU B C 1
ATOM 5176 O O . LEU B 1 336 ? 19.156 -11.047 -25.016 1 42.56 336 LEU B O 1
ATOM 5180 N N . SER B 1 337 ? 19.344 -12.469 -26.719 1 44.16 337 SER B N 1
ATOM 5181 C CA . SER B 1 337 ? 18.156 -13.32 -26.797 1 44.16 337 SER B CA 1
ATOM 5182 C C . SER B 1 337 ? 17.766 -13.844 -25.422 1 44.16 337 SER B C 1
ATOM 5184 O O . SER B 1 337 ? 18.438 -14.734 -24.875 1 44.16 337 SER B O 1
ATOM 5186 N N . ILE B 1 338 ? 17.422 -12.898 -24.516 1 49.66 338 ILE B N 1
ATOM 5187 C CA . ILE B 1 338 ? 16.781 -13.391 -23.297 1 49.66 338 ILE B CA 1
ATOM 5188 C C . ILE B 1 338 ? 15.648 -14.336 -23.656 1 49.66 338 ILE B C 1
ATOM 5190 O O . ILE B 1 338 ? 14.734 -13.969 -24.391 1 49.66 338 ILE B O 1
ATOM 5194 N N . THR B 1 339 ? 15.812 -15.625 -23.422 1 45.81 339 THR B N 1
ATOM 5195 C CA . THR B 1 339 ? 14.922 -16.656 -23.953 1 45.81 339 THR B CA 1
ATOM 5196 C C . THR B 1 339 ? 13.648 -16.734 -23.109 1 45.81 339 THR B C 1
ATOM 5198 O O . THR B 1 339 ? 12.57 -17.031 -23.641 1 45.81 339 THR B O 1
ATOM 5201 N N . GLN B 1 340 ? 13.727 -16.484 -21.656 1 47.84 340 GLN B N 1
ATOM 5202 C CA . GLN B 1 340 ? 12.484 -16.891 -21.016 1 47.84 340 GLN B CA 1
ATOM 5203 C C . GLN B 1 340 ? 12.172 -16.016 -19.812 1 47.84 340 GLN B C 1
ATOM 5205 O O . GLN B 1 340 ? 13.078 -15.617 -19.078 1 47.84 340 GLN B O 1
ATOM 5210 N N . LEU B 1 341 ? 10.945 -15.383 -19.781 1 47.88 341 LEU B N 1
ATOM 5211 C CA . LEU B 1 341 ? 10.367 -14.742 -18.594 1 47.88 341 LEU B CA 1
ATOM 5212 C C . LEU B 1 341 ? 9.414 -15.688 -17.875 1 47.88 341 LEU B C 1
ATOM 5214 O O . LEU B 1 341 ? 8.68 -16.438 -18.516 1 47.88 341 LEU B O 1
ATOM 5218 N N . CYS B 1 342 ? 9.766 -16.016 -16.578 1 44.66 342 CYS B N 1
ATOM 5219 C CA . CYS B 1 342 ? 8.922 -16.938 -15.828 1 44.66 342 CYS B CA 1
ATOM 5220 C C . CYS B 1 342 ? 8.102 -16.203 -14.773 1 44.66 342 CYS B C 1
ATOM 5222 O O . CYS B 1 342 ? 8.648 -15.438 -13.977 1 44.66 342 CYS B O 1
ATOM 5224 N N . ARG B 1 343 ? 6.699 -16.125 -14.984 1 46.78 343 ARG B N 1
ATOM 5225 C CA . ARG B 1 343 ? 5.77 -15.594 -13.992 1 46.78 343 ARG B CA 1
ATOM 5226 C C . ARG B 1 343 ? 5.332 -16.672 -13.008 1 46.78 343 ARG B C 1
ATOM 5228 O O . ARG B 1 343 ? 5.102 -17.828 -13.406 1 46.78 343 ARG B O 1
#

Solvent-accessible surface area (backbone atoms only — not comparable to full-atom values): 37843 Å² total; per-residue (Å²): 135,81,78,74,77,73,72,80,77,82,60,77,35,59,29,27,44,46,79,76,76,78,77,78,72,91,55,68,66,85,75,90,86,88,78,88,72,87,66,82,72,73,68,74,64,71,75,67,77,75,74,75,76,75,81,78,72,76,82,68,68,64,67,90,72,62,56,88,68,41,48,81,47,81,42,88,51,62,40,22,30,44,29,42,28,42,69,84,67,78,44,64,52,85,60,43,79,38,69,51,62,68,42,79,38,44,77,41,6,19,30,68,59,26,20,32,29,34,50,52,75,50,50,34,33,51,42,86,88,50,91,58,61,38,57,77,59,55,57,56,55,28,49,51,48,39,54,32,19,56,54,47,54,43,83,63,66,52,49,65,54,41,44,49,49,52,52,51,39,48,63,62,32,49,89,50,38,32,57,80,90,36,30,24,23,34,38,40,41,34,41,31,20,48,16,63,47,72,58,97,62,70,43,53,21,33,37,39,34,33,43,48,24,45,24,26,54,86,70,64,92,64,76,58,63,38,40,30,31,68,40,84,64,54,32,71,34,34,72,38,44,57,24,42,32,63,36,13,37,59,44,24,69,41,41,39,60,39,51,56,28,43,76,73,72,24,77,37,34,35,26,30,36,57,79,76,63,42,29,49,51,34,40,86,81,27,50,44,39,35,58,55,93,61,31,38,35,30,46,60,37,88,37,43,33,60,76,44,70,63,57,54,49,50,53,52,50,37,46,75,72,66,32,48,75,41,52,56,83,42,55,71,47,92,66,56,77,35,45,32,46,48,111,135,83,77,74,78,74,73,81,76,83,59,78,37,61,29,26,46,46,78,76,74,79,77,76,70,91,53,65,65,73,78,90,86,91,81,89,75,78,64,96,48,78,67,74,58,75,72,68,74,73,74,72,76,72,82,77,70,78,82,67,68,64,68,89,73,62,57,89,69,40,47,82,48,82,43,90,51,60,40,21,30,43,28,42,28,41,68,84,68,78,45,65,52,84,62,44,80,37,69,52,61,66,41,78,36,44,76,41,6,20,29,69,59,25,20,31,30,34,52,52,75,49,49,34,31,49,43,88,89,50,87,52,59,34,58,78,58,56,58,56,56,28,49,50,48,38,53,32,19,56,53,46,54,43,83,59,66,50,50,66,56,42,44,49,48,51,52,51,38,48,63,64,32,50,89,50,39,32,58,80,89,36,30,24,22,34,36,38,42,34,40,32,20,48,16,64,46,71,57,95,63,70,41,54,21,32,36,39,35,34,43,47,25,46,24,25,54,86,72,62,94,65,76,58,64,37,38,31,32,66,39,86,63,54,33,72,34,35,71,39,43,58,24,42,34,62,35,14,36,58,44,23,69,41,39,38,61,40,52,55,27,42,76,72,70,23,78,38,36,35,26,31,36,58,80,77,64,44,29,49,51,32,40,85,81,27,50,45,40,35,57,54,93,61,33,38,35,29,45,59,38,87,37,42,33,60,76,43,68,62,56,52,49,50,53,52,51,37,47,76,72,65,31,47,75,41,52,56,83,43,57,71,48,91,67,58,75,34,44,30,46,49,111

Radius of gyration: 27.83 Å; Cα contacts (8 Å, |Δi|>4): 1455; chains: 2; bounding box: 76×96×60 Å

Secondary structure (DSSP, 8-state):
-----------EEEEE--------TT-------------------------------STT------GGG--S-----SEEEEEEEETTTSSB---EEEES--EEE-TTBHHHHH--EEE--EEEEE-TTSSSEEES-HHHHHHHHHHHHHHTT-----HHHHHHHHHHHHHHTGGGSPPTTS-EEEEEEEEEE-SB-SSSS--SEEEEEEEEEEE--S--SS-PEEEEEEESSS-S--TTSSTTS-BGGGTGGGHHHHHHHHHTT-SEEEEEPTTTS-BEEEESS-EEEEEETTEEE----TTTS---HHHHHHHHHHHHTTPEEE-S--B--S---B-EEE-/-----------EEEEE-------STT------------SS-----------------S--------GGG--S-----SEEEEEEEETTTSSB---EEEES--EEE-TTBHHHHH--EEE--EEEEE-SSSSSEEES-HHHHHHHHHHHHHHTT-----HHHHHHHHHHHHHHTGGGSPPTTS-EEEEEEEEEE-SB-SSSS--SEEEEEEEEEEE--S--SS-PEEEEEEESSS-S--TTSSTTS-BGGGTGGGHHHHHHHHHTT-SEEEEEPTTTS-BEEEESS-EEEEEETTEEE----TTTS---HHHHHHHHHHHHTTPEEE----B--S---B-EEE-

Foldseek 3Di:
DPPPPPDPPQDKFWEFADAPPPDDPPFPDPDDDDDDCDCPPPVPPVPPPPPPPPPPPPVPPPDPPPLQDFAPDDDQFFWKKKWKDFLVVVAIDDIDIDGDDDDDFDCQFCCNPPQAKFKDKWWWAADDPDGDITTDPQLVVQVLQCVLCVVSVHDGHDSVSRVVNVVVQCVVRVSQAHHPQSFTKMKMWMKGRRAGDHDPDRRRMIMIMMGIHTGGDPCDPDSRTFIAGEDQPQAQFAVVGQLQHRGPVRQVSCVVVAVVCVVVPGNWYFYAYDPPSFFTADIRPWWFWADDDQEIEGADPNRNHHPDPVVVVVVVVSVVVPGHYHHYTDTCPVSPHRHHTYD/DPPPPPDPPQDKFWEQADAPPPDDPPFPPPDDDDDDDDPVGPPPVPCPPPPPPPCPPPVLPPDPPPLQDFAPDDDAFFWKKKWKDFLVVVAIDDIDIDGDDDDDFDCQFCCNPPQAKFKDKWWWAADDPDGDITTDPQLVVQVLQCVLCVVSVHDGHDSVSRVVNVVVQCVVRVSQAHHPQSFTKMKMWMKGRRAGDHDPDRRRMIMIMMGIHTGGDPDDPDSRTFIAGEDQPQAQFAVVGQLQHRGPVRQVSCVVVAVVCVVVPGNWYFYAYDPPSFFTADIRPWWFWADDDQEIETADPNRNHHPDPVVVVVVVVSVVVPGHYHHHTDGCPVSPHRHHTHD

InterPro domains:
  IPR001544 Aminotransferase class IV [PF01063] (117-325)
  IPR005786 Branched-chain amino acid aminotransferase II [PTHR42825] (53-332)
  IPR005786 Branched-chain amino acid aminotransferase II [TIGR01123] (94-326)
  IPR018300 Aminotransferase, class IV, conserved site [PS00770] (282-311)
  IPR033939 Branched-chain aminotransferase [cd01557] (104-327)
  IPR036038 Aminotransferase-like, PLP-dependent enzymes [SSF56752] (64-331)
  IPR043131 Branched-chain-amino-acid aminotransferase-like, N-terminal [G3DSA:3.30.470.10] (54-223)
  IPR043132 Branched-chain-amino-acid aminotransferase-like, C-terminal [G3DSA:3.20.10.10] (224-337)

Nearest PDB structures (foldseek):
  3jz6-assembly1_B  TM=9.335E-01  e=1.003E-28  Mycolicibacterium smegmatis
  7lv7-assembly1_B  TM=9.516E-01  e=7.623E-28  Giardia lamblia ATCC 50803
  4dqn-assembly1_A-2  TM=9.626E-01  e=6.141E-27  Streptococcus mutans
  3ht5-assembly1_A-2  TM=9.344E-01  e=1.284E-27  Mycobacterium tuberculosis
  7nwb-assembly2_C  TM=9.237E-01  e=8.600E-24  Homo sapiens